Protein AF-A0A8T6XU55-F1 (afdb_monomer)

Radius of gyration: 49.48 Å; Cα contacts (8 Å, |Δi|>4): 792; chains: 1; bounding box: 113×77×163 Å

Sequence (527 aa):
MISNAPPFPTDDLPDPSIEEDTVDSNWLVLGSAFDDPDGDTLEWSVDPEPSFVKVSIDAETGRVTLMPIENWHGTETLTFHAYDGEFRVNQSVTVTVTPVNDIPVWVTVDGRPYDGGIVELVVDQDDTLVIEVVVFDVEDDDLFYRVSDTQVILDMGTGRMTFSPDNDDIGWLNFSLTVNDNVDRDTRIQADFAVRIDNVNDVMEEPRIISPSDFDAFKWNESVGLRAVCTDPDEQWGQELTFTWSSNRSGALGDGATINYRFTDPGLHQITLVVSDGEFEKTRLVNISVGNPPAPPPPPPPPEDEGIPLWMIILAVLVVVGAVVGILVFSRRKQPEPEPEPQLSAEEQKRKDLEDFRDAVAATAAAMEKERDEERAKAEEEEKAGIEVAGTGMVPSAQASHKMRLSEKASDETAKLWADMEKEKPAVDEAEKETLAKENRRRKIQSAIQALPYGIPAPALRHISAEQLATEMVEGATHELPDGTVLVAIRGKWYHGDPEDSSKFLMPYESKMEPAASPSGSEWEEE

pLDDT: mean 75.33, std 21.89, range [28.03, 98.25]

Structure (mmCIF, N/CA/C/O backbone):
data_AF-A0A8T6XU55-F1
#
_entry.id   AF-A0A8T6XU55-F1
#
loop_
_atom_site.group_PDB
_atom_site.id
_atom_site.type_symbol
_atom_site.label_atom_id
_atom_site.label_alt_id
_atom_site.label_comp_id
_atom_site.label_asym_id
_atom_site.label_entity_id
_atom_site.label_seq_id
_atom_site.pdbx_PDB_ins_code
_atom_site.Cartn_x
_atom_site.Cartn_y
_atom_site.Cartn_z
_atom_site.occupancy
_atom_site.B_iso_or_equiv
_atom_site.auth_seq_id
_atom_site.auth_comp_id
_atom_site.auth_asym_id
_atom_site.auth_atom_id
_atom_site.pdbx_PDB_model_num
ATOM 1 N N . MET A 1 1 ? -37.264 4.957 74.037 1.00 55.94 1 MET A N 1
ATOM 2 C CA . MET A 1 1 ? -36.601 5.287 72.767 1.00 55.94 1 MET A CA 1
ATOM 3 C C . MET A 1 1 ? -36.660 4.018 71.957 1.00 55.94 1 MET A C 1
ATOM 5 O O . MET A 1 1 ? -36.257 2.990 72.489 1.00 55.94 1 MET A O 1
ATOM 9 N N . ILE A 1 2 ? -37.312 4.059 70.801 1.00 70.44 2 ILE A N 1
ATOM 10 C CA . ILE A 1 2 ? -37.172 2.980 69.824 1.00 70.44 2 ILE A CA 1
ATOM 11 C C . ILE A 1 2 ? -35.749 3.168 69.287 1.00 70.44 2 ILE A C 1
ATOM 13 O O . ILE A 1 2 ? -35.360 4.303 69.019 1.00 70.44 2 ILE A O 1
ATOM 17 N N . SER A 1 3 ? -34.935 2.120 69.366 1.00 86.62 3 SER A N 1
ATOM 18 C CA . SER A 1 3 ? -33.592 2.134 68.785 1.00 86.62 3 SER A CA 1
ATOM 19 C C . SER A 1 3 ? -33.766 1.889 67.301 1.00 86.62 3 SER A C 1
ATOM 21 O O . SER A 1 3 ? -34.515 0.970 66.983 1.00 86.62 3 SER A O 1
ATOM 23 N N . ASN A 1 4 ? -33.083 2.659 66.461 1.00 91.12 4 ASN A N 1
ATOM 24 C CA . ASN A 1 4 ? -33.031 2.372 65.037 1.00 91.12 4 ASN A CA 1
ATOM 25 C C . ASN A 1 4 ? -32.397 0.987 64.816 1.00 91.12 4 ASN A C 1
ATOM 27 O O . ASN A 1 4 ? -31.406 0.650 65.486 1.00 91.12 4 ASN A O 1
ATOM 31 N N . ALA A 1 5 ? -33.008 0.165 63.974 1.00 94.06 5 ALA A N 1
ATOM 32 C CA . ALA A 1 5 ? -32.498 -1.125 63.545 1.00 94.06 5 ALA A CA 1
ATOM 33 C C . ALA A 1 5 ? -31.737 -0.956 62.223 1.00 94.06 5 ALA A C 1
ATOM 35 O O . ALA A 1 5 ? -32.143 -0.157 61.400 1.00 94.06 5 ALA A O 1
ATOM 36 N N . PRO A 1 6 ? -30.641 -1.700 61.994 1.00 95.19 6 PRO A N 1
ATOM 37 C CA . PRO A 1 6 ? -29.931 -1.610 60.729 1.00 95.19 6 PRO A CA 1
ATOM 38 C C . PRO A 1 6 ? -30.767 -2.193 59.575 1.00 95.19 6 PRO A C 1
ATOM 40 O O . PRO A 1 6 ? -31.467 -3.195 59.791 1.00 95.19 6 PRO A O 1
ATOM 43 N N . PRO A 1 7 ? -30.584 -1.687 58.341 1.00 96.56 7 PRO A N 1
ATOM 44 C CA . PRO A 1 7 ? -31.150 -2.304 57.152 1.00 96.56 7 PRO A CA 1
ATOM 45 C C . PRO A 1 7 ? -30.588 -3.711 56.959 1.00 96.56 7 PRO A C 1
ATOM 47 O O . PRO A 1 7 ? -29.511 -4.053 57.462 1.00 96.56 7 PRO A O 1
ATOM 50 N N . PHE A 1 8 ? -31.293 -4.549 56.204 1.00 95.38 8 PHE A N 1
ATOM 51 C CA . PHE A 1 8 ? -30.855 -5.912 55.917 1.00 95.38 8 PHE A CA 1
ATOM 52 C C . PHE A 1 8 ? -31.161 -6.323 54.469 1.00 95.38 8 PHE A C 1
ATOM 54 O O . PHE A 1 8 ? -32.129 -5.846 53.875 1.00 95.38 8 PHE A O 1
ATOM 61 N N . PRO A 1 9 ? -30.340 -7.208 53.876 1.00 94.69 9 PRO A N 1
ATOM 62 C CA . PRO A 1 9 ? -30.624 -7.771 52.563 1.00 94.69 9 PRO A CA 1
ATOM 63 C C . PRO A 1 9 ? -31.811 -8.741 52.636 1.00 94.69 9 PRO A C 1
ATOM 65 O O . PRO A 1 9 ? -31.853 -9.608 53.514 1.00 94.69 9 PRO A O 1
ATOM 68 N N . THR A 1 10 ? -32.772 -8.606 51.723 1.00 92.62 10 THR A N 1
ATOM 69 C CA . THR A 1 10 ? -33.927 -9.516 51.623 1.00 92.62 10 THR A CA 1
ATOM 70 C C . THR A 1 10 ? -33.608 -10.762 50.804 1.00 92.62 10 THR A C 1
ATOM 72 O O . THR A 1 10 ? -34.087 -11.836 51.158 1.00 92.62 10 THR A O 1
ATOM 75 N N . ASP A 1 11 ? -32.762 -10.623 49.781 1.00 88.69 11 ASP A N 1
ATOM 76 C CA . ASP A 1 11 ? -32.252 -11.690 48.917 1.00 88.69 11 ASP A CA 1
ATOM 77 C C . ASP A 1 11 ? -30.820 -11.361 48.449 1.00 88.69 11 ASP A C 1
ATOM 79 O O . ASP A 1 11 ? -30.402 -10.197 48.468 1.00 88.69 11 ASP A O 1
ATOM 83 N N . ASP A 1 12 ? -30.081 -12.386 48.010 1.00 92.88 12 ASP A N 1
ATOM 84 C CA . ASP A 1 12 ? -28.768 -12.214 47.381 1.00 92.88 12 ASP A CA 1
ATOM 85 C C . ASP A 1 12 ? -28.915 -11.542 46.002 1.00 92.88 12 ASP A C 1
ATOM 87 O O . ASP A 1 12 ? -29.792 -11.902 45.207 1.00 92.88 12 ASP A O 1
ATOM 91 N N . LEU A 1 13 ? -28.038 -10.584 45.691 1.00 94.88 13 LEU A N 1
ATOM 92 C CA . LEU A 1 13 ? -28.014 -9.946 44.374 1.00 94.88 13 LEU A CA 1
ATOM 93 C C . LEU A 1 13 ? -27.516 -10.922 43.285 1.00 94.88 13 LEU A C 1
ATOM 95 O O . LEU A 1 13 ? -26.495 -11.582 43.481 1.00 94.88 13 LEU A O 1
ATOM 99 N N . PRO A 1 14 ? -28.187 -11.013 42.120 1.00 94.56 14 PRO A N 1
ATOM 100 C CA . PRO A 1 14 ? -27.748 -11.882 41.031 1.00 94.56 14 PRO A CA 1
ATOM 101 C C . PRO A 1 14 ? -26.593 -11.259 40.237 1.00 94.56 14 PRO A C 1
ATOM 103 O O . PRO A 1 14 ? -26.659 -10.084 39.883 1.00 94.56 14 PRO A O 1
ATOM 106 N N . ASP A 1 15 ? -25.598 -12.062 39.864 1.00 96.25 15 ASP A N 1
ATOM 107 C CA . ASP A 1 15 ? -24.507 -11.639 38.976 1.00 96.25 15 ASP A CA 1
ATOM 108 C C . ASP A 1 15 ? -25.030 -11.325 37.555 1.00 96.25 15 ASP A C 1
ATOM 110 O O . ASP A 1 15 ? -25.648 -12.196 36.928 1.00 96.25 15 ASP A O 1
ATOM 114 N N . PRO A 1 16 ? -24.820 -10.105 37.019 1.00 96.19 16 PRO A N 1
ATOM 115 C CA . PRO A 1 16 ? -25.216 -9.765 35.657 1.00 96.19 16 PRO A CA 1
ATOM 116 C C . PRO A 1 16 ? -24.187 -10.243 34.625 1.00 96.19 16 PRO A C 1
ATOM 118 O O . PRO A 1 16 ? -22.976 -10.181 34.845 1.00 96.19 16 PRO A O 1
ATOM 121 N N . SER A 1 17 ? -24.692 -10.651 33.460 1.00 96.12 17 SER A N 1
ATOM 122 C CA . SER A 1 17 ? -23.908 -10.856 32.240 1.00 96.12 17 SER A CA 1
ATOM 123 C C . SER A 1 17 ? -24.438 -9.899 31.184 1.00 96.12 17 SER A C 1
ATOM 125 O O . SER A 1 17 ? -25.600 -10.021 30.793 1.00 96.12 17 SER A O 1
ATOM 127 N N . ILE A 1 18 ? -23.609 -8.953 30.757 1.00 95.94 18 ILE A N 1
ATOM 128 C CA . ILE A 1 18 ? -23.969 -7.905 29.794 1.00 95.94 18 ILE A CA 1
ATOM 129 C C . ILE A 1 18 ? -22.961 -7.891 28.649 1.00 95.94 18 ILE A C 1
ATOM 131 O O . ILE A 1 18 ? -21.817 -8.296 28.828 1.00 95.94 18 ILE A O 1
ATOM 135 N N . GLU A 1 19 ? -23.390 -7.449 27.478 1.00 95.44 19 GLU A N 1
ATOM 136 C CA . GLU A 1 19 ? -22.503 -7.231 26.335 1.00 95.44 19 GLU A CA 1
ATOM 137 C C . GLU A 1 19 ? -21.776 -5.891 26.507 1.00 95.44 19 GLU A C 1
ATOM 139 O O . GLU A 1 19 ? -22.359 -4.936 27.039 1.00 95.44 19 GLU A O 1
ATOM 144 N N . GLU A 1 20 ? -20.513 -5.808 26.086 1.00 90.56 20 GLU A N 1
ATOM 145 C CA . GLU A 1 20 ? -19.869 -4.501 25.929 1.00 90.56 20 GLU A CA 1
ATOM 146 C C . GLU A 1 20 ? -20.619 -3.642 24.901 1.00 90.56 20 GLU A C 1
ATOM 148 O O . GLU A 1 20 ? -21.520 -4.116 24.208 1.00 90.56 20 GLU A O 1
ATOM 153 N N . ASP A 1 21 ? -20.352 -2.339 24.906 1.00 85.44 21 ASP A N 1
ATOM 154 C CA . ASP A 1 21 ? -21.027 -1.343 24.056 1.00 85.44 21 ASP A CA 1
ATOM 155 C C . ASP A 1 21 ? -22.554 -1.275 24.194 1.00 85.44 21 ASP A C 1
ATOM 157 O O . ASP A 1 21 ? -23.262 -0.624 23.416 1.00 85.44 21 ASP A O 1
ATOM 161 N N . THR A 1 22 ? -23.086 -1.886 25.252 1.00 91.31 22 THR A N 1
ATOM 162 C CA . THR A 1 22 ? -24.497 -1.814 25.607 1.00 91.31 22 THR A CA 1
ATOM 163 C C . THR A 1 22 ? -24.715 -1.123 26.948 1.00 91.31 22 THR A C 1
ATOM 165 O O . THR A 1 22 ? -23.836 -1.012 27.803 1.00 91.31 22 THR A O 1
ATOM 168 N N . VAL A 1 23 ? -25.936 -0.624 27.139 1.00 94.38 23 VAL A N 1
ATOM 169 C CA . VAL A 1 23 ? -26.399 -0.092 28.422 1.00 94.38 23 VAL A CA 1
ATOM 170 C C . VAL A 1 23 ? -27.497 -1.007 28.941 1.00 94.38 23 VAL A C 1
ATOM 172 O O . VAL A 1 23 ? -28.564 -1.100 28.326 1.00 94.38 23 VAL A O 1
ATOM 175 N N . ASP A 1 24 ? -27.281 -1.626 30.101 1.00 94.06 24 ASP A N 1
ATOM 176 C CA . ASP A 1 24 ? -28.317 -2.402 30.782 1.00 94.06 24 ASP A CA 1
ATOM 177 C C . ASP A 1 24 ? -28.952 -1.577 31.903 1.00 94.06 24 ASP A C 1
ATOM 179 O O . ASP A 1 24 ? -28.334 -1.272 32.921 1.00 94.06 24 ASP A O 1
ATOM 183 N N . SER A 1 25 ? -30.222 -1.221 31.719 1.00 93.12 25 SER A N 1
ATOM 184 C CA . SER A 1 25 ? -31.030 -0.496 32.707 1.00 93.12 25 SER A CA 1
ATOM 185 C C . SER A 1 25 ? -32.102 -1.362 33.367 1.00 93.12 25 SER A C 1
ATOM 187 O O . SER A 1 25 ? -32.891 -0.845 34.159 1.00 93.12 25 SER A O 1
ATOM 189 N N . ASN A 1 26 ? -32.187 -2.654 33.028 1.00 89.56 26 ASN A N 1
ATOM 190 C CA . ASN A 1 26 ? -33.261 -3.563 33.440 1.00 89.56 26 ASN A CA 1
ATOM 191 C C . ASN A 1 26 ? -32.815 -4.676 34.392 1.00 89.56 26 ASN A C 1
ATOM 193 O O . ASN A 1 26 ? -33.672 -5.439 34.838 1.00 89.56 26 ASN A O 1
ATOM 197 N N . TRP A 1 27 ? -31.529 -4.751 34.726 1.00 91.50 27 TRP A N 1
ATOM 198 C CA . TRP A 1 27 ? -30.977 -5.791 35.589 1.00 91.50 27 TRP A CA 1
ATOM 199 C C . TRP A 1 27 ? -31.559 -5.806 37.013 1.00 91.50 27 TRP A C 1
ATOM 201 O O . TRP A 1 27 ? -32.125 -6.819 37.427 1.00 91.50 27 TRP A O 1
ATOM 211 N N . LEU A 1 28 ? -31.433 -4.707 37.770 1.00 92.31 28 LEU A N 1
ATOM 212 C CA . LEU A 1 28 ? -31.679 -4.715 39.217 1.00 92.31 28 LEU A CA 1
ATOM 213 C C . LEU A 1 28 ? -32.371 -3.445 39.730 1.00 92.31 28 LEU A C 1
ATOM 215 O O . LEU A 1 28 ? -32.146 -2.334 39.247 1.00 92.31 28 LEU A O 1
ATOM 219 N N . VAL A 1 29 ? -33.192 -3.619 40.770 1.00 93.75 29 VAL A N 1
ATOM 220 C CA . VAL A 1 29 ? -33.774 -2.537 41.575 1.00 93.75 29 VAL A CA 1
ATOM 221 C C . VAL A 1 29 ? -33.454 -2.792 43.051 1.00 93.75 29 VAL A C 1
ATOM 223 O O . VAL A 1 29 ? -34.033 -3.689 43.664 1.00 93.75 29 VAL A O 1
ATOM 226 N N . LEU A 1 30 ? -32.543 -2.004 43.631 1.00 92.25 30 LEU A N 1
ATOM 227 C CA . LEU A 1 30 ? -32.027 -2.194 44.996 1.00 92.25 30 LEU A CA 1
ATOM 228 C C . LEU A 1 30 ? -33.120 -2.100 46.066 1.00 92.25 30 LEU A C 1
ATOM 230 O O . LEU A 1 30 ? -33.085 -2.860 47.028 1.00 92.25 30 LEU A O 1
ATOM 234 N N . GLY A 1 31 ? -34.144 -1.268 45.851 1.00 88.62 31 GLY A N 1
ATOM 235 C CA . GLY A 1 31 ? -35.296 -1.157 46.755 1.00 88.62 31 GLY A CA 1
ATOM 236 C C . GLY A 1 31 ? -36.133 -2.436 46.897 1.00 88.62 31 GLY A C 1
ATOM 237 O O . GLY A 1 31 ? -37.021 -2.487 47.737 1.00 88.62 31 GLY A O 1
ATOM 238 N N . SER A 1 32 ? -35.879 -3.467 46.081 1.00 88.62 32 SER A N 1
ATOM 239 C CA . SER A 1 32 ? -36.476 -4.801 46.248 1.00 88.62 32 SER A CA 1
ATOM 240 C C . SER A 1 32 ? -35.567 -5.808 46.967 1.00 88.62 32 SER A C 1
ATOM 242 O O . SER A 1 32 ? -36.056 -6.837 47.427 1.00 88.62 32 SER A O 1
ATOM 244 N N . ALA A 1 33 ? -34.268 -5.506 47.074 1.00 90.69 33 ALA A N 1
ATOM 245 C CA . ALA A 1 33 ? -33.229 -6.396 47.600 1.00 90.69 33 ALA A CA 1
ATOM 246 C C . ALA A 1 33 ? -32.738 -6.016 49.009 1.00 90.69 33 ALA A C 1
ATOM 248 O O . ALA A 1 33 ? -32.000 -6.776 49.638 1.00 90.69 33 ALA A O 1
ATOM 249 N N . PHE A 1 34 ? -33.133 -4.846 49.506 1.00 93.50 34 PHE A N 1
ATOM 250 C CA . PHE A 1 34 ? -32.875 -4.385 50.865 1.00 93.50 34 PHE A CA 1
ATOM 251 C C . PHE A 1 34 ? -34.182 -3.913 51.492 1.00 93.50 34 PHE A C 1
ATOM 253 O O . PHE A 1 34 ? -35.027 -3.344 50.802 1.00 93.50 34 PHE A O 1
ATOM 260 N N . ASP A 1 35 ? -34.325 -4.138 52.793 1.00 93.62 35 ASP A N 1
ATOM 261 C CA . ASP A 1 35 ? -35.468 -3.682 53.580 1.00 93.62 35 ASP A CA 1
ATOM 262 C C . ASP A 1 35 ? -34.993 -3.166 54.941 1.00 93.62 35 ASP A C 1
ATOM 264 O O . ASP A 1 35 ? -33.892 -3.492 55.403 1.00 93.62 35 ASP A O 1
ATOM 268 N N . ASP A 1 36 ? -35.832 -2.352 55.570 1.00 95.44 36 ASP A N 1
ATOM 269 C CA . ASP A 1 36 ? -35.560 -1.734 56.859 1.00 95.44 36 ASP A CA 1
ATOM 270 C C . ASP A 1 36 ? -36.684 -2.052 57.864 1.00 95.44 36 ASP A C 1
ATOM 272 O O . ASP A 1 36 ? -37.858 -1.799 57.573 1.00 95.44 36 ASP A O 1
ATOM 276 N N . PRO A 1 37 ? -36.381 -2.612 59.053 1.00 95.19 37 PRO A N 1
ATOM 277 C CA . PRO A 1 37 ? -37.412 -2.996 60.019 1.00 95.19 37 PRO A CA 1
ATOM 278 C C . PRO A 1 37 ? -38.247 -1.830 60.566 1.00 95.19 37 PRO A C 1
ATOM 280 O O . PRO A 1 37 ? -39.386 -2.055 60.994 1.00 95.19 37 PRO A O 1
ATOM 283 N N . ASP A 1 38 ? -37.681 -0.623 60.600 1.00 94.81 38 ASP A N 1
ATOM 284 C CA . ASP A 1 38 ? -38.327 0.592 61.093 1.00 94.81 38 ASP A CA 1
ATOM 285 C C . ASP A 1 38 ? -39.043 1.362 59.963 1.00 94.81 38 ASP A C 1
ATOM 287 O O . ASP A 1 38 ? -39.926 2.186 60.232 1.00 94.81 38 ASP A O 1
ATOM 291 N N . GLY A 1 39 ? -38.771 0.997 58.705 1.00 91.75 39 GLY A N 1
ATOM 292 C CA . GLY A 1 39 ? -39.370 1.571 57.502 1.00 91.75 39 GLY A CA 1
ATOM 293 C C . GLY A 1 39 ? -38.704 2.875 57.069 1.00 91.75 39 GLY A C 1
ATOM 294 O O . GLY A 1 39 ? -39.355 3.697 56.413 1.00 91.75 39 GLY A O 1
ATOM 295 N N . ASP A 1 40 ? -37.447 3.076 57.468 1.00 93.75 40 ASP A N 1
ATOM 296 C CA . ASP A 1 40 ? -36.662 4.247 57.101 1.00 93.75 40 ASP A CA 1
ATOM 297 C C . ASP A 1 40 ? -36.293 4.238 55.607 1.00 93.75 40 ASP A C 1
ATOM 299 O O . ASP A 1 40 ? -36.181 3.198 54.952 1.00 93.75 40 ASP A O 1
ATOM 303 N N . THR A 1 41 ? -36.145 5.433 55.028 1.00 93.25 41 THR A N 1
ATOM 304 C CA . THR A 1 41 ? -35.747 5.579 53.622 1.00 93.25 41 THR A CA 1
ATOM 305 C C . THR A 1 41 ? -34.279 5.203 53.460 1.00 93.25 41 THR A C 1
ATOM 307 O O . THR A 1 41 ? -33.422 5.765 54.137 1.00 93.25 41 THR A O 1
ATOM 310 N N . LEU A 1 42 ? -33.986 4.324 52.502 1.00 94.75 42 LEU A N 1
ATOM 311 C CA . LEU A 1 42 ? -32.627 3.873 52.224 1.00 94.75 42 LEU A CA 1
ATOM 312 C C . LEU A 1 42 ? -31.942 4.726 51.152 1.00 94.75 42 LEU A C 1
ATOM 314 O O . LEU A 1 42 ? -32.482 4.952 50.069 1.00 94.75 42 LEU A O 1
ATOM 318 N N . GLU A 1 43 ? -30.721 5.159 51.452 1.00 96.00 43 GLU A N 1
ATOM 319 C CA . GLU A 1 43 ? -29.801 5.784 50.507 1.00 96.00 43 GLU A CA 1
ATOM 320 C C . GLU A 1 43 ? -28.901 4.724 49.860 1.00 96.00 43 GLU A C 1
ATOM 322 O O . GLU A 1 43 ? -28.273 3.903 50.539 1.00 96.00 43 GLU A O 1
ATOM 327 N N . TRP A 1 44 ? -28.821 4.760 48.530 1.00 95.94 44 TRP A N 1
ATOM 328 C CA . TRP A 1 44 ? -28.089 3.788 47.721 1.00 95.94 44 TRP A CA 1
ATOM 329 C C . TRP A 1 44 ? -26.736 4.339 47.284 1.00 95.94 44 TRP A C 1
ATOM 331 O O . TRP A 1 44 ? -26.630 5.481 46.841 1.00 95.94 44 TRP A O 1
ATOM 341 N N . SER A 1 45 ? -25.697 3.515 47.352 1.00 96.00 45 SER A N 1
ATOM 342 C CA . SER A 1 45 ? -24.368 3.871 46.841 1.00 96.00 45 SER A CA 1
ATOM 343 C C . SER A 1 45 ? -23.632 2.646 46.317 1.00 96.00 45 SER A C 1
ATOM 345 O O . SER A 1 45 ? -23.927 1.517 46.708 1.00 96.00 45 SER A O 1
ATOM 347 N N . VAL A 1 46 ? -22.663 2.874 45.436 1.00 97.19 46 VAL A N 1
ATOM 348 C CA . VAL A 1 46 ? -21.680 1.877 45.013 1.00 97.19 46 VAL A CA 1
ATOM 349 C C . VAL A 1 46 ? -20.308 2.413 45.393 1.00 97.19 46 VAL A C 1
ATOM 351 O O . VAL A 1 46 ? -19.960 3.526 45.015 1.00 97.19 46 VAL A O 1
ATOM 354 N N . ASP A 1 47 ? -19.566 1.660 46.201 1.00 95.19 47 ASP A N 1
ATOM 355 C CA . ASP A 1 47 ? -18.229 2.056 46.646 1.00 95.19 47 ASP A CA 1
ATOM 356 C C . ASP A 1 47 ? -17.332 0.823 46.805 1.00 95.19 47 ASP A C 1
ATOM 358 O O . ASP A 1 47 ? -17.772 -0.160 47.421 1.00 95.19 47 ASP A O 1
ATOM 362 N N . PRO A 1 48 ? -16.063 0.881 46.356 1.00 95.56 48 PRO A N 1
ATOM 363 C CA . PRO A 1 48 ? -15.415 2.026 45.694 1.00 95.56 48 PRO A CA 1
ATOM 364 C C . PRO A 1 48 ? -15.995 2.325 44.299 1.00 95.56 48 PRO A C 1
ATOM 366 O O . PRO A 1 48 ? -16.751 1.516 43.763 1.00 95.56 48 PRO A O 1
ATOM 369 N N . GLU A 1 49 ? -15.653 3.490 43.733 1.00 92.62 49 GLU A N 1
ATOM 370 C CA . GLU A 1 49 ? -16.062 3.851 42.370 1.00 92.62 49 GLU A CA 1
ATOM 371 C C . GLU A 1 49 ? -15.565 2.782 41.377 1.00 92.62 49 GLU A C 1
ATOM 373 O O . GLU A 1 49 ? -14.365 2.473 41.374 1.00 92.62 49 GLU A O 1
ATOM 378 N N . PRO A 1 50 ? -16.463 2.190 40.569 1.00 92.62 50 PRO A N 1
ATOM 379 C CA . PRO A 1 50 ? -16.085 1.181 39.588 1.00 92.62 50 PRO A CA 1
ATOM 380 C C . PRO A 1 50 ? -15.127 1.744 38.539 1.00 92.62 50 PRO A C 1
ATOM 382 O O . PRO A 1 50 ? -15.264 2.884 38.097 1.00 92.62 50 PRO A O 1
ATOM 385 N N . SER A 1 51 ? -14.163 0.930 38.122 1.00 92.62 51 SER A N 1
ATOM 386 C CA . SER A 1 51 ? -13.152 1.311 37.136 1.00 92.62 51 SER A CA 1
ATOM 387 C C . SER A 1 51 ? -13.597 1.050 35.701 1.00 92.62 51 SER A C 1
ATOM 389 O O . SER A 1 51 ? -13.179 1.797 34.820 1.00 92.62 51 SER A O 1
ATOM 391 N N . PHE A 1 52 ? -14.423 0.026 35.458 1.00 90.50 52 PHE A N 1
ATOM 392 C CA . PHE A 1 52 ? -14.720 -0.454 34.102 1.00 90.50 52 PHE A CA 1
ATOM 393 C C . PHE A 1 52 ? -16.208 -0.495 33.755 1.00 90.50 52 PHE A C 1
ATOM 395 O O . PHE A 1 52 ? -16.565 -0.366 32.591 1.00 90.50 52 PHE A O 1
ATOM 402 N N . VAL A 1 53 ? -17.091 -0.609 34.741 1.00 94.44 53 VAL A N 1
ATOM 403 C CA . VAL A 1 53 ? -18.543 -0.598 34.566 1.00 94.44 53 VAL A CA 1
ATOM 404 C C . VAL A 1 53 ? -19.102 0.617 35.282 1.00 94.44 53 VAL A C 1
ATOM 406 O O . VAL A 1 53 ? -19.251 0.628 36.500 1.00 94.44 53 VAL A O 1
ATOM 409 N N . LYS A 1 54 ? -19.451 1.662 34.531 1.00 94.81 54 LYS A N 1
ATOM 410 C CA . LYS A 1 54 ? -20.110 2.841 35.097 1.00 94.81 54 LYS A CA 1
ATOM 411 C C . LYS A 1 54 ? -21.480 2.444 35.628 1.00 94.81 54 LYS A C 1
ATOM 413 O O . LYS A 1 54 ? -22.286 1.830 34.930 1.00 94.81 54 LYS A O 1
ATOM 418 N N . VAL A 1 55 ? -21.744 2.846 36.864 1.00 96.88 55 VAL A N 1
ATOM 419 C CA . VAL A 1 55 ? -22.989 2.548 37.567 1.00 96.88 55 VAL A CA 1
ATOM 420 C C . VAL A 1 55 ? -23.747 3.844 37.807 1.00 96.88 55 VAL A C 1
ATOM 422 O O . VAL A 1 55 ? -23.206 4.805 38.351 1.00 96.88 55 VAL A O 1
ATOM 425 N N . SER A 1 56 ? -25.025 3.858 37.444 1.00 95.62 56 SER A N 1
ATOM 426 C CA . SER A 1 56 ? -25.969 4.896 37.855 1.00 95.62 56 SER A CA 1
ATOM 427 C C . SER A 1 56 ? -27.093 4.259 38.660 1.00 95.62 56 SER A C 1
ATOM 429 O O . SER A 1 56 ? -27.626 3.223 38.263 1.00 95.62 56 SER A O 1
ATOM 431 N N . ILE A 1 57 ? -27.439 4.861 39.796 1.00 96.19 57 ILE A N 1
ATOM 432 C CA . ILE A 1 57 ? -28.520 4.392 40.661 1.00 96.19 57 ILE A CA 1
ATOM 433 C C . ILE A 1 57 ? -29.562 5.502 40.752 1.00 96.19 57 ILE A C 1
ATOM 435 O O . ILE A 1 57 ? -29.254 6.623 41.157 1.00 96.19 57 ILE A O 1
ATOM 439 N N . ASP A 1 58 ? -30.800 5.191 40.382 1.00 94.00 58 ASP A N 1
ATOM 440 C CA . ASP A 1 58 ? -31.930 6.088 40.596 1.00 94.00 58 ASP A CA 1
ATOM 441 C C . ASP A 1 58 ? -32.218 6.197 42.102 1.00 94.00 58 ASP A C 1
ATOM 443 O O . ASP A 1 58 ? -32.508 5.200 42.760 1.00 94.00 58 ASP A O 1
ATOM 447 N N . ALA A 1 59 ? -32.113 7.403 42.662 1.00 89.88 59 ALA A N 1
ATOM 448 C CA . ALA A 1 59 ? -32.182 7.609 44.109 1.00 89.88 59 ALA A CA 1
ATOM 449 C C . ALA A 1 59 ? -33.568 7.315 44.716 1.00 89.88 59 ALA A C 1
ATOM 451 O O . ALA A 1 59 ? -33.654 7.010 45.901 1.00 89.88 59 ALA A O 1
ATOM 452 N N . GLU A 1 60 ? -34.646 7.408 43.930 1.00 85.81 60 GLU A N 1
ATOM 453 C CA . GLU A 1 60 ? -36.019 7.217 44.417 1.00 85.81 60 GLU A CA 1
ATOM 454 C C . GLU A 1 60 ? -36.446 5.746 44.347 1.00 85.81 60 GLU A C 1
ATOM 456 O O . GLU A 1 60 ? -37.089 5.230 45.258 1.00 85.81 60 GLU A O 1
ATOM 461 N N . THR A 1 61 ? -36.076 5.053 43.271 1.00 84.25 61 THR A N 1
ATOM 462 C CA . THR A 1 61 ? -36.484 3.666 43.011 1.00 84.25 61 THR A CA 1
ATOM 463 C C . THR A 1 61 ? -35.408 2.641 43.361 1.00 84.25 61 THR A C 1
ATOM 465 O O . THR A 1 61 ? -35.721 1.466 43.545 1.00 84.25 61 THR A O 1
ATOM 468 N N . GLY A 1 62 ? -34.139 3.049 43.426 1.00 91.38 62 GLY A N 1
ATOM 469 C CA . GLY A 1 62 ? -32.988 2.154 43.537 1.00 91.38 62 GLY A CA 1
ATOM 470 C C . GLY A 1 62 ? -32.677 1.392 42.243 1.00 91.38 62 GLY A C 1
ATOM 471 O O . GLY A 1 62 ? -31.955 0.396 42.290 1.00 91.38 62 GLY A O 1
ATOM 472 N N . ARG A 1 63 ? -33.241 1.786 41.090 1.00 95.19 63 ARG A N 1
ATOM 473 C CA . ARG A 1 63 ? -32.963 1.133 39.799 1.00 95.19 63 ARG A CA 1
ATOM 474 C C . ARG A 1 63 ? -31.509 1.355 39.390 1.00 95.19 63 ARG A C 1
ATOM 476 O O . ARG A 1 63 ? -31.058 2.495 39.315 1.00 95.19 63 ARG A O 1
ATOM 483 N N . VAL A 1 64 ? -30.813 0.262 39.088 1.00 96.94 64 VAL A N 1
ATOM 484 C CA . VAL A 1 64 ? -29.408 0.269 38.679 1.00 96.94 64 VAL A CA 1
ATOM 485 C C . VAL A 1 64 ? -29.307 0.242 37.159 1.00 96.94 64 VAL A C 1
ATOM 487 O O . VAL A 1 64 ? -29.973 -0.554 36.499 1.00 96.94 64 VAL A O 1
ATOM 490 N N . THR A 1 65 ? -28.459 1.110 36.614 1.00 96.62 65 THR A N 1
ATOM 491 C CA . THR A 1 65 ? -28.021 1.083 35.217 1.00 96.62 65 THR A CA 1
ATOM 492 C C . THR A 1 65 ? -26.530 0.781 35.173 1.00 96.62 65 THR A C 1
ATOM 494 O O . THR A 1 65 ? -25.754 1.464 35.846 1.00 96.62 65 THR A O 1
ATOM 497 N N . LEU A 1 66 ? -26.150 -0.229 34.394 1.00 97.19 66 LEU A N 1
ATOM 498 C CA . LEU A 1 66 ? -24.771 -0.621 34.126 1.00 97.19 66 LEU A CA 1
ATOM 499 C C . LEU A 1 66 ? -24.383 -0.193 32.711 1.00 97.19 66 LEU A C 1
ATOM 501 O O . LEU A 1 66 ? -25.136 -0.410 31.761 1.00 97.19 66 LEU A O 1
ATOM 505 N N . MET A 1 67 ? -23.207 0.408 32.584 1.00 95.25 67 MET A N 1
ATOM 506 C CA . MET A 1 67 ? -22.630 0.820 31.309 1.00 95.25 67 MET A CA 1
ATOM 507 C C . MET A 1 67 ? -21.128 0.525 31.335 1.00 95.25 67 MET A C 1
ATOM 509 O O . MET A 1 67 ? -20.378 1.305 31.934 1.00 95.25 67 MET A O 1
ATOM 513 N N . PRO A 1 68 ? -20.681 -0.598 30.747 1.00 93.06 68 PRO A N 1
ATOM 514 C CA . PRO A 1 68 ? -19.266 -0.856 30.518 1.00 93.06 68 PRO A CA 1
ATOM 515 C C . PRO A 1 68 ? -18.588 0.327 29.819 1.00 93.06 68 PRO A C 1
ATOM 517 O O . PRO A 1 68 ? -19.228 1.101 29.102 1.00 93.06 68 PRO A O 1
ATOM 520 N N . ILE A 1 69 ? -17.295 0.505 30.068 1.00 91.88 69 ILE A N 1
ATOM 521 C CA . ILE A 1 69 ? -16.451 1.332 29.211 1.00 91.88 69 ILE A CA 1
ATOM 522 C C . ILE A 1 69 ? -16.443 0.686 27.822 1.00 91.88 69 ILE A C 1
ATOM 524 O O . ILE A 1 69 ? -16.401 -0.535 27.719 1.00 91.88 69 ILE A O 1
ATOM 528 N N . GLU A 1 70 ? -16.525 1.527 26.792 1.00 84.38 70 GLU A N 1
ATOM 529 C CA . GLU A 1 70 ? -16.433 1.136 25.381 1.00 84.38 70 GLU A CA 1
ATOM 530 C C . GLU A 1 70 ? -15.238 0.196 25.176 1.00 84.38 70 GLU A C 1
ATOM 532 O O . GLU A 1 70 ? -14.148 0.481 25.692 1.00 84.38 70 GLU A O 1
ATOM 537 N N . ASN A 1 71 ? -15.474 -0.921 24.485 1.00 82.75 71 ASN A N 1
ATOM 538 C CA . ASN A 1 71 ? -14.468 -1.930 24.136 1.00 82.75 71 ASN A CA 1
ATOM 539 C C . ASN A 1 71 ? -13.814 -2.654 25.332 1.00 82.75 71 ASN A C 1
ATOM 541 O O . ASN A 1 71 ? -12.736 -3.250 25.217 1.00 82.75 71 ASN A O 1
ATOM 545 N N . TRP A 1 72 ? -14.382 -2.524 26.536 1.00 88.88 72 TRP A N 1
ATOM 546 C CA . TRP A 1 72 ? -13.911 -3.271 27.694 1.00 88.88 72 TRP A CA 1
ATOM 547 C C . TRP A 1 72 ? -14.769 -4.507 27.934 1.00 88.88 72 TRP A C 1
ATOM 549 O O . TRP A 1 72 ? -15.912 -4.416 28.384 1.00 88.88 72 TRP A O 1
ATOM 559 N N . HIS A 1 73 ? -14.136 -5.668 27.817 1.00 85.06 73 HIS A N 1
ATOM 560 C CA . HIS A 1 73 ? -14.691 -6.949 28.225 1.00 85.06 73 HIS A CA 1
ATOM 561 C C . HIS A 1 73 ? -13.949 -7.532 29.444 1.00 85.06 73 HIS A C 1
ATOM 563 O O . HIS A 1 73 ? -12.743 -7.338 29.642 1.00 85.06 73 HIS A O 1
ATOM 569 N N . GLY A 1 74 ? -14.636 -8.326 30.266 1.00 93.81 74 GLY A N 1
ATOM 570 C CA . GLY A 1 74 ? -14.027 -8.962 31.436 1.00 93.81 74 GLY A CA 1
ATOM 571 C C . GLY A 1 74 ? -14.964 -9.065 32.627 1.00 93.81 74 GLY A C 1
ATOM 572 O O . GLY A 1 74 ? -16.176 -9.175 32.483 1.00 93.81 74 GLY A O 1
ATOM 573 N N . THR A 1 75 ? -14.403 -9.071 33.835 1.00 95.56 75 THR A N 1
ATOM 574 C CA . THR A 1 75 ? -15.197 -9.162 35.067 1.00 95.56 75 THR A CA 1
ATOM 575 C C . THR A 1 75 ? -14.843 -8.057 36.044 1.00 95.56 75 THR A C 1
ATOM 577 O O . THR A 1 75 ? -13.663 -7.857 36.331 1.00 95.56 75 THR A O 1
ATOM 580 N N . GLU A 1 76 ? -15.851 -7.403 36.617 1.00 96.56 76 GLU A N 1
ATOM 581 C CA . GLU A 1 76 ? -15.679 -6.410 37.680 1.00 96.56 76 GLU A CA 1
ATOM 582 C C . GLU A 1 76 ? -16.586 -6.732 38.872 1.00 96.56 76 GLU A C 1
ATOM 584 O O . GLU A 1 76 ? -17.745 -7.111 38.717 1.00 96.56 76 GLU A O 1
ATOM 589 N N . THR A 1 77 ? -16.050 -6.596 40.088 1.00 97.31 77 THR A N 1
ATOM 590 C CA . THR A 1 77 ? -16.846 -6.758 41.310 1.00 97.31 77 THR A CA 1
ATOM 591 C C . THR A 1 77 ? -17.400 -5.409 41.746 1.00 97.31 77 THR A C 1
ATOM 593 O O . THR A 1 77 ? -16.631 -4.512 42.084 1.00 97.31 77 THR A O 1
ATOM 596 N N . LEU A 1 78 ? -18.723 -5.288 41.813 1.00 97.38 78 LEU A N 1
ATOM 597 C CA . LEU A 1 78 ? -19.406 -4.102 42.325 1.00 97.38 78 LEU A CA 1
ATOM 598 C C . LEU A 1 78 ? -19.898 -4.363 43.745 1.00 97.38 78 LEU A C 1
ATOM 600 O O . LEU A 1 78 ? -20.415 -5.441 44.024 1.00 97.38 78 LEU A O 1
ATOM 604 N N . THR A 1 79 ? -19.766 -3.382 44.640 1.00 97.12 79 THR A N 1
ATOM 605 C CA . THR A 1 79 ? -20.292 -3.474 46.012 1.00 97.12 79 THR A CA 1
ATOM 606 C C . THR A 1 79 ? -21.316 -2.375 46.250 1.00 97.12 79 THR A C 1
ATOM 608 O O . THR A 1 79 ? -20.966 -1.198 46.352 1.00 97.12 79 THR A O 1
ATOM 611 N N . PHE A 1 80 ? -22.582 -2.775 46.331 1.00 97.06 80 PHE A N 1
ATOM 612 C CA . PHE A 1 80 ? -23.717 -1.898 46.586 1.00 97.06 80 PHE A CA 1
ATOM 613 C C . PHE A 1 80 ? -23.964 -1.778 48.081 1.00 97.06 80 PHE A C 1
ATOM 615 O O . PHE A 1 80 ? -23.885 -2.766 48.810 1.00 97.06 80 PHE A O 1
ATOM 622 N N . HIS A 1 81 ? -24.304 -0.576 48.528 1.00 95.81 81 HIS A N 1
ATOM 623 C CA . HIS A 1 81 ? -24.587 -0.278 49.922 1.00 95.81 81 HIS A CA 1
ATOM 624 C C . HIS A 1 81 ? -25.973 0.341 50.077 1.00 95.81 81 HIS A C 1
ATOM 626 O O . HIS A 1 81 ? -26.380 1.169 49.260 1.00 95.81 81 HIS A O 1
ATOM 632 N N . ALA A 1 82 ? -26.640 -0.023 51.168 1.00 96.38 82 ALA A N 1
ATOM 633 C CA . ALA A 1 82 ? -27.871 0.591 51.651 1.00 96.38 82 ALA A CA 1
ATOM 634 C C . ALA A 1 82 ? -27.597 1.251 53.009 1.00 96.38 82 ALA A C 1
ATOM 636 O O . ALA A 1 82 ? -27.006 0.620 53.894 1.00 96.38 82 ALA A O 1
ATOM 637 N N . TYR A 1 83 ? -27.980 2.518 53.158 1.00 96.69 83 TYR A N 1
ATOM 638 C CA . TYR A 1 83 ? -27.772 3.324 54.363 1.00 96.69 83 TYR A CA 1
ATOM 639 C C . TYR A 1 83 ? -29.097 3.934 54.831 1.00 96.69 83 TYR A C 1
ATOM 641 O O . TYR A 1 83 ? -29.774 4.584 54.044 1.00 96.69 83 TYR A O 1
ATOM 649 N N . ASP A 1 84 ? -29.456 3.738 56.098 1.00 96.00 84 ASP A N 1
ATOM 650 C CA . ASP A 1 84 ? -30.702 4.236 56.718 1.00 96.00 84 ASP A CA 1
ATOM 651 C C . ASP A 1 84 ? -30.531 5.605 57.426 1.00 96.00 84 ASP A C 1
ATOM 653 O O . ASP A 1 84 ? -31.461 6.132 58.030 1.00 96.00 84 ASP A O 1
ATOM 657 N N . GLY A 1 85 ? -29.327 6.193 57.392 1.00 95.31 85 GLY A N 1
ATOM 658 C CA . GLY A 1 85 ? -28.979 7.398 58.159 1.00 95.31 85 GLY A CA 1
ATOM 659 C C . GLY A 1 85 ? -28.180 7.141 59.449 1.00 95.31 85 GLY A C 1
ATOM 660 O O . GLY A 1 85 ? -27.611 8.080 60.012 1.00 95.31 85 GLY A O 1
ATOM 661 N N . GLU A 1 86 ? -28.030 5.890 59.893 1.00 96.00 86 GLU A N 1
ATOM 662 C CA . GLU A 1 86 ? -27.225 5.493 61.061 1.00 96.00 86 GLU A CA 1
ATOM 663 C C . GLU A 1 86 ? -26.338 4.261 60.793 1.00 96.00 86 GLU A C 1
ATOM 665 O O . GLU A 1 86 ? -25.153 4.261 61.143 1.00 96.00 86 GLU A O 1
ATOM 670 N N . PHE A 1 87 ? -26.867 3.243 60.120 1.00 96.75 87 PHE A N 1
ATOM 671 C CA . PHE A 1 87 ? -26.233 1.973 59.797 1.00 96.75 87 PHE A CA 1
ATOM 672 C C . PHE A 1 87 ? -26.170 1.724 58.288 1.00 96.75 87 PHE A C 1
ATOM 674 O O . PHE A 1 87 ? -27.068 2.056 57.522 1.00 96.75 87 PHE A O 1
ATOM 681 N N . ARG A 1 88 ? -25.076 1.090 57.854 1.00 96.06 88 ARG A N 1
ATOM 682 C CA . ARG A 1 88 ? -24.816 0.754 56.450 1.00 96.06 88 ARG A CA 1
ATOM 683 C C . ARG A 1 88 ? -24.614 -0.749 56.304 1.00 96.06 88 ARG A C 1
ATOM 685 O O . ARG A 1 88 ? -23.812 -1.326 57.041 1.00 96.06 88 ARG A O 1
ATOM 692 N N . VAL A 1 89 ? -25.281 -1.357 55.328 1.00 97.25 89 VAL A N 1
ATOM 693 C CA . VAL A 1 89 ? -25.063 -2.753 54.908 1.00 97.25 89 VAL A CA 1
ATOM 694 C C . VAL A 1 89 ? -24.715 -2.816 53.430 1.00 97.25 89 VAL A C 1
ATOM 696 O O . VAL A 1 89 ? -24.971 -1.863 52.698 1.00 97.25 89 VAL A O 1
ATOM 699 N N . ASN A 1 90 ? -24.110 -3.919 52.991 1.00 96.69 90 ASN A N 1
ATOM 700 C CA . ASN A 1 90 ? -23.699 -4.085 51.604 1.00 96.69 90 ASN A CA 1
ATOM 701 C C . ASN A 1 90 ? -23.925 -5.494 51.064 1.00 96.69 90 ASN A C 1
ATOM 703 O O . ASN A 1 90 ? -24.066 -6.453 51.823 1.00 96.69 90 ASN A O 1
ATOM 707 N N . GLN A 1 91 ? -23.945 -5.575 49.737 1.00 97.38 91 GLN A N 1
ATOM 708 C CA . GLN A 1 91 ? -23.853 -6.801 48.958 1.00 97.38 91 GLN A CA 1
ATOM 709 C C . GLN A 1 91 ? -22.926 -6.569 47.766 1.00 97.38 91 GLN A C 1
ATOM 711 O O . GLN A 1 91 ? -22.869 -5.461 47.226 1.00 97.38 91 GLN A O 1
ATOM 716 N N . SER A 1 92 ? -22.223 -7.616 47.345 1.00 97.00 92 SER A N 1
ATOM 717 C CA . SER A 1 92 ? -21.346 -7.569 46.177 1.00 97.00 92 SER A CA 1
ATOM 718 C C . SER A 1 92 ? -21.871 -8.474 45.071 1.00 97.00 92 SER A C 1
ATOM 720 O O . SER A 1 92 ? -22.418 -9.534 45.358 1.00 97.00 92 SER A O 1
ATOM 722 N N . VAL A 1 93 ? -21.655 -8.065 43.825 1.00 97.56 93 VAL A N 1
ATOM 723 C CA . VAL A 1 93 ? -21.913 -8.867 42.621 1.00 97.56 93 VAL A CA 1
ATOM 724 C C . VAL A 1 93 ? -20.689 -8.871 41.726 1.00 97.56 93 VAL A C 1
ATOM 726 O O . VAL A 1 93 ? -19.908 -7.916 41.733 1.00 97.56 93 VAL A O 1
ATOM 729 N N . THR A 1 94 ? -20.542 -9.912 40.921 1.00 97.88 94 THR A N 1
ATOM 730 C CA . THR A 1 94 ? -19.558 -9.958 39.842 1.00 97.88 94 THR A CA 1
ATOM 731 C C . THR A 1 94 ? -20.261 -9.721 38.511 1.00 97.88 94 THR A C 1
ATOM 733 O O . THR A 1 94 ? -20.991 -10.575 38.018 1.00 97.88 94 THR A O 1
ATOM 736 N N . VAL A 1 95 ? -20.028 -8.553 37.912 1.00 97.50 95 VAL A N 1
ATOM 737 C CA . VAL A 1 95 ? -20.471 -8.246 36.550 1.00 97.50 95 VAL A CA 1
ATOM 738 C C . VAL A 1 95 ? -19.543 -8.953 35.578 1.00 97.50 95 VAL A C 1
ATOM 740 O O . VAL A 1 95 ? -18.329 -8.778 35.664 1.00 97.50 95 VAL A O 1
ATOM 743 N N . THR A 1 96 ? -20.104 -9.732 34.658 1.00 97.50 96 THR A N 1
ATOM 744 C CA . THR A 1 96 ? -19.376 -10.281 33.508 1.00 97.50 96 THR A CA 1
ATOM 745 C C . THR A 1 96 ? -19.762 -9.493 32.263 1.00 97.50 96 THR A C 1
ATOM 747 O O . THR A 1 96 ? -20.932 -9.475 31.887 1.00 97.50 96 THR A O 1
ATOM 750 N N . VAL A 1 97 ? -18.787 -8.842 31.637 1.00 95.00 97 VAL A N 1
ATOM 751 C CA . VAL A 1 97 ? -18.938 -8.154 30.357 1.00 95.00 97 VAL A CA 1
ATOM 752 C C . VAL A 1 97 ? -18.384 -9.052 29.258 1.00 95.00 97 VAL A C 1
ATOM 754 O O . VAL A 1 97 ? -17.217 -9.447 29.308 1.00 95.00 97 VAL A O 1
ATOM 757 N N . THR A 1 98 ? -19.238 -9.436 28.314 1.00 93.25 98 THR A N 1
ATOM 758 C CA . THR A 1 98 ? -18.874 -10.291 27.180 1.00 93.25 98 THR A CA 1
ATOM 759 C C . THR A 1 98 ? -18.495 -9.446 25.970 1.00 93.25 98 THR A C 1
ATOM 761 O O . THR A 1 98 ? -19.189 -8.456 25.727 1.00 93.25 98 THR A O 1
ATOM 764 N N . PRO A 1 99 ? -17.464 -9.851 25.205 1.00 89.38 99 PRO A N 1
ATOM 765 C CA . PRO A 1 99 ? -17.042 -9.105 24.033 1.00 89.38 99 PRO A CA 1
ATOM 766 C C . PRO A 1 99 ? -18.120 -9.079 22.949 1.00 89.38 99 PRO A C 1
ATOM 768 O O . PRO A 1 99 ? -18.869 -10.056 22.794 1.00 89.38 99 PRO A O 1
ATOM 771 N N . VAL A 1 100 ? -18.170 -7.989 22.194 1.00 89.81 100 VAL A N 1
ATOM 772 C CA . VAL A 1 100 ? -18.982 -7.804 20.992 1.00 89.81 100 VAL A CA 1
ATOM 773 C C . VAL A 1 100 ? -18.019 -7.521 19.852 1.00 89.81 100 VAL A C 1
ATOM 775 O O . VAL A 1 100 ? -17.185 -6.648 19.966 1.00 89.81 100 VAL A O 1
ATOM 778 N N . ASN A 1 101 ? -18.141 -8.264 18.753 1.00 88.69 101 ASN A N 1
ATOM 779 C CA . ASN A 1 101 ? -17.203 -8.131 17.643 1.00 88.69 101 ASN A CA 1
ATOM 780 C C . ASN A 1 101 ? -17.245 -6.732 17.021 1.00 88.69 101 ASN A C 1
ATOM 782 O O . ASN A 1 101 ? -18.250 -6.371 16.388 1.00 88.69 101 ASN A O 1
ATOM 786 N N . ASP A 1 102 ? -16.130 -6.024 17.105 1.00 86.94 102 ASP A N 1
ATOM 787 C CA . ASP A 1 102 ? -15.864 -4.808 16.366 1.00 86.94 102 ASP A CA 1
ATOM 788 C C . ASP A 1 102 ? -15.309 -5.114 14.977 1.00 86.94 102 ASP A C 1
ATOM 790 O O . ASP A 1 102 ? -14.782 -6.181 14.681 1.00 86.94 102 ASP A O 1
ATOM 794 N N . ILE A 1 103 ? -15.465 -4.157 14.065 1.00 86.44 103 ILE A N 1
ATOM 795 C CA . ILE A 1 103 ? -14.835 -4.266 12.751 1.00 86.44 103 ILE A CA 1
ATOM 796 C C . ILE A 1 103 ? -13.374 -3.812 12.838 1.00 86.44 103 ILE A C 1
ATOM 798 O O . ILE A 1 103 ? -13.089 -2.821 13.519 1.00 86.44 103 ILE A O 1
ATOM 802 N N . PRO A 1 104 ? -12.461 -4.407 12.050 1.00 88.50 104 PRO A N 1
ATOM 803 C CA . PRO A 1 104 ? -11.096 -3.915 11.970 1.00 88.50 104 PRO A CA 1
ATOM 804 C C . PRO A 1 104 ? -11.055 -2.441 11.554 1.00 88.50 104 PRO A C 1
ATOM 806 O O . PRO A 1 104 ? -11.850 -1.989 10.725 1.00 88.50 104 PRO A O 1
ATOM 809 N N . VAL A 1 105 ? -10.075 -1.693 12.055 1.00 87.50 105 VAL A N 1
ATOM 810 C CA . VAL A 1 105 ? -9.875 -0.274 11.740 1.00 87.50 105 VAL A CA 1
ATOM 811 C C . VAL A 1 105 ? -8.479 -0.001 11.194 1.00 87.50 105 VAL A C 1
ATOM 813 O O . VAL A 1 105 ? -7.471 -0.561 11.631 1.00 87.50 105 VAL A O 1
ATOM 816 N N . TRP A 1 106 ? -8.396 0.906 10.222 1.00 83.94 106 TRP A N 1
ATOM 817 C CA . TRP A 1 106 ? -7.113 1.360 9.701 1.00 83.94 106 TRP A CA 1
ATOM 818 C C . TRP A 1 106 ? -6.407 2.262 10.711 1.00 83.94 106 TRP A C 1
ATOM 820 O O . TRP A 1 106 ? -6.971 3.248 11.178 1.00 83.94 106 TRP A O 1
ATOM 830 N N . VAL A 1 107 ? -5.135 1.976 10.978 1.00 83.81 107 VAL A N 1
ATOM 831 C CA . VAL A 1 107 ? -4.272 2.848 11.781 1.00 83.81 107 VAL A CA 1
ATOM 832 C C . VAL A 1 107 ? -3.375 3.661 10.861 1.00 83.81 107 VAL A C 1
ATOM 834 O O . VAL A 1 107 ? -3.388 4.891 10.902 1.00 83.81 107 VAL A O 1
ATOM 837 N N . THR A 1 108 ? -2.608 2.988 9.997 1.00 79.12 108 THR A N 1
ATOM 838 C CA . THR A 1 108 ? -1.744 3.666 9.025 1.00 79.12 108 THR A CA 1
ATOM 839 C C . THR A 1 108 ? -1.619 2.924 7.707 1.00 79.12 108 THR A C 1
ATOM 841 O O . THR A 1 108 ? -1.620 1.696 7.683 1.00 79.12 108 THR A O 1
ATOM 844 N N . VAL A 1 109 ? -1.381 3.684 6.643 1.00 86.31 109 VAL A N 1
ATOM 845 C CA . VAL A 1 109 ? -0.861 3.203 5.363 1.00 86.31 109 VAL A CA 1
ATOM 846 C C . VAL A 1 109 ? 0.430 3.965 5.075 1.00 86.31 109 VAL A C 1
ATOM 848 O O . VAL A 1 109 ? 0.463 5.193 5.150 1.00 86.31 109 VAL A O 1
ATOM 851 N N . ASP A 1 110 ? 1.510 3.233 4.823 1.00 84.50 110 ASP A N 1
ATOM 852 C CA . ASP A 1 110 ? 2.866 3.755 4.618 1.00 84.50 110 ASP A CA 1
ATOM 853 C C . ASP A 1 110 ? 3.308 4.739 5.724 1.00 84.50 110 ASP A C 1
ATOM 855 O O . ASP A 1 110 ? 3.802 5.848 5.504 1.00 84.50 110 ASP A O 1
ATOM 859 N N . GLY A 1 111 ? 3.021 4.360 6.974 1.00 78.62 111 GLY A N 1
ATOM 860 C CA . GLY A 1 111 ? 3.350 5.143 8.167 1.00 78.62 111 GLY A CA 1
ATOM 861 C C . GLY A 1 111 ? 2.531 6.426 8.362 1.00 78.62 111 GLY A C 1
ATOM 862 O O . GLY A 1 111 ? 2.806 7.177 9.303 1.00 78.62 111 GLY A O 1
ATOM 863 N N . ARG A 1 112 ? 1.525 6.692 7.520 1.00 79.00 112 ARG A N 1
ATOM 864 C CA . ARG A 1 112 ? 0.618 7.842 7.643 1.00 79.00 112 ARG A CA 1
ATOM 865 C C . ARG A 1 112 ? -0.763 7.395 8.111 1.00 79.00 112 ARG A C 1
ATOM 867 O O . ARG A 1 112 ? -1.217 6.348 7.659 1.00 79.00 112 ARG A O 1
ATOM 874 N N . PRO A 1 113 ? -1.449 8.169 8.972 1.00 79.31 113 PRO A N 1
ATOM 875 C CA . PRO A 1 113 ? -2.842 7.899 9.310 1.00 79.31 113 PRO A CA 1
ATOM 876 C C . PRO A 1 113 ? -3.695 7.790 8.050 1.00 79.31 113 PRO A C 1
ATOM 878 O O . PRO A 1 113 ? -3.534 8.600 7.135 1.00 79.31 113 PRO A O 1
ATOM 881 N N . TYR A 1 114 ? -4.574 6.795 8.017 1.00 81.12 114 TYR A N 1
ATOM 882 C CA . TYR A 1 114 ? -5.472 6.566 6.895 1.00 81.12 114 TYR A CA 1
ATOM 883 C C . TYR A 1 114 ? -6.913 6.842 7.312 1.00 81.12 114 TYR A C 1
ATOM 885 O O . TYR A 1 114 ? -7.377 6.336 8.327 1.00 81.12 114 TYR A O 1
ATOM 893 N N . ASP A 1 115 ? -7.608 7.653 6.524 1.00 83.44 115 ASP A N 1
ATOM 894 C CA . ASP A 1 115 ? -8.946 8.169 6.817 1.00 83.44 115 ASP A CA 1
ATOM 895 C C . ASP A 1 115 ? -10.001 7.742 5.778 1.00 83.44 115 ASP A C 1
ATOM 897 O O . ASP A 1 115 ? -11.117 8.261 5.779 1.00 83.44 115 ASP A O 1
ATOM 901 N N . GLY A 1 116 ? -9.669 6.790 4.896 1.00 86.19 116 GLY A N 1
ATOM 902 C CA . GLY A 1 116 ? -10.585 6.273 3.871 1.00 86.19 116 GLY A CA 1
ATOM 903 C C . GLY A 1 116 ? -10.454 6.919 2.486 1.00 86.19 116 GLY A C 1
ATOM 904 O O . GLY A 1 116 ? -11.285 6.655 1.617 1.00 86.19 116 GLY A O 1
ATOM 905 N N . GLY A 1 117 ? -9.445 7.767 2.255 1.00 90.94 117 GLY A N 1
ATOM 906 C CA . GLY A 1 117 ? -9.142 8.327 0.931 1.00 90.94 117 GLY A CA 1
ATOM 907 C C . GLY A 1 117 ? -8.493 7.338 -0.052 1.00 90.94 117 GLY A C 1
ATOM 908 O O . GLY A 1 117 ? -8.176 6.201 0.292 1.00 90.94 117 GLY A O 1
ATOM 909 N N . ILE A 1 118 ? -8.251 7.785 -1.288 1.00 94.38 118 ILE A N 1
ATOM 910 C CA . ILE A 1 118 ? -7.393 7.049 -2.232 1.00 94.38 118 ILE A CA 1
ATOM 911 C C . ILE A 1 118 ? -5.934 7.319 -1.862 1.00 94.38 118 ILE A C 1
ATOM 913 O O . ILE A 1 118 ? -5.537 8.470 -1.672 1.00 94.38 118 ILE A O 1
ATOM 917 N N . VAL A 1 119 ? -5.134 6.261 -1.775 1.00 94.81 119 VAL A N 1
ATOM 918 C CA . VAL A 1 119 ? -3.695 6.344 -1.533 1.00 94.81 119 VAL A CA 1
ATOM 919 C C . VAL A 1 119 ? -2.984 6.504 -2.873 1.00 94.81 119 VAL A C 1
ATOM 921 O O . VAL A 1 119 ? -2.893 5.564 -3.660 1.00 94.81 119 VAL A O 1
ATOM 924 N N . GLU A 1 120 ? -2.492 7.711 -3.138 1.00 95.50 120 GLU A N 1
ATOM 925 C CA . GLU A 1 120 ? -1.723 8.021 -4.344 1.00 95.50 120 GLU A CA 1
ATOM 926 C C . GLU A 1 120 ? -0.226 7.819 -4.095 1.00 95.50 120 GLU A C 1
ATOM 928 O O . GLU A 1 120 ? 0.350 8.427 -3.188 1.00 95.50 120 GLU A O 1
ATOM 933 N N . LEU A 1 121 ? 0.407 6.979 -4.912 1.00 95.50 121 LEU A N 1
ATOM 934 C CA . LEU A 1 121 ? 1.832 6.662 -4.830 1.00 95.50 121 LEU A CA 1
ATOM 935 C C . LEU A 1 121 ? 2.495 6.839 -6.193 1.00 95.50 121 LEU A C 1
ATOM 937 O O . LEU A 1 121 ? 1.835 6.841 -7.232 1.00 95.50 121 LEU A O 1
ATOM 941 N N . VAL A 1 122 ? 3.813 6.990 -6.174 1.00 95.44 122 VAL A N 1
ATOM 942 C CA . VAL A 1 122 ? 4.645 7.064 -7.373 1.00 95.44 122 VAL A CA 1
ATOM 943 C C . VAL A 1 122 ? 5.807 6.109 -7.184 1.00 95.44 122 VAL A C 1
ATOM 945 O O . VAL A 1 122 ? 6.391 6.067 -6.099 1.00 95.44 122 VAL A O 1
ATOM 948 N N . VAL A 1 123 ? 6.115 5.351 -8.224 1.00 96.69 123 VAL A N 1
ATOM 949 C CA . VAL A 1 123 ? 7.297 4.501 -8.299 1.00 96.69 123 VAL A CA 1
ATOM 950 C C . VAL A 1 123 ? 7.874 4.625 -9.702 1.00 96.69 123 VAL A C 1
ATOM 952 O O . VAL A 1 123 ? 7.130 4.796 -10.667 1.00 96.69 123 VAL A O 1
ATOM 955 N N . ASP A 1 124 ? 9.188 4.570 -9.802 1.00 95.81 124 ASP A N 1
ATOM 956 C CA . ASP A 1 124 ? 9.872 4.508 -11.084 1.00 95.81 124 ASP A CA 1
ATOM 957 C C . ASP A 1 124 ? 9.800 3.067 -11.625 1.00 95.81 124 ASP A C 1
ATOM 959 O O . ASP A 1 124 ? 9.693 2.112 -10.849 1.00 95.81 124 ASP A O 1
ATOM 963 N N . GLN A 1 125 ? 9.818 2.879 -12.946 1.00 92.62 125 GLN A N 1
ATOM 964 C CA . GLN A 1 125 ? 9.960 1.530 -13.512 1.00 92.62 125 GLN A CA 1
ATOM 965 C C . GLN A 1 125 ? 11.234 0.856 -12.967 1.00 92.62 125 GLN A C 1
ATOM 967 O O . GLN A 1 125 ? 12.190 1.542 -12.607 1.00 92.62 125 GLN A O 1
ATOM 972 N N . ASP A 1 126 ? 11.237 -0.474 -12.866 1.00 91.50 126 ASP A N 1
ATOM 973 C CA . ASP A 1 126 ? 12.305 -1.303 -12.280 1.00 91.50 126 ASP A CA 1
ATOM 974 C C . ASP A 1 126 ? 12.577 -1.113 -10.774 1.00 91.50 126 ASP A C 1
ATOM 976 O O . ASP A 1 126 ? 13.236 -1.955 -10.146 1.00 91.50 126 ASP A O 1
ATOM 980 N N . ASP A 1 127 ? 12.020 -0.077 -10.145 1.00 95.38 127 ASP A N 1
ATOM 981 C CA . ASP A 1 127 ? 12.103 0.130 -8.705 1.00 95.38 127 ASP A CA 1
ATOM 982 C C . ASP A 1 127 ? 11.026 -0.658 -7.959 1.00 95.38 127 ASP A C 1
ATOM 984 O O . ASP A 1 127 ? 9.877 -0.784 -8.363 1.00 95.38 127 ASP A O 1
ATOM 988 N N . THR A 1 128 ? 11.378 -1.198 -6.794 1.00 95.56 128 THR A N 1
ATOM 989 C CA . THR A 1 128 ? 10.415 -1.952 -5.982 1.00 95.56 128 THR A CA 1
ATOM 990 C C . THR A 1 128 ? 9.688 -1.042 -5.002 1.00 95.56 128 THR A C 1
ATOM 992 O O . THR A 1 128 ? 10.284 -0.534 -4.050 1.00 95.56 128 THR A O 1
ATOM 995 N N . LEU A 1 129 ? 8.373 -0.921 -5.170 1.00 96.06 129 LEU A N 1
ATOM 996 C CA . LEU A 1 129 ? 7.480 -0.281 -4.215 1.00 96.06 129 LEU A CA 1
ATOM 997 C C . LEU A 1 129 ? 7.116 -1.256 -3.090 1.00 96.06 129 LEU A C 1
ATOM 999 O O . LEU A 1 129 ? 6.672 -2.382 -3.327 1.00 96.06 129 LEU A O 1
ATOM 1003 N N . VAL A 1 130 ? 7.259 -0.798 -1.849 1.00 96.56 130 VAL A N 1
ATOM 1004 C CA . VAL A 1 130 ? 6.827 -1.518 -0.647 1.00 96.56 130 VAL A CA 1
ATOM 1005 C C . VAL A 1 130 ? 5.801 -0.662 0.076 1.00 96.56 130 VAL A C 1
ATOM 1007 O O . VAL A 1 130 ? 6.077 0.490 0.388 1.00 96.56 130 VAL A O 1
ATOM 1010 N N . ILE A 1 131 ? 4.636 -1.237 0.366 1.00 95.25 131 ILE A N 1
ATOM 1011 C CA . ILE A 1 131 ? 3.563 -0.575 1.109 1.00 95.25 131 ILE A CA 1
ATOM 1012 C C . ILE A 1 131 ? 3.337 -1.358 2.395 1.00 95.25 131 ILE A C 1
ATOM 1014 O O . ILE A 1 131 ? 3.046 -2.556 2.370 1.00 95.25 131 ILE A O 1
ATOM 1018 N N . GLU A 1 132 ? 3.465 -0.673 3.523 1.00 90.88 132 GLU A N 1
ATOM 1019 C CA . GLU A 1 132 ? 3.180 -1.230 4.842 1.00 90.88 132 GLU A CA 1
ATOM 1020 C C . GLU A 1 132 ? 1.849 -0.689 5.354 1.00 90.88 132 GLU A C 1
ATOM 1022 O O . GLU A 1 132 ? 1.563 0.502 5.234 1.00 90.88 132 GLU A O 1
ATOM 1027 N N . VAL A 1 133 ? 1.033 -1.560 5.938 1.00 88.25 133 VAL A N 1
ATOM 1028 C CA . VAL A 1 133 ? -0.232 -1.175 6.561 1.00 88.25 133 VAL A CA 1
ATOM 1029 C C . VAL A 1 133 ? -0.232 -1.586 8.022 1.00 88.25 133 VAL A C 1
ATOM 1031 O O . VAL A 1 133 ? 0.406 -2.561 8.408 1.00 88.25 133 VAL A O 1
ATOM 1034 N N . VAL A 1 134 ? -0.961 -0.830 8.832 1.00 87.25 134 VAL A N 1
ATOM 1035 C CA . VAL A 1 134 ? -1.267 -1.193 10.213 1.00 87.25 134 VAL A CA 1
ATOM 1036 C C . VAL A 1 134 ? -2.776 -1.141 10.349 1.00 87.25 134 VAL A C 1
ATOM 1038 O O . VAL A 1 134 ? -3.388 -0.095 10.115 1.00 87.25 134 VAL A O 1
ATOM 1041 N N . VAL A 1 135 ? -3.348 -2.286 10.696 1.00 85.06 135 VAL A N 1
ATOM 1042 C CA . VAL A 1 135 ? -4.769 -2.478 10.976 1.00 85.06 135 VAL A CA 1
ATOM 1043 C C . VAL A 1 135 ? -4.864 -2.956 12.413 1.00 85.06 135 VAL A C 1
ATOM 1045 O O . VAL A 1 135 ? -4.017 -3.736 12.849 1.00 85.06 135 VAL A O 1
ATOM 1048 N N . PHE A 1 136 ? -5.838 -2.435 13.141 1.00 84.69 136 PHE A N 1
ATOM 1049 C CA . PHE A 1 136 ? -6.103 -2.798 14.521 1.00 84.69 136 PHE A CA 1
ATOM 1050 C C . PHE A 1 136 ? -7.496 -3.398 14.616 1.00 84.69 136 PHE A C 1
ATOM 1052 O O . PHE A 1 136 ? -8.408 -2.951 13.923 1.00 84.69 136 PHE A O 1
ATOM 1059 N N . ASP A 1 137 ? -7.621 -4.397 15.467 1.00 85.75 137 ASP A N 1
ATOM 1060 C CA . ASP A 1 137 ? -8.872 -5.030 15.834 1.00 85.75 137 ASP A CA 1
ATOM 1061 C C . ASP A 1 137 ? -8.968 -4.972 17.355 1.00 85.75 137 ASP A C 1
ATOM 1063 O O . ASP A 1 137 ? -7.959 -5.176 18.039 1.00 85.75 137 ASP A O 1
ATOM 1067 N N . VAL A 1 138 ? -10.129 -4.586 17.870 1.00 83.00 138 VAL A N 1
ATOM 1068 C CA . VAL A 1 138 ? -10.305 -4.279 19.291 1.00 83.00 138 VAL A CA 1
ATOM 1069 C C . VAL A 1 138 ? -10.175 -5.545 20.140 1.00 83.00 138 VAL A C 1
ATOM 1071 O O . VAL A 1 138 ? -9.535 -5.506 21.196 1.00 83.00 138 VAL A O 1
ATOM 1074 N N . GLU A 1 139 ? -10.662 -6.673 19.623 1.00 83.44 139 GLU A N 1
ATOM 1075 C CA . GLU A 1 139 ? -10.642 -7.978 20.283 1.00 83.44 139 GLU A CA 1
ATOM 1076 C C . GLU A 1 139 ? -9.340 -8.755 20.017 1.00 83.44 139 GLU A C 1
ATOM 1078 O O . GLU A 1 139 ? -9.160 -9.860 20.538 1.00 83.44 139 GLU A O 1
ATOM 1083 N N . ASP A 1 140 ? -8.408 -8.172 19.250 1.00 82.50 140 ASP A N 1
ATOM 1084 C CA . ASP A 1 140 ? -7.172 -8.812 18.773 1.00 82.50 140 ASP A CA 1
ATOM 1085 C C . ASP A 1 140 ? -7.462 -10.064 17.919 1.00 82.50 140 ASP A C 1
ATOM 1087 O O . ASP A 1 140 ? -6.743 -11.069 17.975 1.00 82.50 140 ASP A O 1
ATOM 1091 N N . ASP A 1 141 ? -8.540 -10.018 17.125 1.00 85.19 141 ASP A N 1
ATOM 1092 C CA . ASP A 1 141 ? -8.920 -11.118 16.248 1.00 85.19 141 ASP A CA 1
ATOM 1093 C C . ASP A 1 141 ? -7.996 -11.268 15.026 1.00 85.19 141 ASP A C 1
ATOM 1095 O O . ASP A 1 141 ? -7.484 -10.310 14.441 1.00 85.19 141 ASP A O 1
ATOM 1099 N N . ASP A 1 142 ? -7.805 -12.521 14.589 1.00 89.94 142 ASP A N 1
ATOM 1100 C CA . ASP A 1 142 ? -7.022 -12.833 13.387 1.00 89.94 142 ASP A CA 1
ATOM 1101 C C . ASP A 1 142 ? -7.566 -12.101 12.140 1.00 89.94 142 ASP A C 1
ATOM 1103 O O . ASP A 1 142 ? -8.690 -12.346 11.686 1.00 89.94 142 ASP A O 1
ATOM 1107 N N . LEU A 1 143 ? -6.713 -11.285 11.515 1.00 91.88 143 LEU A N 1
ATOM 1108 C CA . LEU A 1 143 ? -7.035 -10.516 10.313 1.00 91.88 143 LEU A CA 1
ATOM 1109 C C . LEU A 1 143 ? -6.730 -11.272 9.011 1.00 91.88 143 LEU A C 1
ATOM 1111 O O . LEU A 1 143 ? -5.709 -11.947 8.862 1.00 91.88 143 LEU A O 1
ATOM 1115 N N . PHE A 1 144 ? -7.589 -11.086 8.007 1.00 94.62 144 PHE A N 1
ATOM 1116 C CA . PHE A 1 144 ? -7.445 -11.657 6.669 1.00 94.62 144 PHE A CA 1
ATOM 1117 C C . PHE A 1 144 ? -7.321 -10.570 5.606 1.00 94.62 144 PHE A C 1
ATOM 1119 O O . PHE A 1 144 ? -8.268 -9.841 5.319 1.00 94.62 144 PHE A O 1
ATOM 1126 N N . TYR A 1 145 ? -6.165 -10.528 4.947 1.00 96.50 145 TYR A N 1
ATOM 1127 C CA . TYR A 1 145 ? -5.864 -9.562 3.894 1.00 96.50 145 TYR A CA 1
ATOM 1128 C C . TYR A 1 145 ? -6.119 -10.142 2.499 1.00 96.50 145 TYR A C 1
ATOM 1130 O O . TYR A 1 145 ? -5.782 -11.295 2.208 1.00 96.50 145 TYR A O 1
ATOM 1138 N N . ARG A 1 146 ? -6.668 -9.324 1.596 1.00 96.19 146 ARG A N 1
ATOM 1139 C CA . ARG A 1 146 ? -6.805 -9.645 0.167 1.00 96.19 146 ARG A CA 1
ATOM 1140 C C . ARG A 1 146 ? -6.523 -8.426 -0.691 1.00 96.19 146 ARG A C 1
ATOM 1142 O O . ARG A 1 146 ? -7.104 -7.372 -0.459 1.00 96.19 146 ARG A O 1
ATOM 1149 N N . VAL A 1 147 ? -5.707 -8.610 -1.721 1.00 98.00 147 VAL A N 1
ATOM 1150 C CA . VAL A 1 147 ? -5.446 -7.597 -2.745 1.00 98.00 147 VAL A CA 1
ATOM 1151 C C . VAL A 1 147 ? -6.231 -7.919 -4.017 1.00 98.00 147 VAL A C 1
ATOM 1153 O O . VAL A 1 147 ? -6.431 -9.091 -4.349 1.00 98.00 147 VAL A O 1
ATOM 1156 N N . SER A 1 148 ? -6.734 -6.891 -4.700 1.00 97.81 148 SER A N 1
ATOM 1157 C CA . SER A 1 148 ? -7.544 -7.058 -5.913 1.00 97.81 148 SER A CA 1
ATOM 1158 C C . SER A 1 148 ? -6.726 -7.372 -7.165 1.00 97.81 148 SER A C 1
ATOM 1160 O O . SER A 1 148 ? -7.280 -7.909 -8.124 1.00 97.81 148 SER A O 1
ATOM 1162 N N . ASP A 1 149 ? -5.445 -7.005 -7.171 1.00 97.00 149 ASP A N 1
ATOM 1163 C CA . ASP A 1 149 ? -4.560 -7.115 -8.327 1.00 97.00 149 ASP A CA 1
ATOM 1164 C C . ASP A 1 149 ? -3.507 -8.211 -8.133 1.00 97.00 149 ASP A C 1
ATOM 1166 O O . ASP A 1 149 ? -2.956 -8.382 -7.048 1.00 97.00 149 ASP A O 1
ATOM 1170 N N . THR A 1 150 ? -3.245 -8.977 -9.190 1.00 94.56 150 THR A N 1
ATOM 1171 C CA . THR A 1 150 ? -2.304 -10.103 -9.171 1.00 94.56 150 THR A CA 1
ATOM 1172 C C . THR A 1 150 ? -0.843 -9.697 -9.333 1.00 94.56 150 THR A C 1
ATOM 1174 O O . THR A 1 150 ? 0.027 -10.517 -9.048 1.00 94.56 150 THR A O 1
ATOM 1177 N N . GLN A 1 151 ? -0.564 -8.479 -9.805 1.00 94.88 151 GLN A N 1
ATOM 1178 C CA . GLN A 1 151 ? 0.797 -7.942 -9.900 1.00 94.88 151 GLN A CA 1
ATOM 1179 C C . GLN A 1 151 ? 1.347 -7.555 -8.520 1.00 94.88 151 GLN A C 1
ATOM 1181 O O . GLN A 1 151 ? 2.558 -7.547 -8.308 1.00 94.88 151 GLN A O 1
ATOM 1186 N N . VAL A 1 152 ? 0.460 -7.287 -7.557 1.00 97.69 152 VAL A N 1
ATOM 1187 C CA . VAL A 1 152 ? 0.829 -6.943 -6.184 1.00 97.69 152 VAL A CA 1
ATOM 1188 C C . VAL A 1 152 ? 1.008 -8.212 -5.353 1.00 97.69 152 VAL A C 1
ATOM 1190 O O . VAL A 1 152 ? 0.087 -9.008 -5.165 1.00 97.69 152 VAL A O 1
ATOM 1193 N N . ILE A 1 153 ? 2.205 -8.389 -4.802 1.00 97.56 153 ILE A N 1
ATOM 1194 C CA . ILE A 1 153 ? 2.523 -9.494 -3.902 1.00 97.56 153 ILE A CA 1
ATOM 1195 C C . ILE A 1 153 ? 2.135 -9.087 -2.481 1.00 97.56 153 ILE A C 1
ATOM 1197 O O . ILE A 1 153 ? 2.694 -8.142 -1.929 1.00 97.56 153 ILE A O 1
ATOM 1201 N N . LEU A 1 154 ? 1.200 -9.823 -1.883 1.00 98.12 154 LEU A N 1
ATOM 1202 C CA . LEU A 1 154 ? 0.696 -9.587 -0.531 1.00 98.12 154 LEU A CA 1
ATOM 1203 C C . LEU A 1 154 ? 1.268 -10.600 0.469 1.00 98.12 154 LEU A C 1
ATOM 1205 O O . LEU A 1 154 ? 1.114 -11.813 0.302 1.00 98.12 154 LEU A O 1
ATOM 1209 N N . ASP A 1 155 ? 1.850 -10.101 1.555 1.00 95.75 155 ASP A N 1
ATOM 1210 C CA . ASP A 1 155 ? 2.082 -10.872 2.772 1.00 95.75 155 ASP A CA 1
ATOM 1211 C C . ASP A 1 155 ? 0.782 -10.940 3.584 1.00 95.75 155 ASP A C 1
ATOM 1213 O O . ASP A 1 155 ? 0.349 -9.966 4.198 1.00 95.75 155 ASP A O 1
ATOM 1217 N N . MET A 1 156 ? 0.152 -12.114 3.589 1.00 91.44 156 MET A N 1
ATOM 1218 C CA . MET A 1 156 ? -1.132 -12.335 4.260 1.00 91.44 156 MET A CA 1
ATOM 1219 C C . MET A 1 156 ? -1.056 -12.268 5.792 1.00 91.44 156 MET A C 1
ATOM 1221 O O . MET A 1 156 ? -2.107 -12.223 6.416 1.00 91.44 156 MET A O 1
ATOM 1225 N N . GLY A 1 157 ? 0.137 -12.307 6.398 1.00 85.88 157 GLY A N 1
ATOM 1226 C CA . GLY A 1 157 ? 0.289 -12.205 7.853 1.00 85.88 157 GLY A CA 1
ATOM 1227 C C . GLY A 1 157 ? 0.468 -10.772 8.351 1.00 85.88 157 GLY A C 1
ATOM 1228 O O . GLY A 1 157 ? 0.164 -10.488 9.502 1.00 85.88 157 GLY A O 1
ATOM 1229 N N . THR A 1 158 ? 0.973 -9.875 7.502 1.00 86.94 158 THR A N 1
ATOM 1230 C CA . THR A 1 158 ? 1.294 -8.488 7.888 1.00 86.94 158 THR A CA 1
ATOM 1231 C C . THR A 1 158 ? 0.520 -7.439 7.094 1.00 86.94 158 THR A C 1
ATOM 1233 O O . THR A 1 158 ? 0.578 -6.258 7.418 1.00 86.94 158 THR A O 1
ATOM 1236 N N . GLY A 1 159 ? -0.155 -7.834 6.013 1.00 90.69 159 GLY A N 1
ATOM 1237 C CA . GLY A 1 159 ? -0.756 -6.903 5.062 1.00 90.69 159 GLY A CA 1
ATOM 1238 C C . GLY A 1 159 ? 0.268 -6.162 4.195 1.00 90.69 159 GLY A C 1
ATOM 1239 O O . GLY A 1 159 ? -0.118 -5.311 3.395 1.00 90.69 159 GLY A O 1
ATOM 1240 N N . ARG A 1 160 ? 1.569 -6.463 4.327 1.00 94.81 160 ARG A N 1
ATOM 1241 C CA . ARG A 1 160 ? 2.634 -5.815 3.557 1.00 94.81 160 ARG A CA 1
ATOM 1242 C C . ARG A 1 160 ? 2.509 -6.174 2.082 1.00 94.81 160 ARG A C 1
ATOM 1244 O O . ARG A 1 160 ? 2.462 -7.348 1.720 1.00 94.81 160 ARG A O 1
ATOM 1251 N N . MET A 1 161 ? 2.504 -5.158 1.230 1.00 98.12 161 MET A N 1
ATOM 1252 C CA . MET A 1 161 ? 2.393 -5.307 -0.217 1.00 98.12 161 MET A CA 1
ATOM 1253 C C . MET A 1 161 ? 3.703 -4.916 -0.889 1.00 98.12 161 MET A C 1
ATOM 1255 O O . MET A 1 161 ? 4.386 -3.989 -0.458 1.00 98.12 161 MET A O 1
ATOM 1259 N N . THR A 1 162 ? 4.074 -5.651 -1.931 1.00 97.19 162 THR A N 1
ATOM 1260 C CA . THR A 1 162 ? 5.269 -5.388 -2.739 1.00 97.19 162 THR A CA 1
ATOM 1261 C C . THR A 1 162 ? 4.907 -5.446 -4.215 1.00 97.19 162 THR A C 1
ATOM 1263 O O . THR A 1 162 ? 4.174 -6.340 -4.636 1.00 97.19 162 THR A O 1
ATOM 1266 N N . PHE A 1 163 ? 5.424 -4.499 -4.987 1.00 95.94 163 PHE A N 1
ATOM 1267 C CA . PHE A 1 163 ? 5.206 -4.383 -6.424 1.00 95.94 163 PHE A CA 1
ATOM 1268 C C . PHE A 1 163 ? 6.504 -3.909 -7.090 1.00 95.94 163 PHE A C 1
ATOM 1270 O O . PHE A 1 163 ? 7.146 -2.994 -6.580 1.00 95.94 163 PHE A O 1
ATOM 1277 N N . SER A 1 164 ? 6.896 -4.547 -8.191 1.00 96.19 164 SER A N 1
ATOM 1278 C CA . SER A 1 164 ? 8.104 -4.228 -8.965 1.00 96.19 164 SER A CA 1
ATOM 1279 C C . SER A 1 164 ? 7.692 -4.112 -10.441 1.00 96.19 164 SER A C 1
ATOM 1281 O O . SER A 1 164 ? 7.635 -5.151 -11.101 1.00 96.19 164 SER A O 1
ATOM 1283 N N . PRO A 1 165 ? 7.295 -2.914 -10.913 1.00 95.88 165 PRO A N 1
ATOM 1284 C CA . PRO A 1 165 ? 6.890 -2.680 -12.297 1.00 95.88 165 PRO A CA 1
ATOM 1285 C C . PRO A 1 165 ? 8.045 -2.846 -13.284 1.00 95.88 165 PRO A C 1
ATOM 1287 O O . PRO A 1 165 ? 9.196 -2.596 -12.931 1.00 95.88 165 PRO A O 1
ATOM 1290 N N . ASP A 1 166 ? 7.707 -3.177 -14.528 1.00 92.75 166 ASP A N 1
ATOM 1291 C CA . ASP A 1 166 ? 8.601 -3.123 -15.693 1.00 92.75 166 ASP A CA 1
ATOM 1292 C C . ASP A 1 166 ? 8.089 -2.118 -16.756 1.00 92.75 166 ASP A C 1
ATOM 1294 O O . ASP A 1 166 ? 7.113 -1.394 -16.527 1.00 92.75 166 ASP A O 1
ATOM 1298 N N . ASN A 1 167 ? 8.737 -2.039 -17.927 1.00 90.38 167 ASN A N 1
ATOM 1299 C CA . ASN A 1 167 ? 8.342 -1.101 -18.991 1.00 90.38 167 ASN A CA 1
ATOM 1300 C C . ASN A 1 167 ? 6.919 -1.321 -19.535 1.00 90.38 167 ASN A C 1
ATOM 1302 O O . ASN A 1 167 ? 6.356 -0.397 -20.132 1.00 90.38 167 ASN A O 1
ATOM 1306 N N . ASP A 1 168 ? 6.342 -2.519 -19.382 1.00 91.94 168 ASP A N 1
ATOM 1307 C CA . ASP A 1 168 ? 4.972 -2.802 -19.822 1.00 91.94 168 ASP A CA 1
ATOM 1308 C C . ASP A 1 168 ? 3.933 -2.249 -18.822 1.00 91.94 168 ASP A C 1
ATOM 1310 O O . ASP A 1 168 ? 2.766 -2.066 -19.186 1.00 91.94 168 ASP A O 1
ATOM 1314 N N . ASP A 1 169 ? 4.354 -1.922 -17.593 1.00 94.25 169 ASP A N 1
ATOM 1315 C CA . ASP A 1 169 ? 3.505 -1.438 -16.496 1.00 94.25 169 ASP A CA 1
ATOM 1316 C C . ASP A 1 169 ? 3.413 0.095 -16.392 1.00 94.25 169 ASP A C 1
ATOM 1318 O O . ASP A 1 169 ? 2.700 0.629 -15.534 1.00 94.25 169 ASP A O 1
ATOM 1322 N N . ILE A 1 170 ? 4.110 0.831 -17.259 1.00 94.56 170 ILE A N 1
ATOM 1323 C CA . ILE A 1 170 ? 4.163 2.296 -17.206 1.00 94.56 170 ILE A CA 1
ATOM 1324 C C . ILE A 1 170 ? 2.772 2.915 -17.368 1.00 94.56 170 ILE A C 1
ATOM 1326 O O . ILE A 1 170 ? 1.989 2.581 -18.263 1.00 94.56 170 ILE A O 1
ATOM 1330 N N . GLY A 1 171 ? 2.475 3.891 -16.508 1.00 95.00 171 GLY A N 1
ATOM 1331 C CA . GLY A 1 171 ? 1.170 4.532 -16.434 1.00 95.00 171 GLY A CA 1
ATOM 1332 C C . GLY A 1 171 ? 0.559 4.412 -15.046 1.00 95.00 171 GLY A C 1
ATOM 1333 O O . GLY A 1 171 ? 1.142 4.878 -14.073 1.00 95.00 171 GLY A O 1
ATOM 1334 N N . TRP A 1 172 ? -0.660 3.880 -14.959 1.00 96.62 172 TRP A N 1
ATOM 1335 C CA . TRP A 1 172 ? -1.413 3.816 -13.705 1.00 96.62 172 TRP A CA 1
ATOM 1336 C C . TRP A 1 172 ? -1.817 2.388 -13.366 1.00 96.62 172 TRP A C 1
ATOM 1338 O O . TRP A 1 172 ? -2.563 1.763 -14.123 1.00 96.62 172 TRP A O 1
ATOM 1348 N N . LEU A 1 173 ? -1.423 1.940 -12.176 1.00 97.69 173 LEU A N 1
ATOM 1349 C CA . LEU A 1 173 ? -1.917 0.725 -11.543 1.00 97.69 173 LEU A CA 1
ATOM 1350 C C . LEU A 1 173 ? -2.896 1.099 -10.425 1.00 97.69 173 LEU A C 1
ATOM 1352 O O . LEU A 1 173 ? -2.528 1.763 -9.456 1.00 97.69 173 LEU A O 1
ATOM 1356 N N . ASN A 1 174 ? -4.145 0.650 -10.551 1.00 97.69 174 ASN A N 1
ATOM 1357 C CA . ASN A 1 174 ? -5.185 0.873 -9.549 1.00 97.69 174 ASN A CA 1
ATOM 1358 C C . ASN A 1 174 ? -5.604 -0.459 -8.933 1.00 97.69 174 ASN A C 1
ATOM 1360 O O . ASN A 1 174 ? -6.040 -1.359 -9.651 1.00 97.69 174 ASN A O 1
ATOM 1364 N N . PHE A 1 175 ? -5.538 -0.564 -7.611 1.00 98.06 175 PHE A N 1
ATOM 1365 C CA . PHE A 1 175 ? -5.927 -1.772 -6.888 1.00 98.06 175 PHE A CA 1
ATOM 1366 C C . PHE A 1 175 ? -6.500 -1.430 -5.515 1.00 98.06 175 PHE A C 1
ATOM 1368 O O . PHE A 1 175 ? -6.412 -0.294 -5.057 1.00 98.06 175 PHE A O 1
ATOM 1375 N N . SER A 1 176 ? -7.089 -2.416 -4.845 1.00 97.62 176 SER A N 1
ATOM 1376 C CA . SER A 1 176 ? -7.573 -2.269 -3.479 1.00 97.62 176 SER A CA 1
ATOM 1377 C C . SER A 1 176 ? -7.076 -3.383 -2.567 1.00 97.62 176 SER A C 1
ATOM 1379 O O . SER A 1 176 ? -6.846 -4.518 -2.997 1.00 97.62 176 SER A O 1
ATOM 1381 N N . LEU A 1 177 ? -6.909 -3.037 -1.292 1.00 97.88 177 LEU A N 1
ATOM 1382 C CA . LEU A 1 177 ? -6.658 -3.959 -0.192 1.00 97.88 177 LEU A CA 1
ATOM 1383 C C . LEU A 1 177 ? -7.925 -4.036 0.656 1.00 97.88 177 LEU A C 1
ATOM 1385 O O . LEU A 1 177 ? -8.400 -3.017 1.155 1.00 97.88 177 LEU A O 1
ATOM 1389 N N . THR A 1 178 ? -8.466 -5.236 0.835 1.00 96.69 178 THR A N 1
ATOM 1390 C CA . THR A 1 178 ? -9.588 -5.488 1.746 1.00 96.69 178 THR A CA 1
ATOM 1391 C C . THR A 1 178 ? -9.134 -6.313 2.936 1.00 96.69 178 THR A C 1
ATOM 1393 O O . THR A 1 178 ? -8.382 -7.275 2.747 1.00 96.69 178 THR A O 1
ATOM 1396 N N . VAL A 1 179 ? -9.630 -5.962 4.122 1.00 96.25 179 VAL A N 1
ATOM 1397 C CA . VAL A 1 179 ? -9.316 -6.637 5.387 1.00 96.25 179 VAL A CA 1
ATOM 1398 C C . VAL A 1 179 ? -10.608 -6.960 6.126 1.00 96.25 179 VAL A C 1
ATOM 1400 O O . VAL A 1 179 ? -11.502 -6.117 6.200 1.00 96.25 179 VAL A O 1
ATOM 1403 N N . ASN A 1 180 ? -10.712 -8.184 6.628 1.00 94.44 180 ASN A N 1
ATOM 1404 C CA . ASN A 1 180 ? -11.807 -8.667 7.466 1.00 94.44 180 ASN A CA 1
ATOM 1405 C C . ASN A 1 180 ? -11.233 -9.482 8.630 1.00 94.44 180 ASN A C 1
ATOM 1407 O O . ASN A 1 180 ? -10.132 -10.021 8.498 1.00 94.44 180 ASN A O 1
ATOM 1411 N N . ASP A 1 181 ? -11.979 -9.611 9.719 1.00 92.75 181 ASP A N 1
ATOM 1412 C CA . ASP A 1 181 ? -11.611 -10.453 10.858 1.00 92.75 181 ASP A CA 1
ATOM 1413 C C . ASP A 1 181 ? -12.021 -11.930 10.634 1.00 92.75 181 ASP A C 1
ATOM 1415 O O . ASP A 1 181 ? -12.470 -12.346 9.546 1.00 92.75 181 ASP A O 1
ATOM 1419 N N . ASN A 1 182 ? -11.811 -12.760 11.657 1.00 90.75 182 ASN A N 1
ATOM 1420 C CA . ASN A 1 182 ? -12.137 -14.183 11.631 1.00 90.75 182 ASN A CA 1
ATOM 1421 C C . ASN A 1 182 ? -13.592 -14.510 12.020 1.00 90.75 182 ASN A C 1
ATOM 1423 O O . ASN A 1 182 ? -14.053 -15.615 11.691 1.00 90.75 182 ASN A O 1
ATOM 1427 N N . VAL A 1 183 ? -14.284 -13.568 12.659 1.00 90.88 183 VAL A N 1
ATOM 1428 C CA . VAL A 1 183 ? -15.581 -13.713 13.323 1.00 90.88 183 VAL A CA 1
ATOM 1429 C C . VAL A 1 183 ? -16.721 -13.359 12.368 1.00 90.88 183 VAL A C 1
ATOM 1431 O O . VAL A 1 183 ? -17.613 -14.187 12.153 1.00 90.88 183 VAL A O 1
ATOM 1434 N N . ASP A 1 184 ? -16.657 -12.193 11.721 1.00 88.69 184 ASP A N 1
ATOM 1435 C CA . ASP A 1 184 ? -17.535 -11.746 10.644 1.00 88.69 184 ASP A CA 1
ATOM 1436 C C . ASP A 1 184 ? -16.757 -11.523 9.338 1.00 88.69 184 ASP A C 1
ATOM 1438 O O . ASP A 1 184 ? -16.195 -10.473 9.031 1.00 88.69 184 ASP A O 1
ATOM 1442 N N . ARG A 1 185 ? -16.815 -12.538 8.474 1.00 83.94 185 ARG A N 1
ATOM 1443 C CA . ARG A 1 185 ? -16.153 -12.506 7.163 1.00 83.94 185 ARG A CA 1
ATOM 1444 C C . ARG A 1 185 ? -16.914 -11.731 6.092 1.00 83.94 185 ARG A C 1
ATOM 1446 O O . ARG A 1 185 ? -16.373 -11.554 4.997 1.00 83.94 185 ARG A O 1
ATOM 1453 N N . ASP A 1 186 ? -18.163 -11.352 6.350 1.00 87.56 186 ASP A N 1
ATOM 1454 C CA . ASP A 1 186 ? -18.971 -10.594 5.394 1.00 87.56 186 ASP A CA 1
ATOM 1455 C C . ASP A 1 186 ? -18.700 -9.085 5.518 1.00 87.56 186 ASP A C 1
ATOM 1457 O O . ASP A 1 186 ? -18.819 -8.352 4.524 1.00 87.56 186 ASP A O 1
ATOM 1461 N N . THR A 1 187 ? -18.264 -8.636 6.696 1.00 89.94 187 THR A N 1
ATOM 1462 C CA . THR A 1 187 ? -17.869 -7.252 6.954 1.00 89.94 187 THR A CA 1
ATOM 1463 C C . THR A 1 187 ? -16.375 -7.048 6.702 1.00 89.94 187 THR A C 1
ATOM 1465 O O . THR A 1 187 ? -15.538 -7.889 7.008 1.00 89.94 187 THR A O 1
ATOM 1468 N N . ARG A 1 188 ? -16.025 -5.940 6.040 1.00 92.19 188 ARG A N 1
ATOM 1469 C CA . ARG A 1 188 ? -14.642 -5.643 5.652 1.00 92.19 188 ARG A CA 1
ATOM 1470 C C . ARG A 1 188 ? -14.396 -4.155 5.529 1.00 92.19 188 ARG A C 1
ATOM 1472 O O . ARG A 1 188 ? -15.253 -3.417 5.039 1.00 92.19 188 ARG A O 1
ATOM 1479 N N . ILE A 1 189 ? -13.177 -3.760 5.857 1.00 94.31 189 ILE A N 1
ATOM 1480 C CA . ILE A 1 189 ? -12.625 -2.463 5.484 1.00 94.31 189 ILE A CA 1
ATOM 1481 C C . ILE A 1 189 ? -11.883 -2.573 4.155 1.00 94.31 189 ILE A C 1
ATOM 1483 O O . ILE A 1 189 ? -11.401 -3.641 3.769 1.00 94.31 189 ILE A O 1
ATOM 1487 N N . GLN A 1 190 ? -11.806 -1.459 3.434 1.00 96.25 190 GLN A N 1
ATOM 1488 C CA . GLN A 1 190 ? -11.123 -1.368 2.149 1.00 96.25 190 GLN A CA 1
ATOM 1489 C C . GLN A 1 190 ? -10.252 -0.113 2.112 1.00 96.25 190 GLN A C 1
ATOM 1491 O O . GLN A 1 190 ? -10.647 0.923 2.644 1.00 96.25 190 GLN A O 1
ATOM 1496 N N . ALA A 1 191 ? -9.086 -0.231 1.482 1.00 96.62 191 ALA A N 1
ATOM 1497 C CA . ALA A 1 191 ? -8.245 0.884 1.077 1.00 96.62 191 ALA A CA 1
ATOM 1498 C C . ALA A 1 191 ? -7.978 0.796 -0.428 1.00 96.62 191 ALA A C 1
ATOM 1500 O O . ALA A 1 191 ? -7.626 -0.272 -0.935 1.00 96.62 191 ALA A O 1
ATOM 1501 N N . ASP A 1 192 ? -8.156 1.914 -1.127 1.00 97.56 192 ASP A N 1
ATOM 1502 C CA . ASP A 1 192 ? -7.944 2.024 -2.570 1.00 97.56 192 ASP A CA 1
ATOM 1503 C C . ASP A 1 192 ? -6.607 2.710 -2.863 1.00 97.56 192 ASP A C 1
ATOM 1505 O O . ASP A 1 192 ? -6.266 3.719 -2.244 1.00 97.56 192 ASP A O 1
ATOM 1509 N N . PHE A 1 193 ? -5.870 2.176 -3.833 1.00 98.06 193 PHE A N 1
ATOM 1510 C CA . PHE A 1 193 ? -4.542 2.629 -4.228 1.00 98.06 193 PHE A CA 1
ATOM 1511 C C . PHE A 1 193 ? -4.536 3.034 -5.698 1.00 98.06 193 PHE A C 1
ATOM 1513 O O . PHE A 1 193 ? -5.089 2.333 -6.549 1.00 98.06 193 PHE A O 1
ATOM 1520 N N . ALA A 1 194 ? -3.867 4.147 -5.983 1.00 97.75 194 ALA A N 1
ATOM 1521 C CA . ALA A 1 194 ? -3.554 4.610 -7.326 1.00 97.75 194 ALA A CA 1
ATOM 1522 C C . ALA A 1 194 ? -2.044 4.852 -7.412 1.00 97.75 194 ALA A C 1
ATOM 1524 O O . ALA A 1 194 ? -1.522 5.828 -6.871 1.00 97.75 194 ALA A O 1
ATOM 1525 N N . VAL A 1 195 ? -1.333 3.941 -8.067 1.00 98.00 195 VAL A N 1
ATOM 1526 C CA . VAL A 1 195 ? 0.119 4.009 -8.237 1.00 98.00 195 VAL A CA 1
ATOM 1527 C C . VAL A 1 195 ? 0.417 4.525 -9.636 1.00 98.00 195 VAL A C 1
ATOM 1529 O O . VAL A 1 195 ? -0.027 3.931 -10.618 1.00 98.00 195 VAL A O 1
ATOM 1532 N N . ARG A 1 196 ? 1.164 5.625 -9.730 1.00 97.81 196 ARG A N 1
ATOM 1533 C CA . ARG A 1 196 ? 1.739 6.093 -10.991 1.00 97.81 196 ARG A CA 1
ATOM 1534 C C . ARG A 1 196 ? 3.122 5.475 -11.171 1.00 97.81 196 ARG A C 1
ATOM 1536 O O . ARG A 1 196 ? 3.973 5.656 -10.304 1.00 97.81 196 ARG A O 1
ATOM 1543 N N . ILE A 1 197 ? 3.318 4.776 -12.279 1.00 97.62 197 ILE A N 1
ATOM 1544 C CA . ILE A 1 197 ? 4.606 4.233 -12.695 1.00 97.62 197 ILE A CA 1
ATOM 1545 C C . ILE A 1 197 ? 5.223 5.232 -13.674 1.00 97.62 197 ILE A C 1
ATOM 1547 O O . ILE A 1 197 ? 4.654 5.469 -14.746 1.00 97.62 197 ILE A O 1
ATOM 1551 N N . ASP A 1 198 ? 6.338 5.844 -13.280 1.00 95.12 198 ASP A N 1
ATOM 1552 C CA . ASP A 1 198 ? 7.067 6.817 -14.093 1.00 95.12 198 ASP A CA 1
ATOM 1553 C C . ASP A 1 198 ? 8.153 6.107 -14.924 1.00 95.12 198 ASP A C 1
ATOM 1555 O O . ASP A 1 198 ? 8.858 5.224 -14.435 1.00 95.12 198 ASP A O 1
ATOM 1559 N N . ASN A 1 199 ? 8.272 6.492 -16.201 1.00 93.81 199 ASN A N 1
ATOM 1560 C CA . ASN A 1 199 ? 9.294 5.947 -17.093 1.00 93.81 199 ASN A CA 1
ATOM 1561 C C . ASN A 1 199 ? 10.680 6.445 -16.685 1.00 93.81 199 ASN A C 1
ATOM 1563 O O . ASN A 1 199 ? 10.889 7.660 -16.588 1.00 93.81 199 ASN A O 1
ATOM 1567 N N . VAL A 1 200 ? 11.637 5.533 -16.559 1.00 92.50 200 VAL A N 1
ATOM 1568 C CA . VAL A 1 200 ? 13.062 5.847 -16.389 1.00 92.50 200 VAL A CA 1
ATOM 1569 C C . VAL A 1 200 ? 13.810 5.374 -17.620 1.00 92.50 200 VAL A C 1
ATOM 1571 O O . VAL A 1 200 ? 13.386 4.436 -18.268 1.00 92.50 200 VAL A O 1
ATOM 1574 N N . ASN A 1 201 ? 14.867 6.092 -17.985 1.00 90.69 201 ASN A N 1
ATOM 1575 C CA . ASN A 1 201 ? 15.653 5.730 -19.146 1.00 90.69 201 ASN A CA 1
ATOM 1576 C C . ASN A 1 201 ? 16.449 4.432 -18.916 1.00 90.69 201 ASN A C 1
ATOM 1578 O O . ASN A 1 201 ? 17.300 4.377 -18.022 1.00 90.69 201 ASN A O 1
ATOM 1582 N N . ASP A 1 202 ? 16.222 3.450 -19.773 1.00 90.12 202 ASP A N 1
ATOM 1583 C CA . ASP A 1 202 ? 16.892 2.170 -19.818 1.00 90.12 202 ASP A CA 1
ATOM 1584 C C . ASP A 1 202 ? 18.091 2.170 -20.762 1.00 90.12 202 ASP A C 1
ATOM 1586 O O . ASP A 1 202 ? 18.391 3.093 -21.514 1.00 90.12 202 ASP A O 1
ATOM 1590 N N . VAL A 1 203 ? 18.843 1.075 -20.702 1.00 90.19 203 VAL A N 1
ATOM 1591 C CA . VAL A 1 203 ? 19.957 0.859 -21.616 1.00 90.19 203 VAL A CA 1
ATOM 1592 C C . VAL A 1 203 ? 19.445 0.205 -22.897 1.00 90.19 203 VAL A C 1
ATOM 1594 O O . VAL A 1 203 ? 19.046 -0.963 -22.875 1.00 90.19 203 VAL A O 1
ATOM 1597 N N . MET A 1 204 ? 19.626 0.880 -24.034 1.00 94.06 204 MET A N 1
ATOM 1598 C CA . MET A 1 204 ? 19.360 0.317 -25.364 1.00 94.06 204 MET A CA 1
ATOM 1599 C C . MET A 1 204 ? 19.977 -1.067 -25.607 1.00 94.06 204 MET A C 1
ATOM 1601 O O . MET A 1 204 ? 21.053 -1.431 -25.104 1.00 94.06 204 MET A O 1
ATOM 1605 N N . GLU A 1 205 ? 19.349 -1.845 -26.488 1.00 93.50 205 GLU A N 1
ATOM 1606 C CA . GLU A 1 205 ? 19.875 -3.132 -26.931 1.00 93.50 205 GLU A CA 1
ATOM 1607 C C . GLU A 1 205 ? 21.240 -3.012 -27.637 1.00 93.50 205 GLU A C 1
ATOM 1609 O O . GLU A 1 205 ? 21.728 -1.950 -28.015 1.00 93.50 205 GLU A O 1
ATOM 1614 N N . GLU A 1 206 ? 21.918 -4.146 -27.822 1.00 95.12 206 GLU A N 1
ATOM 1615 C CA . GLU A 1 206 ? 23.185 -4.185 -28.554 1.00 95.12 206 GLU A CA 1
ATOM 1616 C C . GLU A 1 206 ? 23.008 -3.824 -30.044 1.00 95.12 206 GLU A C 1
ATOM 1618 O O . GLU A 1 206 ? 22.380 -4.599 -30.781 1.00 95.12 206 GLU A O 1
ATOM 1623 N N . PRO A 1 207 ? 23.633 -2.735 -30.548 1.00 96.25 207 PRO A N 1
ATOM 1624 C CA . PRO A 1 207 ? 23.446 -2.306 -31.927 1.00 96.25 207 PRO A CA 1
ATOM 1625 C C . PRO A 1 207 ? 24.048 -3.312 -32.909 1.00 96.25 207 PRO A C 1
ATOM 1627 O O . PRO A 1 207 ? 25.144 -3.852 -32.717 1.00 96.25 207 PRO A O 1
ATOM 1630 N N . ARG A 1 208 ? 23.345 -3.543 -34.020 1.00 95.75 208 ARG A N 1
ATOM 1631 C CA . ARG A 1 208 ? 23.753 -4.480 -35.073 1.00 95.75 208 ARG A CA 1
ATOM 1632 C C . ARG A 1 208 ? 23.937 -3.765 -36.400 1.00 95.75 208 ARG A C 1
ATOM 1634 O O . ARG A 1 208 ? 23.009 -3.160 -36.929 1.00 95.75 208 ARG A O 1
ATOM 1641 N N . ILE A 1 209 ? 25.122 -3.915 -36.984 1.00 96.81 209 ILE A N 1
ATOM 1642 C CA . ILE A 1 209 ? 25.397 -3.490 -38.358 1.00 96.81 209 ILE A CA 1
ATOM 1643 C C . ILE A 1 209 ? 24.839 -4.561 -39.306 1.00 96.81 209 ILE A C 1
ATOM 1645 O O . ILE A 1 209 ? 25.236 -5.722 -39.251 1.00 96.81 209 ILE A O 1
ATOM 1649 N N . ILE A 1 210 ? 23.894 -4.167 -40.159 1.00 97.06 210 ILE A N 1
ATOM 1650 C CA . ILE A 1 210 ? 23.263 -5.016 -41.181 1.00 97.06 210 ILE A CA 1
ATOM 1651 C C . ILE A 1 210 ? 24.079 -5.003 -42.478 1.00 97.06 210 ILE A C 1
ATOM 1653 O O . ILE A 1 210 ? 24.140 -6.000 -43.193 1.00 97.06 210 ILE A O 1
ATOM 1657 N N . SER A 1 211 ? 24.671 -3.855 -42.803 1.00 95.75 211 SER A N 1
ATOM 1658 C CA . SER A 1 211 ? 25.560 -3.665 -43.947 1.00 95.75 211 SER A CA 1
ATOM 1659 C C . SER A 1 211 ? 26.503 -2.502 -43.643 1.00 95.75 211 SER A C 1
ATOM 1661 O O . SER A 1 211 ? 26.034 -1.488 -43.120 1.00 95.75 211 SER A O 1
ATOM 1663 N N . PRO A 1 212 ? 27.795 -2.595 -43.980 1.00 94.69 212 PRO A N 1
ATOM 1664 C CA . PRO A 1 212 ? 28.472 -3.720 -44.629 1.00 94.69 212 PRO A CA 1
ATOM 1665 C C . PRO A 1 212 ? 28.735 -4.881 -43.656 1.00 94.69 212 PRO A C 1
ATOM 1667 O O . PRO A 1 212 ? 28.640 -4.711 -42.442 1.00 94.69 212 PRO A O 1
ATOM 1670 N N . SER A 1 213 ? 29.053 -6.060 -44.187 1.00 95.06 213 SER A N 1
ATOM 1671 C CA . SER A 1 213 ? 29.578 -7.180 -43.398 1.00 95.06 213 SER A CA 1
ATOM 1672 C C . SER A 1 213 ? 31.084 -7.031 -43.178 1.00 95.06 213 SER A C 1
ATOM 1674 O O . SER A 1 213 ? 31.773 -6.322 -43.915 1.00 95.06 213 SER A O 1
ATOM 1676 N N . ASP A 1 214 ? 31.604 -7.714 -42.157 1.00 94.62 214 ASP A N 1
ATOM 1677 C CA . ASP A 1 214 ? 33.032 -7.680 -41.850 1.00 94.62 214 ASP A CA 1
ATOM 1678 C C . ASP A 1 214 ? 33.852 -8.266 -43.007 1.00 94.62 214 ASP A C 1
ATOM 1680 O O . ASP A 1 214 ? 33.570 -9.348 -43.522 1.00 94.62 214 ASP A O 1
ATOM 1684 N N . PHE A 1 215 ? 34.871 -7.512 -43.402 1.00 93.75 215 PHE A N 1
ATOM 1685 C CA . PHE A 1 215 ? 35.756 -7.711 -44.546 1.00 93.75 215 PHE A CA 1
ATOM 1686 C C . PHE A 1 215 ? 35.121 -7.601 -45.941 1.00 93.75 215 PHE A C 1
ATOM 1688 O O . PHE A 1 215 ? 35.740 -8.037 -46.918 1.00 93.75 215 PHE A O 1
ATOM 1695 N N . ASP A 1 216 ? 33.956 -6.962 -46.084 1.00 96.19 216 ASP A N 1
ATOM 1696 C CA . ASP A 1 216 ? 33.403 -6.658 -47.409 1.00 96.19 216 ASP A CA 1
ATOM 1697 C C . ASP A 1 216 ? 34.363 -5.795 -48.251 1.00 96.19 216 ASP A C 1
ATOM 1699 O O . ASP A 1 216 ? 35.112 -4.954 -47.742 1.00 96.19 216 ASP A O 1
ATOM 1703 N N . ALA A 1 217 ? 34.348 -6.007 -49.570 1.00 95.38 217 ALA A N 1
ATOM 1704 C CA . ALA A 1 217 ? 35.222 -5.321 -50.518 1.00 95.38 217 ALA A CA 1
ATOM 1705 C C . ALA A 1 217 ? 34.423 -4.470 -51.511 1.00 95.38 217 ALA A C 1
ATOM 1707 O O . ALA A 1 217 ? 33.604 -4.990 -52.270 1.00 95.38 217 ALA A O 1
ATOM 1708 N N . PHE A 1 218 ? 34.729 -3.175 -51.556 1.00 95.50 218 PHE A N 1
ATOM 1709 C CA . PHE A 1 218 ? 34.080 -2.185 -52.415 1.00 95.50 218 PHE A CA 1
ATOM 1710 C C . PHE A 1 218 ? 35.086 -1.539 -53.369 1.00 95.50 218 PHE A C 1
ATOM 1712 O O . PHE A 1 218 ? 36.286 -1.453 -53.098 1.00 95.50 218 PHE A O 1
ATOM 1719 N N . LYS A 1 219 ? 34.617 -1.069 -54.522 1.00 94.56 219 LYS A N 1
ATOM 1720 C CA . LYS A 1 219 ? 35.435 -0.321 -55.481 1.00 94.56 219 LYS A CA 1
ATOM 1721 C C . LYS A 1 219 ? 35.596 1.129 -55.031 1.00 94.56 219 LYS A C 1
ATOM 1723 O O . LYS A 1 219 ? 34.762 1.685 -54.322 1.00 94.56 219 LYS A O 1
ATOM 1728 N N . TRP A 1 220 ? 36.655 1.771 -55.517 1.00 94.31 220 TRP A N 1
ATOM 1729 C CA . TRP A 1 220 ? 36.844 3.206 -55.337 1.00 94.31 220 TRP A CA 1
ATOM 1730 C C . TRP A 1 220 ? 35.621 4.000 -55.823 1.00 94.31 220 TRP A C 1
ATOM 1732 O O . TRP A 1 220 ? 35.139 3.773 -56.937 1.00 94.31 220 TRP A O 1
ATOM 1742 N N . ASN A 1 221 ? 35.152 4.945 -55.001 1.00 92.94 221 ASN A N 1
ATOM 1743 C CA . ASN A 1 221 ? 33.993 5.807 -55.258 1.00 92.94 221 ASN A CA 1
ATOM 1744 C C . ASN A 1 221 ? 32.659 5.048 -55.473 1.00 92.94 221 ASN A C 1
ATOM 1746 O O . ASN A 1 221 ? 31.681 5.597 -56.001 1.00 92.94 221 ASN A O 1
ATOM 1750 N N . GLU A 1 222 ? 32.597 3.779 -55.064 1.00 93.31 222 GLU A N 1
ATOM 1751 C CA . GLU A 1 222 ? 31.355 3.011 -55.001 1.00 93.31 222 GLU A CA 1
ATOM 1752 C C . GLU A 1 222 ? 30.463 3.533 -53.869 1.00 93.31 222 GLU A C 1
ATOM 1754 O O . GLU A 1 222 ? 30.949 3.942 -52.818 1.00 93.31 222 GLU A O 1
ATOM 1759 N N . SER A 1 223 ? 29.150 3.562 -54.107 1.00 94.38 223 SER A N 1
ATOM 1760 C CA . SER A 1 223 ? 28.180 3.936 -53.075 1.00 94.38 223 SER A CA 1
ATOM 1761 C C . SER A 1 223 ? 27.931 2.731 -52.185 1.00 94.38 223 SER A C 1
ATOM 1763 O O . SER A 1 223 ? 27.380 1.739 -52.656 1.00 94.38 223 SER A O 1
ATOM 1765 N N . VAL A 1 224 ? 28.301 2.835 -50.916 1.00 95.75 224 VAL A N 1
ATOM 1766 C CA . VAL A 1 224 ? 28.101 1.796 -49.907 1.00 95.75 224 VAL A CA 1
ATOM 1767 C C . VAL A 1 224 ? 26.941 2.203 -49.008 1.00 95.75 224 VAL A C 1
ATOM 1769 O O . VAL A 1 224 ? 26.941 3.306 -48.463 1.00 95.75 224 VAL A O 1
ATOM 1772 N N . GLY A 1 225 ? 25.954 1.318 -48.868 1.00 96.19 225 GLY A N 1
ATOM 1773 C CA . GLY A 1 225 ? 24.858 1.488 -47.916 1.00 96.19 225 GLY A CA 1
ATOM 1774 C C . GLY A 1 225 ? 25.287 1.022 -46.530 1.00 96.19 225 GLY A C 1
ATOM 1775 O O . GLY A 1 225 ? 25.469 -0.180 -46.315 1.00 96.19 225 GLY A O 1
ATOM 1776 N N . LEU A 1 226 ? 25.442 1.967 -45.608 1.00 97.44 226 LEU A N 1
ATOM 1777 C CA . LEU A 1 226 ? 25.667 1.711 -44.191 1.00 97.44 226 LEU A CA 1
ATOM 1778 C C . LEU A 1 226 ? 24.299 1.621 -43.525 1.00 97.44 226 LEU A C 1
ATOM 1780 O O . LEU A 1 226 ? 23.520 2.571 -43.578 1.00 97.44 226 LEU A O 1
ATOM 1784 N N . ARG A 1 227 ? 23.975 0.464 -42.956 1.00 97.88 227 ARG A N 1
ATOM 1785 C CA . ARG A 1 227 ? 22.685 0.208 -42.321 1.00 97.88 227 ARG A CA 1
ATOM 1786 C C . ARG A 1 227 ? 22.896 -0.498 -40.999 1.00 97.88 227 ARG A C 1
ATOM 1788 O O . ARG A 1 227 ? 23.557 -1.534 -40.958 1.00 97.88 227 ARG A O 1
ATOM 1795 N N . ALA A 1 228 ? 22.272 0.022 -39.956 1.00 97.25 228 ALA A N 1
ATOM 1796 C CA . ALA A 1 228 ? 22.241 -0.571 -38.634 1.00 97.25 228 ALA A CA 1
ATOM 1797 C C . ALA A 1 228 ? 20.808 -0.684 -38.113 1.00 97.25 228 ALA A C 1
ATOM 1799 O O . ALA A 1 228 ? 19.877 -0.094 -38.662 1.00 97.25 228 ALA A O 1
ATOM 1800 N N . VAL A 1 229 ? 20.655 -1.486 -37.068 1.00 96.19 229 VAL A N 1
ATOM 1801 C CA . VAL A 1 229 ? 19.453 -1.567 -36.245 1.00 96.19 229 VAL A CA 1
ATOM 1802 C C . VAL A 1 229 ? 19.880 -1.569 -34.782 1.00 96.19 229 VAL A C 1
ATOM 1804 O O . VAL A 1 229 ? 20.872 -2.206 -34.421 1.00 96.19 229 VAL A O 1
ATOM 1807 N N . CYS A 1 230 ? 19.145 -0.828 -33.975 1.00 95.56 230 CYS A N 1
ATOM 1808 C CA . CYS A 1 230 ? 19.203 -0.792 -32.523 1.00 95.56 230 CYS A CA 1
ATOM 1809 C C . CYS A 1 230 ? 17.770 -0.521 -32.065 1.00 95.56 230 CYS A C 1
ATOM 1811 O O . CYS A 1 230 ? 17.021 0.094 -32.828 1.00 95.56 230 CYS A O 1
ATOM 1813 N N . THR A 1 231 ? 17.403 -1.031 -30.902 1.00 94.00 231 THR A N 1
ATOM 1814 C CA . THR A 1 231 ? 16.099 -0.801 -30.283 1.00 94.00 231 THR A CA 1
ATOM 1815 C C . THR A 1 231 ? 16.323 -0.427 -28.834 1.00 94.00 231 THR A C 1
ATOM 1817 O O 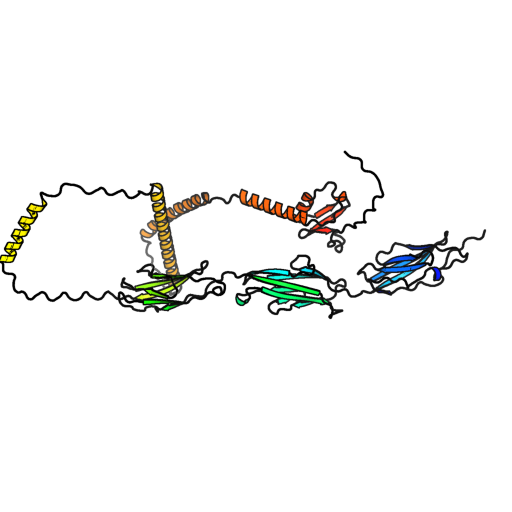. THR A 1 231 ? 17.249 -0.954 -28.210 1.00 94.00 231 THR A O 1
ATOM 1820 N N . ASP A 1 232 ? 15.478 0.450 -28.321 1.00 94.19 232 ASP A N 1
ATOM 1821 C CA . ASP A 1 232 ? 15.418 0.792 -26.905 1.00 94.19 232 ASP A CA 1
ATOM 1822 C C . ASP A 1 232 ? 14.030 0.451 -26.329 1.00 94.19 232 ASP A C 1
ATOM 1824 O O . ASP A 1 232 ? 13.032 0.701 -27.021 1.00 94.19 232 ASP A O 1
ATOM 1828 N N . PRO A 1 233 ? 13.939 -0.142 -25.121 1.00 91.25 233 PRO A N 1
ATOM 1829 C CA . PRO A 1 233 ? 12.672 -0.295 -24.399 1.00 91.25 233 PRO A CA 1
ATOM 1830 C C . PRO A 1 233 ? 11.830 0.993 -24.297 1.00 91.25 233 PRO A C 1
ATOM 1832 O O . PRO A 1 233 ? 10.598 0.921 -24.364 1.00 91.25 233 PRO A O 1
ATOM 1835 N N . ASP A 1 234 ? 12.464 2.166 -24.244 1.00 92.06 234 ASP A N 1
ATOM 1836 C CA . ASP A 1 234 ? 11.811 3.461 -24.033 1.00 92.06 234 ASP A CA 1
ATOM 1837 C C . ASP A 1 234 ? 11.480 4.227 -25.319 1.00 92.06 234 ASP A C 1
ATOM 1839 O O . ASP A 1 234 ? 10.875 5.306 -25.278 1.00 92.06 234 ASP A O 1
ATOM 1843 N N . GLU A 1 235 ? 11.782 3.669 -26.498 1.00 88.94 235 GLU A N 1
ATOM 1844 C CA . GLU A 1 235 ? 11.391 4.273 -27.783 1.00 88.94 235 GLU A CA 1
ATOM 1845 C C . GLU A 1 235 ? 9.874 4.535 -27.845 1.00 88.94 235 GLU A C 1
ATOM 1847 O O . GLU A 1 235 ? 9.416 5.540 -28.399 1.00 88.94 235 GLU A O 1
ATOM 1852 N N . GLN A 1 236 ? 9.069 3.652 -27.244 1.00 88.00 236 GLN A N 1
ATOM 1853 C CA . GLN A 1 236 ? 7.611 3.801 -27.196 1.00 88.00 236 GLN A CA 1
ATOM 1854 C C . GLN A 1 236 ? 7.144 4.962 -26.300 1.00 88.00 236 GLN A C 1
ATOM 1856 O O . GLN A 1 236 ? 6.033 5.469 -26.483 1.00 88.00 236 GLN A O 1
ATOM 1861 N N . TRP A 1 237 ? 8.007 5.423 -25.394 1.00 86.38 237 TRP A N 1
ATOM 1862 C CA . TRP A 1 237 ? 7.771 6.524 -24.460 1.00 86.38 237 TRP A CA 1
ATOM 1863 C C . TRP A 1 237 ? 8.406 7.842 -24.922 1.00 86.38 237 TRP A C 1
ATOM 1865 O O . TRP A 1 237 ? 8.368 8.849 -24.213 1.00 86.38 237 TRP A O 1
ATOM 1875 N N . GLY A 1 238 ? 8.882 7.880 -26.172 1.00 84.00 238 GLY A N 1
ATOM 1876 C CA . GLY A 1 238 ? 9.334 9.094 -26.847 1.00 84.00 238 GLY A CA 1
ATOM 1877 C C . GLY A 1 238 ? 10.840 9.318 -26.802 1.00 84.00 238 GLY A C 1
ATOM 1878 O O . GLY A 1 238 ? 11.289 10.405 -27.170 1.00 84.00 238 GLY A O 1
ATOM 1879 N N . GLN A 1 239 ? 11.613 8.319 -26.381 1.00 90.06 239 GLN A N 1
ATOM 1880 C CA . GLN A 1 239 ? 13.056 8.359 -26.528 1.00 90.06 239 GLN A CA 1
ATOM 1881 C C . GLN A 1 239 ? 13.470 8.210 -28.001 1.00 90.06 239 GLN A C 1
ATOM 1883 O O . GLN A 1 239 ? 12.861 7.463 -28.767 1.00 90.06 239 GLN A O 1
ATOM 1888 N N . GLU A 1 240 ? 14.518 8.929 -28.412 1.00 92.06 240 GLU A N 1
ATOM 1889 C CA . GLU A 1 240 ? 15.054 8.876 -29.772 1.00 92.06 240 GLU A CA 1
ATOM 1890 C C . GLU A 1 240 ? 16.515 8.411 -29.784 1.00 92.06 240 GLU A C 1
ATOM 1892 O O . GLU A 1 240 ? 17.379 9.002 -29.137 1.00 92.06 240 GLU A O 1
ATOM 1897 N N . LEU A 1 241 ? 16.812 7.401 -30.607 1.00 95.44 241 LEU A N 1
ATOM 1898 C CA . LEU A 1 241 ? 18.174 6.918 -30.828 1.00 95.44 241 LEU A CA 1
ATOM 1899 C C . LEU A 1 241 ? 18.893 7.701 -31.935 1.00 95.44 241 LEU A C 1
ATOM 1901 O O . LEU A 1 241 ? 18.427 7.817 -33.074 1.00 95.44 241 LEU A O 1
ATOM 1905 N N . THR A 1 242 ? 20.105 8.153 -31.631 1.00 96.19 242 THR A N 1
ATOM 1906 C CA . THR A 1 242 ? 21.033 8.794 -32.565 1.00 96.19 242 THR A CA 1
ATOM 1907 C C . THR A 1 242 ? 22.084 7.796 -33.038 1.00 96.19 242 THR A C 1
ATOM 1909 O O . THR A 1 242 ? 22.712 7.117 -32.236 1.00 96.19 242 THR A O 1
ATOM 1912 N N . PHE A 1 243 ? 22.316 7.724 -34.351 1.00 97.75 243 PHE A N 1
ATOM 1913 C CA . PHE A 1 243 ? 23.298 6.827 -34.968 1.00 97.75 243 PHE A CA 1
ATOM 1914 C C . PHE A 1 243 ? 24.375 7.654 -35.664 1.00 97.75 243 PHE A C 1
ATOM 1916 O O . PHE A 1 243 ? 24.048 8.387 -36.594 1.00 97.75 243 PHE A O 1
ATOM 1923 N N . THR A 1 244 ? 25.639 7.470 -35.299 1.00 97.88 244 THR A N 1
ATOM 1924 C CA . THR A 1 244 ? 26.778 8.213 -35.853 1.00 97.88 244 THR A CA 1
ATOM 1925 C C . THR A 1 244 ? 27.786 7.248 -36.460 1.00 97.88 244 THR A C 1
ATOM 1927 O O . THR A 1 244 ? 28.279 6.335 -35.794 1.00 97.88 244 THR A O 1
ATOM 1930 N N . TRP A 1 245 ? 28.130 7.454 -37.730 1.00 98.25 245 TRP A N 1
ATOM 1931 C CA . TRP A 1 245 ? 29.090 6.620 -38.449 1.00 98.25 245 TRP A CA 1
ATOM 1932 C C . TRP A 1 245 ? 30.414 7.348 -38.662 1.00 98.25 245 TRP A C 1
ATOM 1934 O O . TRP A 1 245 ? 30.454 8.486 -39.135 1.00 98.25 245 TRP A O 1
ATOM 1944 N N . SER A 1 246 ? 31.524 6.660 -38.408 1.00 97.75 246 SER A N 1
ATOM 1945 C CA . SER A 1 246 ? 32.869 7.159 -38.695 1.00 97.75 246 SER A CA 1
ATOM 1946 C C . SER A 1 246 ? 33.782 6.076 -39.273 1.00 97.75 246 SER A C 1
ATOM 1948 O O . SER A 1 246 ? 33.497 4.883 -39.209 1.00 97.75 246 SER A O 1
ATOM 1950 N N . SER A 1 247 ? 34.885 6.494 -39.888 1.00 97.31 247 SER A N 1
ATOM 1951 C CA . SER A 1 247 ? 35.952 5.633 -40.379 1.00 97.31 247 SER A CA 1
ATOM 1952 C C . SER A 1 247 ? 37.296 6.134 -39.876 1.00 97.31 247 SER A C 1
ATOM 1954 O O . SER A 1 247 ? 37.596 7.323 -39.962 1.00 97.31 247 SER A O 1
ATOM 1956 N N . ASN A 1 248 ? 38.165 5.206 -39.480 1.00 97.00 248 ASN A N 1
ATOM 1957 C CA . ASN A 1 248 ? 39.560 5.504 -39.141 1.00 97.00 248 ASN A CA 1
ATOM 1958 C C . ASN A 1 248 ? 40.362 6.194 -40.268 1.00 97.00 248 ASN A C 1
ATOM 1960 O O . ASN A 1 248 ? 41.430 6.740 -40.003 1.00 97.00 248 ASN A O 1
ATOM 1964 N N . ARG A 1 249 ? 39.892 6.137 -41.523 1.00 95.12 249 ARG A N 1
ATOM 1965 C CA . ARG A 1 249 ? 40.552 6.762 -42.683 1.00 95.12 249 ARG A CA 1
ATOM 1966 C C . ARG A 1 249 ? 39.786 7.957 -43.234 1.00 95.12 249 ARG A C 1
ATOM 1968 O O . ARG A 1 249 ? 40.403 8.978 -43.505 1.00 95.12 249 ARG A O 1
ATOM 1975 N N . SER A 1 250 ? 38.470 7.825 -43.397 1.00 93.44 250 SER A N 1
ATOM 1976 C CA . SER A 1 250 ? 37.638 8.862 -44.028 1.00 93.44 250 SER A CA 1
ATOM 1977 C C . SER A 1 250 ? 36.982 9.826 -43.032 1.00 93.44 250 SER A C 1
ATOM 1979 O O . SER A 1 250 ? 36.317 10.766 -43.453 1.00 93.44 250 SER A O 1
ATOM 1981 N N . GLY A 1 251 ? 37.178 9.633 -41.722 1.00 94.19 251 GLY A N 1
ATOM 1982 C CA . GLY A 1 251 ? 36.595 10.491 -40.689 1.00 94.19 251 GLY A CA 1
ATOM 1983 C C . GLY A 1 251 ? 35.089 10.273 -40.539 1.00 94.19 251 GLY A C 1
ATOM 1984 O O . GLY A 1 251 ? 34.619 9.140 -40.625 1.00 94.19 251 GLY A O 1
ATOM 1985 N N . ALA A 1 252 ? 34.329 11.340 -40.294 1.00 96.06 252 ALA A N 1
ATOM 1986 C CA . ALA A 1 252 ? 32.874 11.270 -40.167 1.00 96.06 252 ALA A CA 1
ATOM 1987 C C . ALA A 1 252 ? 32.213 10.859 -41.497 1.00 96.06 252 ALA A C 1
ATOM 1989 O O . ALA A 1 252 ? 32.498 11.433 -42.551 1.00 96.06 252 ALA A O 1
ATOM 1990 N N . LEU A 1 253 ? 31.325 9.866 -41.441 1.00 96.75 253 LEU A N 1
ATOM 1991 C CA . LEU A 1 253 ? 30.604 9.339 -42.604 1.00 96.75 253 LEU A CA 1
ATOM 1992 C C . LEU A 1 253 ? 29.166 9.870 -42.671 1.00 96.75 253 LEU A C 1
ATOM 1994 O O . LEU A 1 253 ? 28.627 10.014 -43.768 1.00 96.75 253 LEU A O 1
ATOM 1998 N N . GLY A 1 254 ? 28.573 10.189 -41.519 1.00 95.62 254 GLY A N 1
ATOM 1999 C CA . GLY A 1 254 ? 27.253 10.807 -41.395 1.00 95.62 254 GLY A CA 1
ATOM 2000 C C . GLY A 1 254 ? 26.398 10.175 -40.301 1.00 95.62 254 GLY A C 1
ATOM 2001 O O . GLY A 1 254 ? 26.813 9.204 -39.663 1.00 95.62 254 GLY A O 1
ATOM 2002 N N . ASP A 1 255 ? 25.190 10.713 -40.147 1.00 96.50 255 ASP A N 1
ATOM 2003 C CA . ASP A 1 255 ? 24.257 10.343 -39.085 1.00 96.50 255 ASP A CA 1
ATOM 2004 C C . ASP A 1 255 ? 22.997 9.668 -39.642 1.00 96.50 255 ASP A C 1
ATOM 2006 O O . ASP A 1 255 ? 22.527 9.981 -40.741 1.00 96.50 255 ASP A O 1
ATOM 2010 N N . GLY A 1 256 ? 22.441 8.743 -38.867 1.00 96.06 256 GLY A N 1
ATOM 2011 C CA . GLY A 1 256 ? 21.218 8.008 -39.166 1.00 96.06 256 GLY A CA 1
ATOM 2012 C C . GLY A 1 256 ? 21.418 6.495 -39.246 1.00 96.06 256 GLY A C 1
ATOM 2013 O O . GLY A 1 256 ? 22.481 5.980 -39.601 1.00 96.06 256 GLY A O 1
ATOM 2014 N N . ALA A 1 257 ? 20.350 5.752 -38.944 1.00 95.50 257 ALA A N 1
ATOM 2015 C CA . ALA A 1 257 ? 20.364 4.288 -38.966 1.00 95.50 257 ALA A CA 1
ATOM 2016 C C . ALA A 1 257 ? 20.645 3.711 -40.366 1.00 95.50 257 ALA A C 1
ATOM 2018 O O . ALA A 1 257 ? 21.078 2.567 -40.503 1.00 95.50 257 ALA A O 1
ATOM 2019 N N . THR A 1 258 ? 20.384 4.477 -41.431 1.00 97.06 258 THR A N 1
ATOM 2020 C CA . THR A 1 258 ? 20.738 4.117 -42.808 1.00 97.06 258 THR A CA 1
ATOM 2021 C C . THR A 1 258 ? 21.287 5.324 -43.556 1.00 97.06 258 THR A C 1
ATOM 2023 O O . THR A 1 258 ? 20.559 6.285 -43.794 1.00 97.06 258 THR A O 1
ATOM 2026 N N . ILE A 1 259 ? 22.539 5.235 -44.004 1.00 97.50 259 ILE A N 1
ATOM 2027 C CA . ILE A 1 259 ? 23.188 6.251 -44.838 1.00 97.50 259 ILE A CA 1
ATOM 2028 C C . ILE A 1 259 ? 23.865 5.611 -46.050 1.00 97.50 259 ILE A C 1
ATOM 2030 O O . ILE A 1 259 ? 24.176 4.423 -46.064 1.00 97.50 259 ILE A O 1
ATOM 2034 N N . ASN A 1 260 ? 24.102 6.402 -47.094 1.00 97.06 260 ASN A N 1
ATOM 2035 C CA . ASN A 1 260 ? 24.930 5.989 -48.224 1.00 97.06 260 ASN A CA 1
ATOM 2036 C C . ASN A 1 260 ? 26.197 6.837 -48.243 1.00 97.06 260 ASN A C 1
ATOM 2038 O O . ASN A 1 260 ? 26.108 8.063 -48.258 1.00 97.06 260 ASN A O 1
ATOM 2042 N N . TYR A 1 261 ? 27.359 6.193 -48.307 1.00 96.75 261 TYR A N 1
ATOM 2043 C CA . TYR A 1 261 ? 28.650 6.874 -48.347 1.00 96.75 261 TYR A CA 1
ATOM 2044 C C . TYR A 1 261 ? 29.489 6.405 -49.537 1.00 96.75 261 TYR A C 1
ATOM 2046 O O . TYR A 1 261 ? 29.387 5.256 -49.968 1.00 96.75 261 TYR A O 1
ATOM 2054 N N . ARG A 1 262 ? 30.321 7.293 -50.092 1.00 96.19 262 ARG A N 1
ATOM 2055 C CA . ARG A 1 262 ? 31.259 6.964 -51.175 1.00 96.19 262 ARG A CA 1
ATOM 2056 C C . ARG A 1 262 ? 32.687 7.094 -50.682 1.00 96.19 262 ARG A C 1
ATOM 2058 O O . ARG A 1 262 ? 33.169 8.201 -50.474 1.00 96.19 262 ARG A O 1
ATOM 2065 N N . PHE A 1 263 ? 33.371 5.965 -50.548 1.00 94.38 263 PHE A N 1
ATOM 2066 C CA . PHE A 1 263 ? 34.758 5.949 -50.096 1.00 94.38 263 PHE A CA 1
ATOM 2067 C C . PHE A 1 263 ? 35.712 6.340 -51.229 1.00 94.38 263 PHE A C 1
ATOM 2069 O O . PHE A 1 263 ? 35.755 5.695 -52.282 1.00 94.38 263 PHE A O 1
ATOM 2076 N N . THR A 1 264 ? 36.486 7.403 -51.012 1.00 92.62 264 THR A N 1
ATOM 2077 C CA . THR A 1 264 ? 37.509 7.887 -51.955 1.00 92.62 264 THR A CA 1
ATOM 2078 C C . THR A 1 264 ? 38.933 7.558 -51.526 1.00 92.62 264 THR A C 1
ATOM 2080 O O . THR A 1 264 ? 39.839 7.622 -52.360 1.00 92.62 264 THR A O 1
ATOM 2083 N N . ASP A 1 265 ? 39.124 7.174 -50.265 1.00 93.56 265 ASP A N 1
ATOM 2084 C CA . ASP A 1 265 ? 40.404 6.724 -49.730 1.00 93.56 265 ASP A CA 1
ATOM 2085 C C . ASP A 1 265 ? 40.513 5.206 -49.924 1.00 93.56 265 ASP A C 1
ATOM 2087 O O . ASP A 1 265 ? 39.649 4.477 -49.454 1.00 93.56 265 ASP A O 1
ATOM 2091 N N . PRO A 1 266 ? 41.524 4.684 -50.635 1.00 93.56 266 PRO A N 1
ATOM 2092 C CA . PRO A 1 266 ? 41.705 3.242 -50.767 1.00 93.56 266 PRO A CA 1
ATOM 2093 C C . PRO A 1 266 ? 42.357 2.643 -49.513 1.00 93.56 266 PRO A C 1
ATOM 2095 O O . PRO A 1 266 ? 43.134 3.310 -48.820 1.00 93.56 266 PRO A O 1
ATOM 2098 N N . GLY A 1 267 ? 42.113 1.354 -49.263 1.00 93.50 267 GLY A N 1
ATOM 2099 C CA . GLY A 1 267 ? 42.723 0.587 -48.172 1.00 93.50 267 GLY A CA 1
ATOM 2100 C C . GLY A 1 267 ? 41.712 -0.099 -47.253 1.00 93.50 267 GLY A C 1
ATOM 2101 O O . GLY A 1 267 ? 40.540 -0.234 -47.591 1.00 93.50 267 GLY A O 1
ATOM 2102 N N . LEU A 1 268 ? 42.186 -0.576 -46.099 1.00 95.75 268 LEU A N 1
ATOM 2103 C CA . LEU A 1 268 ? 41.344 -1.172 -45.058 1.00 95.75 268 LEU A CA 1
ATOM 2104 C C . LEU A 1 268 ? 40.748 -0.062 -44.182 1.00 95.75 268 LEU A C 1
ATOM 2106 O O . LEU A 1 268 ? 41.496 0.658 -43.519 1.00 95.75 268 LEU A O 1
ATOM 2110 N N . HIS A 1 269 ? 39.426 0.061 -44.177 1.00 96.62 269 HIS A N 1
ATOM 2111 C CA . HIS A 1 269 ? 38.680 0.945 -43.289 1.00 96.62 269 HIS A CA 1
ATOM 2112 C C . HIS A 1 269 ? 38.140 0.137 -42.116 1.00 96.62 269 HIS A C 1
ATOM 2114 O O . HIS A 1 269 ? 37.543 -0.915 -42.318 1.00 96.62 269 HIS A O 1
ATOM 2120 N N . GLN A 1 270 ? 38.301 0.658 -40.907 1.00 97.19 270 GLN A N 1
ATOM 2121 C CA . GLN A 1 270 ? 37.508 0.262 -39.752 1.00 97.19 270 GLN A CA 1
ATOM 2122 C C . GLN A 1 270 ? 36.383 1.284 -39.625 1.00 97.19 270 GLN A C 1
ATOM 2124 O O . GLN A 1 270 ? 36.644 2.476 -39.448 1.00 97.19 270 GLN A O 1
ATOM 2129 N N . ILE A 1 271 ? 35.157 0.816 -39.816 1.00 97.62 271 ILE A N 1
ATOM 2130 C CA . ILE A 1 271 ? 33.937 1.597 -39.692 1.00 97.62 271 ILE A CA 1
ATOM 2131 C C . ILE A 1 271 ? 33.440 1.449 -38.260 1.00 97.62 271 ILE A C 1
ATOM 2133 O O . ILE A 1 271 ? 33.252 0.331 -37.779 1.00 97.62 271 ILE A O 1
ATOM 2137 N N . THR A 1 272 ? 33.224 2.582 -37.608 1.00 97.69 272 THR A N 1
ATOM 2138 C CA . THR A 1 272 ? 32.722 2.682 -36.244 1.00 97.69 272 THR A CA 1
ATOM 2139 C C . THR A 1 272 ? 31.312 3.246 -36.287 1.00 97.69 272 THR A C 1
ATOM 2141 O O . THR A 1 272 ? 31.101 4.351 -36.785 1.00 97.69 272 THR A O 1
ATOM 2144 N N . LEU A 1 273 ? 30.361 2.477 -35.770 1.00 98.00 273 LEU A N 1
ATOM 2145 C CA . LEU A 1 273 ? 29.014 2.921 -35.450 1.00 98.00 273 LEU A CA 1
ATOM 2146 C C . LEU A 1 273 ? 28.964 3.250 -33.959 1.00 98.00 273 LEU A C 1
ATOM 2148 O O . LEU A 1 273 ? 29.290 2.387 -33.146 1.00 98.00 273 LEU A O 1
ATOM 2152 N N . VAL A 1 274 ? 28.511 4.449 -33.619 1.00 97.69 274 VAL A N 1
ATOM 2153 C CA . VAL A 1 274 ? 28.117 4.822 -32.258 1.00 97.69 274 VAL A CA 1
ATOM 2154 C C . VAL A 1 274 ? 26.611 5.043 -32.266 1.00 97.69 274 VAL A C 1
ATOM 2156 O O . VAL A 1 274 ? 26.110 5.770 -33.122 1.00 97.69 274 VAL A O 1
ATOM 2159 N N . VAL A 1 275 ? 25.895 4.379 -31.365 1.00 97.56 275 VAL A N 1
ATOM 2160 C CA . VAL A 1 275 ? 24.479 4.647 -31.096 1.00 97.56 275 VAL A CA 1
ATOM 2161 C C . VAL A 1 275 ? 24.388 5.295 -29.722 1.00 97.56 275 VAL A C 1
ATOM 2163 O O . VAL A 1 275 ? 25.106 4.866 -28.819 1.00 97.56 275 VAL A O 1
ATOM 2166 N N . SER A 1 276 ? 23.570 6.336 -29.589 1.00 95.62 276 SER A N 1
ATOM 2167 C CA . SER A 1 276 ? 23.329 7.053 -28.336 1.00 95.62 276 SER A CA 1
ATOM 2168 C C . SER A 1 276 ? 21.850 7.353 -28.169 1.00 95.62 276 SER A C 1
ATOM 2170 O O . SER A 1 276 ? 21.191 7.715 -29.141 1.00 95.62 276 SER A O 1
ATOM 2172 N N . ASP A 1 277 ? 21.366 7.259 -26.942 1.00 94.38 277 ASP A N 1
ATOM 2173 C CA . ASP A 1 277 ? 20.012 7.638 -26.544 1.00 94.38 277 ASP A CA 1
ATOM 2174 C C . ASP A 1 277 ? 19.965 8.980 -25.770 1.00 94.38 277 ASP A C 1
ATOM 2176 O O . ASP A 1 277 ? 18.911 9.444 -25.339 1.00 94.38 277 ASP A O 1
ATOM 2180 N N . GLY A 1 278 ? 21.126 9.639 -25.641 1.00 91.00 278 GLY A N 1
ATOM 2181 C CA . GLY A 1 278 ? 21.330 10.879 -24.888 1.00 91.00 278 GLY A CA 1
ATOM 2182 C C . GLY A 1 278 ? 21.982 10.690 -23.515 1.00 91.00 278 GLY A C 1
ATOM 2183 O O . GLY A 1 278 ? 22.630 11.622 -23.033 1.00 91.00 278 GLY A O 1
ATOM 2184 N N . GLU A 1 279 ? 21.881 9.502 -22.922 1.00 91.75 279 GLU A N 1
ATOM 2185 C CA . GLU A 1 279 ? 22.478 9.151 -21.627 1.00 91.75 279 GLU A CA 1
ATOM 2186 C C . GLU A 1 279 ? 23.491 8.010 -21.751 1.00 91.75 279 GLU A C 1
ATOM 2188 O O . GLU A 1 279 ? 24.602 8.101 -21.218 1.00 91.75 279 GLU A O 1
ATOM 2193 N N . PHE A 1 280 ? 23.149 6.971 -22.509 1.00 90.88 280 PHE A N 1
ATOM 2194 C CA . PHE A 1 280 ? 24.007 5.833 -22.787 1.00 90.88 280 PHE A CA 1
ATOM 2195 C C . PHE A 1 280 ? 24.526 5.863 -24.227 1.00 90.88 280 PHE A C 1
ATOM 2197 O O . PHE A 1 280 ? 23.920 6.404 -25.157 1.00 90.88 280 PHE A O 1
ATOM 2204 N N . GLU A 1 281 ? 25.701 5.262 -24.421 1.00 95.69 281 GLU A N 1
ATOM 2205 C CA . GLU A 1 281 ? 26.320 5.094 -25.733 1.00 95.69 281 GLU A CA 1
ATOM 2206 C C . GLU A 1 281 ? 26.842 3.666 -25.910 1.00 95.69 281 GLU A C 1
ATOM 2208 O O . GLU A 1 281 ? 27.482 3.093 -25.024 1.00 95.69 281 GLU A O 1
ATOM 2213 N N . LYS A 1 282 ? 26.627 3.097 -27.099 1.00 97.00 282 LYS A N 1
ATOM 2214 C CA . LYS A 1 282 ? 27.143 1.783 -27.496 1.00 97.00 282 LYS A CA 1
ATOM 2215 C C . LYS A 1 282 ? 27.852 1.875 -28.832 1.00 97.00 282 LYS A C 1
ATOM 2217 O O . LYS A 1 282 ? 27.397 2.529 -29.766 1.00 97.00 282 LYS A O 1
ATOM 2222 N N . THR A 1 283 ? 28.976 1.172 -28.934 1.00 97.06 283 THR A N 1
ATOM 2223 C CA . THR A 1 283 ? 29.830 1.190 -30.125 1.00 97.06 283 THR A CA 1
ATOM 2224 C C . THR A 1 283 ? 29.881 -0.177 -30.799 1.00 97.06 283 THR A C 1
ATOM 2226 O O . THR A 1 283 ? 30.055 -1.207 -30.147 1.00 97.06 283 THR A O 1
ATOM 2229 N N . ARG A 1 284 ? 29.804 -0.191 -32.133 1.00 97.50 284 ARG A N 1
ATOM 2230 C CA . ARG A 1 284 ? 29.994 -1.379 -32.972 1.00 97.50 284 ARG A CA 1
ATOM 2231 C C . ARG A 1 284 ? 30.998 -1.104 -34.082 1.00 97.50 284 ARG A C 1
ATOM 2233 O O . ARG A 1 284 ? 31.032 -0.015 -34.643 1.00 97.50 284 ARG A O 1
ATOM 2240 N N . LEU A 1 285 ? 31.801 -2.109 -34.419 1.00 96.88 285 LEU A N 1
ATOM 2241 C CA . LEU A 1 285 ? 32.853 -2.000 -35.429 1.00 96.88 285 LEU A CA 1
ATOM 2242 C C . LEU A 1 285 ? 32.627 -2.996 -36.565 1.00 96.88 285 LEU A C 1
ATOM 2244 O O . LEU A 1 285 ? 32.169 -4.115 -36.332 1.00 96.88 285 LEU A O 1
ATOM 2248 N N . VAL A 1 286 ? 33.013 -2.606 -37.777 1.00 97.19 286 VAL A N 1
ATOM 2249 C CA . VAL A 1 286 ? 33.128 -3.502 -38.933 1.00 97.19 286 VAL A CA 1
ATOM 2250 C C . VAL A 1 286 ? 34.299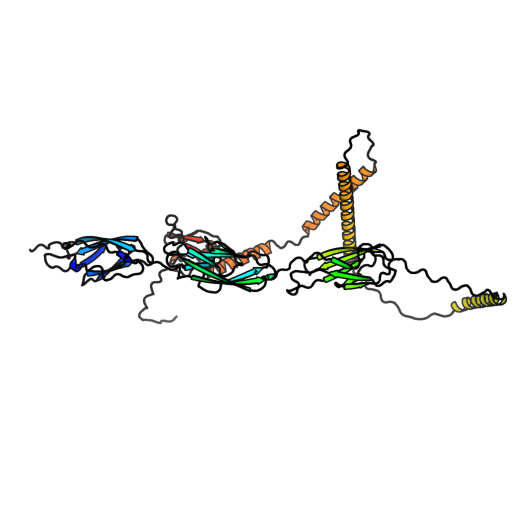 -3.073 -39.812 1.00 97.19 286 VAL A C 1
ATOM 2252 O O . VAL A 1 286 ? 34.537 -1.880 -39.995 1.00 97.19 286 VAL A O 1
ATOM 2255 N N . ASN A 1 287 ? 35.059 -4.018 -40.358 1.00 97.19 287 ASN A N 1
ATOM 2256 C CA . ASN A 1 287 ? 36.161 -3.720 -41.268 1.00 97.19 287 ASN A CA 1
ATOM 2257 C C . ASN A 1 287 ? 35.704 -3.884 -42.717 1.00 97.19 287 ASN A C 1
ATOM 2259 O O . ASN A 1 287 ? 35.024 -4.846 -43.043 1.00 97.19 287 ASN A O 1
ATOM 2263 N N . ILE A 1 288 ? 36.113 -2.990 -43.612 1.00 96.81 288 ILE A N 1
ATOM 2264 C CA . ILE A 1 288 ? 35.872 -3.112 -45.057 1.00 96.81 288 ILE A CA 1
ATOM 2265 C C . ILE A 1 288 ? 37.138 -2.772 -45.836 1.00 96.81 288 ILE A C 1
ATOM 2267 O O . ILE A 1 288 ? 38.007 -2.047 -45.353 1.00 96.81 288 ILE A O 1
ATOM 2271 N N . SER A 1 289 ? 37.245 -3.256 -47.068 1.00 96.38 289 SER A N 1
ATOM 2272 C CA . SER A 1 289 ? 38.337 -2.908 -47.976 1.00 96.38 289 SER A CA 1
ATOM 2273 C C . SER A 1 289 ? 37.833 -2.092 -49.163 1.00 96.38 289 SER A C 1
ATOM 2275 O O . SER A 1 289 ? 36.853 -2.449 -49.812 1.00 96.38 289 SER A O 1
ATOM 2277 N N . VAL A 1 290 ? 38.514 -0.986 -49.460 1.00 95.94 290 VAL A N 1
ATOM 2278 C CA . VAL A 1 290 ? 38.205 -0.111 -50.595 1.00 95.94 290 VAL A CA 1
ATOM 2279 C C . VAL A 1 290 ? 39.328 -0.219 -51.617 1.00 95.94 290 VAL A C 1
ATOM 2281 O O . VAL A 1 290 ? 40.502 0.015 -51.313 1.00 95.94 290 VAL A O 1
ATOM 2284 N N . GLY A 1 291 ? 38.968 -0.612 -52.837 1.00 91.56 291 GLY A N 1
ATOM 2285 C CA . GLY A 1 291 ? 39.897 -0.776 -53.948 1.00 91.56 291 GLY A CA 1
ATOM 2286 C C . GLY A 1 291 ? 40.527 0.541 -54.403 1.00 91.56 291 GLY A C 1
ATOM 2287 O O . GLY A 1 291 ? 40.037 1.629 -54.115 1.00 91.56 291 GLY A O 1
ATOM 2288 N N . ASN A 1 292 ? 41.616 0.439 -55.164 1.00 91.25 292 ASN A N 1
ATOM 2289 C CA . ASN A 1 292 ? 42.287 1.604 -55.738 1.00 91.25 292 ASN A CA 1
ATOM 2290 C C . ASN A 1 292 ? 41.429 2.298 -56.811 1.00 91.25 292 ASN A C 1
ATOM 2292 O O . ASN A 1 292 ? 40.625 1.631 -57.477 1.00 91.25 292 ASN A O 1
ATOM 2296 N N . PRO A 1 293 ? 41.627 3.614 -57.030 1.00 89.00 293 PRO A N 1
ATOM 2297 C CA . PRO A 1 293 ? 41.026 4.304 -58.162 1.00 89.00 293 PRO A CA 1
ATOM 2298 C C . PRO A 1 293 ? 41.391 3.598 -59.474 1.00 89.00 293 PRO A C 1
ATOM 2300 O O . PRO A 1 293 ? 42.492 3.042 -59.591 1.00 89.00 293 PRO A O 1
ATOM 2303 N N . PRO A 1 294 ? 40.488 3.602 -60.471 1.00 84.31 294 PRO A N 1
ATOM 2304 C CA . PRO A 1 294 ? 40.796 3.040 -61.775 1.00 84.31 294 PRO A CA 1
ATOM 2305 C C . PRO A 1 294 ? 42.053 3.713 -62.329 1.00 84.31 294 PRO A C 1
ATOM 2307 O O . PRO A 1 294 ? 42.222 4.928 -62.206 1.00 84.31 294 PRO A O 1
ATOM 2310 N N . ALA A 1 295 ? 42.941 2.915 -62.928 1.00 81.38 295 ALA A N 1
ATOM 2311 C CA . ALA A 1 295 ? 44.130 3.453 -63.574 1.00 81.38 295 ALA A CA 1
ATOM 2312 C C . ALA A 1 295 ? 43.710 4.540 -64.581 1.00 81.38 295 ALA A C 1
ATOM 2314 O O . ALA A 1 295 ? 42.703 4.351 -65.278 1.00 81.38 295 ALA A O 1
ATOM 2315 N N . PRO A 1 296 ? 44.442 5.670 -64.664 1.00 81.00 296 PRO A N 1
ATOM 2316 C CA . PRO A 1 296 ? 44.144 6.683 -65.662 1.00 81.00 296 PRO A CA 1
ATOM 2317 C C . PRO A 1 296 ? 44.120 6.019 -67.044 1.00 81.00 296 PRO A C 1
ATOM 2319 O O . PRO A 1 296 ? 44.924 5.108 -67.287 1.00 81.00 296 PRO A O 1
ATOM 2322 N N . PRO A 1 297 ? 43.202 6.426 -67.942 1.00 80.06 297 PRO A N 1
ATOM 2323 C CA . PRO A 1 297 ? 43.197 5.893 -69.293 1.00 80.06 297 PRO A CA 1
ATOM 2324 C C . PRO A 1 297 ? 44.605 6.051 -69.879 1.00 80.06 297 PRO A C 1
ATOM 2326 O O . PRO A 1 297 ? 45.253 7.073 -69.618 1.00 80.06 297 PRO A O 1
ATOM 2329 N N . PRO A 1 298 ? 45.105 5.050 -70.629 1.00 79.00 298 PRO A N 1
ATOM 2330 C CA . PRO A 1 298 ? 46.400 5.180 -71.274 1.00 79.00 298 PRO A CA 1
ATOM 2331 C C . PRO A 1 298 ? 46.406 6.491 -72.070 1.00 79.00 298 PRO A C 1
ATOM 2333 O O . PRO A 1 298 ? 45.378 6.828 -72.673 1.00 79.00 298 PRO A O 1
ATOM 2336 N N . PRO A 1 299 ? 47.513 7.258 -72.044 1.00 80.12 299 PRO A N 1
ATOM 2337 C CA . PRO A 1 299 ? 47.593 8.484 -72.819 1.00 80.12 299 PRO A CA 1
ATOM 2338 C C . PRO A 1 299 ? 47.201 8.170 -74.269 1.00 80.12 299 PRO A C 1
ATOM 2340 O O . PRO A 1 299 ? 47.556 7.089 -74.760 1.00 80.12 299 PRO A O 1
ATOM 2343 N N . PRO A 1 300 ? 46.450 9.058 -74.951 1.00 76.69 300 PRO A N 1
ATOM 2344 C CA . PRO A 1 300 ? 46.166 8.863 -76.364 1.00 76.69 300 PRO A CA 1
ATOM 2345 C C . PRO A 1 300 ? 47.492 8.590 -77.085 1.00 76.69 300 PRO A C 1
ATOM 2347 O O . PRO A 1 300 ? 48.506 9.198 -76.714 1.00 76.69 300 PRO A O 1
ATOM 2350 N N . PRO A 1 301 ? 47.522 7.662 -78.062 1.00 73.69 301 PRO A N 1
ATOM 2351 C CA . PRO A 1 301 ? 48.735 7.431 -78.828 1.00 73.69 301 PRO A CA 1
ATOM 2352 C C . PRO A 1 301 ? 49.237 8.789 -79.339 1.00 73.69 301 PRO A C 1
ATOM 2354 O O . PRO A 1 301 ? 48.411 9.605 -79.768 1.00 73.69 301 PRO A O 1
ATOM 2357 N N . PRO A 1 302 ? 50.548 9.076 -79.231 1.00 72.31 302 PRO A N 1
ATOM 2358 C CA . PRO A 1 302 ? 51.091 10.320 -79.754 1.00 72.31 302 PRO A CA 1
ATOM 2359 C C . PRO A 1 302 ? 50.642 10.462 -81.216 1.00 72.31 302 PRO A C 1
ATOM 2361 O O . PRO A 1 302 ? 50.608 9.445 -81.918 1.00 72.31 302 PRO A O 1
ATOM 2364 N N . PRO A 1 303 ? 50.247 11.668 -81.673 1.00 66.25 303 PRO A N 1
ATOM 2365 C CA . PRO A 1 303 ? 49.946 11.869 -83.083 1.00 66.25 303 PRO A CA 1
ATOM 2366 C C . PRO A 1 303 ? 51.125 11.338 -83.899 1.00 66.25 303 PRO A C 1
ATOM 2368 O O . PRO A 1 303 ? 52.277 11.566 -83.519 1.00 66.25 303 PRO A O 1
ATOM 2371 N N . GLU A 1 304 ? 50.830 10.577 -84.957 1.00 62.09 304 GLU A N 1
ATOM 2372 C CA . GLU A 1 304 ? 51.854 10.095 -85.879 1.00 62.09 304 GLU A CA 1
ATOM 2373 C C . GLU A 1 304 ? 52.754 11.272 -86.261 1.00 62.09 304 GLU A C 1
ATOM 2375 O O . GLU A 1 304 ? 52.275 12.350 -86.618 1.00 62.09 304 GLU A O 1
ATOM 2380 N N . ASP A 1 305 ? 54.054 11.061 -86.076 1.00 53.03 305 ASP A N 1
ATOM 2381 C CA . ASP A 1 305 ? 55.126 12.027 -86.269 1.00 53.03 305 ASP A CA 1
ATOM 2382 C C . ASP A 1 305 ? 55.215 12.419 -87.752 1.00 53.03 305 ASP A C 1
ATOM 2384 O O . ASP A 1 305 ? 56.069 11.949 -88.504 1.00 53.03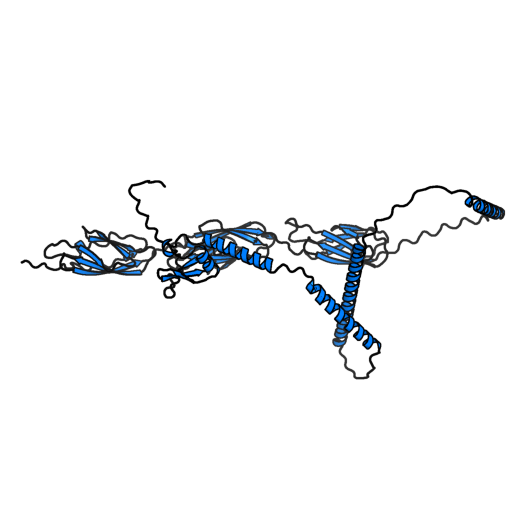 305 ASP A O 1
ATOM 2388 N N . GLU A 1 306 ? 54.312 13.289 -88.203 1.00 59.09 306 GLU A N 1
ATOM 2389 C CA . GLU A 1 306 ? 54.597 14.164 -89.330 1.00 59.09 306 GLU A CA 1
ATOM 2390 C C . GLU A 1 306 ? 55.552 15.240 -88.816 1.00 59.09 306 GLU A C 1
ATOM 2392 O O . GLU A 1 306 ? 55.149 16.286 -88.302 1.00 59.09 306 GLU A O 1
ATOM 2397 N N . GLY A 1 307 ? 56.843 14.905 -88.893 1.00 53.94 307 GLY A N 1
ATOM 2398 C CA . GLY A 1 307 ? 57.949 15.675 -88.347 1.00 53.94 307 GLY A CA 1
ATOM 2399 C C . GLY A 1 307 ? 57.775 17.182 -88.502 1.00 53.94 307 GLY A C 1
ATOM 2400 O O . GLY A 1 307 ? 57.634 17.713 -89.606 1.00 53.94 307 GLY A O 1
ATOM 2401 N N . ILE A 1 308 ? 57.836 17.882 -87.369 1.00 56.38 308 ILE A N 1
ATOM 2402 C CA . ILE A 1 308 ? 57.815 19.341 -87.321 1.00 56.38 308 ILE A CA 1
ATOM 2403 C C . ILE A 1 308 ? 59.024 19.848 -88.122 1.00 56.38 308 ILE A C 1
ATOM 2405 O O . ILE A 1 308 ? 60.171 19.605 -87.731 1.00 56.38 308 ILE A O 1
ATOM 2409 N N . PRO A 1 309 ? 58.823 20.558 -89.243 1.00 59.78 309 PRO A N 1
ATOM 2410 C CA . PRO A 1 309 ? 59.935 21.023 -90.050 1.00 59.78 309 PRO A CA 1
ATOM 2411 C C . PRO A 1 309 ? 60.743 22.064 -89.262 1.00 59.78 309 PRO A C 1
ATOM 2413 O O . PRO A 1 309 ? 60.188 22.962 -88.625 1.00 59.78 309 PRO A O 1
ATOM 2416 N N . LEU A 1 310 ? 62.074 21.946 -89.329 1.00 53.97 310 LEU A N 1
ATOM 2417 C CA . LEU A 1 310 ? 63.078 22.665 -88.525 1.00 53.97 310 LEU A CA 1
ATOM 2418 C C . LEU A 1 310 ? 62.886 24.201 -88.433 1.00 53.97 310 LEU A C 1
ATOM 2420 O O . LEU A 1 310 ? 63.409 24.838 -87.521 1.00 53.97 310 LEU A O 1
ATOM 2424 N N . TRP A 1 311 ? 62.125 24.813 -89.348 1.00 57.78 311 TRP A N 1
ATOM 2425 C CA . TRP A 1 311 ? 61.818 26.248 -89.352 1.00 57.78 311 TRP A CA 1
ATOM 2426 C C . TRP A 1 311 ? 60.818 26.682 -88.263 1.00 57.78 311 TRP A C 1
ATOM 2428 O O . TRP A 1 311 ? 60.878 27.829 -87.823 1.00 57.78 311 TRP A O 1
ATOM 2438 N N . MET A 1 312 ? 59.958 25.786 -87.762 1.00 54.09 312 MET A N 1
ATOM 2439 C CA . MET A 1 312 ? 59.031 26.088 -86.655 1.00 54.09 312 MET A CA 1
ATOM 2440 C C . MET A 1 312 ? 59.755 26.199 -85.301 1.00 54.09 312 MET A C 1
ATOM 2442 O O . MET A 1 312 ? 59.378 27.014 -84.460 1.00 54.09 312 MET A O 1
ATOM 2446 N N . ILE A 1 313 ? 60.856 25.460 -85.117 1.00 55.81 313 ILE A N 1
ATOM 2447 C CA . ILE A 1 313 ? 61.702 25.527 -83.911 1.00 55.81 313 ILE A CA 1
ATOM 2448 C C . ILE A 1 313 ? 62.468 26.863 -83.862 1.00 55.81 313 ILE A C 1
ATOM 2450 O O . ILE A 1 313 ? 62.611 27.464 -82.799 1.00 55.81 313 ILE A O 1
ATOM 2454 N N . ILE A 1 314 ? 62.883 27.390 -85.020 1.00 54.09 314 ILE A N 1
ATOM 2455 C CA . ILE A 1 314 ? 63.556 28.697 -85.129 1.00 54.09 314 ILE A CA 1
ATOM 2456 C C . ILE A 1 314 ? 62.585 29.854 -84.816 1.00 54.09 314 ILE A C 1
ATOM 2458 O O . ILE A 1 314 ? 62.984 30.851 -84.213 1.00 54.09 314 ILE A O 1
ATOM 2462 N N . LEU A 1 315 ? 61.299 29.713 -85.155 1.00 53.25 315 LEU A N 1
ATOM 2463 C CA . LEU A 1 315 ? 60.280 30.736 -84.895 1.00 53.25 315 LEU A CA 1
ATOM 2464 C C . LEU A 1 315 ? 59.863 30.783 -83.411 1.00 53.25 315 LEU A C 1
ATOM 2466 O O . LEU A 1 315 ? 59.663 31.866 -82.864 1.00 53.25 315 LEU A O 1
ATOM 2470 N N . ALA A 1 316 ? 59.832 29.634 -82.727 1.00 54.22 316 ALA A N 1
ATOM 2471 C CA . ALA A 1 316 ? 59.545 29.551 -81.292 1.00 54.22 316 ALA A CA 1
ATOM 2472 C C . ALA A 1 316 ? 60.651 30.182 -80.420 1.00 54.22 316 ALA A C 1
ATOM 2474 O O . ALA A 1 316 ? 60.352 30.866 -79.440 1.00 54.22 316 ALA A O 1
ATOM 2475 N N . VAL A 1 317 ? 61.925 30.041 -80.808 1.00 54.72 317 VAL A N 1
ATOM 2476 C CA . VAL A 1 317 ? 63.055 30.669 -80.093 1.00 54.72 317 VAL A CA 1
ATOM 2477 C C . VAL A 1 317 ? 63.041 32.200 -80.240 1.00 54.72 317 VAL A C 1
ATOM 2479 O O . VAL A 1 317 ? 63.395 32.909 -79.300 1.00 54.72 317 VAL A O 1
ATOM 2482 N N . LEU A 1 318 ? 62.552 32.740 -81.363 1.00 53.09 318 LEU A N 1
ATOM 2483 C CA . LEU A 1 318 ? 62.442 34.192 -81.572 1.00 53.09 318 LEU A CA 1
ATOM 2484 C C . LEU A 1 318 ? 61.274 34.840 -80.802 1.00 53.09 318 LEU A C 1
ATOM 2486 O O . LEU A 1 318 ? 61.397 35.986 -80.368 1.00 53.09 318 LEU A O 1
ATOM 2490 N N . VAL A 1 319 ? 60.174 34.116 -80.559 1.00 55.31 319 VAL A N 1
ATOM 2491 C CA . VAL A 1 319 ? 59.032 34.619 -79.766 1.00 55.31 319 VAL A CA 1
ATOM 2492 C C . VAL A 1 319 ? 59.352 34.648 -78.265 1.00 55.31 319 VAL A C 1
ATOM 2494 O O . VAL A 1 319 ? 58.975 35.594 -77.571 1.00 55.31 319 VAL A O 1
ATOM 2497 N N . VAL A 1 320 ? 60.128 33.681 -77.765 1.00 53.59 320 VAL A N 1
ATOM 2498 C CA . VAL A 1 320 ? 60.549 33.635 -76.352 1.00 53.59 320 VAL A CA 1
ATOM 2499 C C . VAL A 1 320 ? 61.565 34.740 -76.025 1.00 53.59 320 VAL A C 1
ATOM 2501 O O . VAL A 1 320 ? 61.491 35.339 -74.954 1.00 53.59 320 VAL A O 1
ATOM 2504 N N . VAL A 1 321 ? 62.444 35.110 -76.964 1.00 50.06 321 VAL A N 1
ATOM 2505 C CA . VAL A 1 321 ? 63.381 36.238 -76.779 1.00 50.06 321 VAL A CA 1
ATOM 2506 C C . VAL A 1 321 ? 62.666 37.602 -76.846 1.00 50.06 321 VAL A C 1
ATOM 2508 O O . VAL A 1 321 ? 63.076 38.540 -76.165 1.00 50.06 321 VAL A O 1
ATOM 2511 N N . GLY A 1 322 ? 61.549 37.713 -77.577 1.00 50.38 322 GLY A N 1
ATOM 2512 C CA . GLY A 1 322 ? 60.707 38.918 -77.597 1.00 50.38 322 GLY A CA 1
ATOM 2513 C C . GLY A 1 322 ? 59.846 39.110 -76.339 1.00 50.38 322 GLY A C 1
ATOM 2514 O O . GLY A 1 322 ? 59.658 40.240 -75.885 1.00 50.38 322 GLY A O 1
ATOM 2515 N N . ALA A 1 323 ? 59.368 38.021 -75.728 1.00 50.19 323 ALA A N 1
ATOM 2516 C CA . ALA A 1 323 ? 58.524 38.069 -74.529 1.00 50.19 323 ALA A CA 1
ATOM 2517 C C . ALA A 1 323 ? 59.298 38.441 -73.246 1.00 50.19 323 ALA A C 1
ATOM 2519 O O . ALA A 1 323 ? 58.741 39.070 -72.347 1.00 50.19 323 ALA A O 1
ATOM 2520 N N . VAL A 1 324 ? 60.601 38.138 -73.181 1.00 47.56 324 VAL A N 1
ATOM 2521 C CA . VAL A 1 324 ? 61.465 38.457 -72.024 1.00 47.56 324 VAL A CA 1
ATOM 2522 C C . VAL A 1 324 ? 61.816 39.955 -71.941 1.00 47.56 324 VAL A C 1
ATOM 2524 O O . VAL A 1 324 ? 62.115 40.459 -70.861 1.00 47.56 324 VAL A O 1
ATOM 2527 N N . VAL A 1 325 ? 61.689 40.713 -73.038 1.00 47.56 325 VAL A N 1
ATOM 2528 C CA . VAL A 1 325 ? 61.928 42.174 -73.053 1.00 47.56 325 VAL A CA 1
ATOM 2529 C C . VAL A 1 325 ? 60.652 42.980 -72.744 1.00 47.56 325 VAL A C 1
ATOM 2531 O O . VAL A 1 325 ? 60.738 44.101 -72.246 1.00 47.56 325 VAL A O 1
ATOM 2534 N N . GLY A 1 326 ? 59.459 42.406 -72.946 1.00 47.38 326 GLY A N 1
ATOM 2535 C CA . GLY A 1 326 ? 58.173 43.067 -72.667 1.00 47.38 326 GLY A CA 1
ATOM 2536 C C . GLY A 1 326 ? 57.755 43.081 -71.190 1.00 47.38 326 GLY A C 1
ATOM 2537 O O . GLY A 1 326 ? 57.034 43.982 -70.764 1.00 47.38 326 GLY A O 1
ATOM 2538 N N . ILE A 1 327 ? 58.240 42.129 -70.387 1.00 49.16 327 ILE A N 1
ATOM 2539 C CA . ILE A 1 327 ? 57.862 41.979 -68.967 1.00 49.16 327 ILE A CA 1
ATOM 2540 C C . ILE A 1 327 ? 58.663 42.922 -68.039 1.00 49.16 327 ILE A C 1
ATOM 2542 O O . ILE A 1 327 ? 58.289 43.131 -66.888 1.00 49.16 327 ILE A O 1
ATOM 2546 N N . LEU A 1 328 ? 59.709 43.596 -68.537 1.00 40.69 328 LEU A N 1
ATOM 2547 C CA . LEU A 1 328 ? 60.564 44.478 -67.726 1.00 40.69 328 LEU A CA 1
ATOM 2548 C C . LEU A 1 328 ? 60.126 45.957 -67.643 1.00 40.69 328 LEU A C 1
ATOM 2550 O O . LEU A 1 328 ? 60.803 46.730 -66.968 1.00 40.69 328 LEU A O 1
ATOM 2554 N N . VAL A 1 329 ? 59.021 46.388 -68.278 1.00 49.97 329 VAL A N 1
ATOM 2555 C CA . VAL A 1 329 ? 58.666 47.832 -68.331 1.00 49.97 329 VAL A CA 1
ATOM 2556 C C . VAL A 1 329 ? 57.234 48.201 -67.907 1.00 49.97 329 VAL A C 1
ATOM 2558 O O . VAL A 1 329 ? 56.971 49.386 -67.715 1.00 49.97 329 VAL A O 1
ATOM 2561 N N . PHE A 1 330 ? 56.299 47.278 -67.650 1.00 43.84 330 PHE A N 1
ATOM 2562 C CA . PHE A 1 330 ? 54.908 47.711 -67.419 1.00 43.84 330 PHE A CA 1
ATOM 2563 C C . PHE A 1 330 ? 54.137 46.948 -66.336 1.00 43.84 330 PHE A C 1
ATOM 2565 O O . PHE A 1 330 ? 53.288 46.128 -66.647 1.00 43.84 330 PHE A O 1
ATOM 2572 N N . SER A 1 331 ? 54.363 47.305 -65.064 1.00 38.97 331 SER A N 1
ATOM 2573 C CA . SER A 1 331 ? 53.289 47.377 -64.050 1.00 38.97 331 SER A CA 1
ATOM 2574 C C . SER A 1 331 ? 53.787 47.956 -62.715 1.00 38.97 331 SER A C 1
ATOM 2576 O O . SER A 1 331 ? 53.984 47.251 -61.728 1.00 38.97 331 SER A O 1
ATOM 2578 N N . ARG A 1 332 ? 53.944 49.284 -62.651 1.00 42.34 332 ARG A N 1
ATOM 2579 C CA . ARG A 1 332 ? 53.801 50.039 -61.395 1.00 42.34 332 ARG A CA 1
ATOM 2580 C C . ARG A 1 332 ? 52.450 50.753 -61.429 1.00 42.34 332 ARG A C 1
ATOM 2582 O O . ARG A 1 332 ? 52.365 51.808 -62.048 1.00 42.34 332 ARG A O 1
ATOM 2589 N N . ARG A 1 333 ? 51.442 50.212 -60.728 1.00 39.41 333 ARG A N 1
ATOM 2590 C CA . ARG A 1 333 ? 50.620 50.905 -59.703 1.00 39.41 333 ARG A CA 1
ATOM 2591 C C . ARG A 1 333 ? 49.268 50.215 -59.433 1.00 39.41 333 ARG A C 1
ATOM 2593 O O . ARG A 1 333 ? 48.416 50.172 -60.308 1.00 39.41 333 ARG A O 1
ATOM 2600 N N . LYS A 1 334 ? 49.097 49.909 -58.137 1.00 42.94 334 LYS A N 1
ATOM 2601 C CA . LYS A 1 334 ? 47.881 49.872 -57.296 1.00 42.94 334 LYS A CA 1
ATOM 2602 C C . LYS A 1 334 ? 46.910 48.690 -57.432 1.00 42.94 334 LYS A C 1
ATOM 2604 O O . LYS A 1 334 ? 46.042 48.708 -58.292 1.00 42.94 334 LYS A O 1
ATOM 2609 N N . GLN A 1 335 ? 46.958 47.806 -56.431 1.00 33.00 335 GLN A N 1
ATOM 2610 C CA . GLN A 1 335 ? 45.793 47.176 -55.791 1.00 33.00 335 GLN A CA 1
ATOM 2611 C C . GLN A 1 335 ? 46.065 46.988 -54.276 1.00 33.00 335 GLN A C 1
ATOM 2613 O O . GLN A 1 335 ? 47.227 47.109 -53.880 1.00 33.00 335 GLN A O 1
ATOM 2618 N N . PRO A 1 336 ? 45.011 46.861 -53.444 1.00 38.62 336 PRO A N 1
ATOM 2619 C CA . PRO A 1 336 ? 45.009 47.247 -52.034 1.00 38.62 336 PRO A CA 1
ATOM 2620 C C . PRO A 1 336 ? 45.536 46.167 -51.078 1.00 38.62 336 PRO A C 1
ATOM 2622 O O . PRO A 1 336 ? 45.710 45.008 -51.436 1.00 38.62 336 PRO A O 1
ATOM 2625 N N . GLU A 1 337 ? 45.820 46.638 -49.871 1.00 43.28 337 GLU A N 1
ATOM 2626 C CA . GLU A 1 337 ? 46.382 45.976 -48.691 1.00 43.28 337 GLU A CA 1
ATOM 2627 C C . GLU A 1 337 ? 45.458 44.869 -48.132 1.00 43.28 337 GLU A C 1
ATOM 2629 O O . GLU A 1 337 ? 44.244 45.081 -48.104 1.00 43.28 337 GLU A O 1
ATOM 2634 N N . PRO A 1 338 ? 45.982 43.705 -47.696 1.00 43.72 338 PRO A N 1
ATOM 2635 C CA . PRO A 1 338 ? 45.204 42.728 -46.939 1.00 43.72 338 PRO A CA 1
ATOM 2636 C C . PRO A 1 338 ? 45.070 43.164 -45.471 1.00 43.72 338 PRO A C 1
ATOM 2638 O O . PRO A 1 338 ? 46.056 43.535 -44.833 1.00 43.72 338 PRO A O 1
ATOM 2641 N N . GLU A 1 339 ? 43.846 43.114 -44.943 1.00 47.38 339 GLU A N 1
ATOM 2642 C CA . GLU A 1 339 ? 43.558 43.260 -43.511 1.00 47.38 339 GLU A CA 1
ATOM 2643 C C . GLU A 1 339 ? 44.288 42.183 -42.684 1.00 47.38 339 GLU A C 1
ATOM 2645 O O . GLU A 1 339 ? 44.443 41.054 -43.159 1.00 47.38 339 GLU A O 1
ATOM 2650 N N . PRO A 1 340 ? 44.735 42.487 -41.451 1.00 48.81 340 PRO A N 1
ATOM 2651 C CA . PRO A 1 340 ? 45.330 41.487 -40.578 1.00 48.81 340 PRO A CA 1
ATOM 2652 C C . PRO A 1 340 ? 44.243 40.608 -39.944 1.00 48.81 340 PRO A C 1
ATOM 2654 O O . PRO A 1 340 ? 43.273 41.114 -39.380 1.00 48.81 340 PRO A O 1
ATOM 2657 N N . GLU A 1 341 ? 44.435 39.290 -39.997 1.00 57.19 341 GLU A N 1
ATOM 2658 C CA . GLU A 1 341 ? 43.673 38.331 -39.192 1.00 57.19 341 GLU A CA 1
ATOM 2659 C C . GLU A 1 341 ? 43.817 38.651 -37.689 1.00 57.19 341 GLU A C 1
ATOM 2661 O O . GLU A 1 341 ? 44.884 39.110 -37.254 1.00 57.19 341 GLU A O 1
ATOM 2666 N N . PRO A 1 342 ? 42.773 38.427 -36.869 1.00 46.41 342 PRO A N 1
ATOM 2667 C CA . PRO A 1 342 ? 42.833 38.713 -35.444 1.00 46.41 342 PRO A CA 1
ATOM 2668 C C . PRO A 1 342 ? 43.824 37.758 -34.771 1.00 46.41 342 PRO A C 1
ATOM 2670 O O . PRO A 1 342 ? 43.618 36.547 -34.729 1.00 46.41 342 PRO A O 1
ATOM 2673 N N . GLN A 1 343 ? 44.913 38.306 -34.233 1.00 48.62 343 GLN A N 1
ATOM 2674 C CA . GLN A 1 343 ? 45.807 37.559 -33.355 1.00 48.62 343 GLN A CA 1
ATOM 2675 C C . GLN A 1 343 ? 45.043 37.258 -32.062 1.00 48.62 343 GLN A C 1
ATOM 2677 O O . GLN A 1 343 ? 44.670 38.192 -31.347 1.00 48.62 343 GLN A O 1
ATOM 2682 N N . LEU A 1 344 ? 44.800 35.971 -31.778 1.00 56.47 344 LEU A N 1
ATOM 2683 C CA . LEU A 1 344 ? 44.347 35.534 -30.457 1.00 56.47 344 LEU A CA 1
ATOM 2684 C C . LEU A 1 344 ? 45.304 36.090 -29.403 1.00 56.47 344 LEU A C 1
ATOM 2686 O O . LEU A 1 344 ? 46.519 36.173 -29.616 1.00 56.47 344 LEU A O 1
ATOM 2690 N N . SER A 1 345 ? 44.740 36.513 -28.278 1.00 61.47 345 SER A N 1
ATOM 2691 C CA . SER A 1 345 ? 45.522 37.112 -27.206 1.00 61.47 345 SER A CA 1
ATOM 2692 C C . SER A 1 345 ? 46.599 36.134 -26.722 1.00 61.47 345 SER A C 1
ATOM 2694 O O . SER A 1 345 ? 46.437 34.913 -26.771 1.00 61.47 345 SER A O 1
ATOM 2696 N N . ALA A 1 346 ? 47.716 36.664 -26.216 1.00 55.59 346 ALA A N 1
ATOM 2697 C CA . ALA A 1 346 ? 48.818 35.846 -25.709 1.00 55.59 346 ALA A CA 1
ATOM 2698 C C . ALA A 1 346 ? 48.402 34.886 -24.573 1.00 55.59 346 ALA A C 1
ATOM 2700 O O . ALA A 1 346 ? 49.164 33.982 -24.255 1.00 55.59 346 ALA A O 1
ATOM 2701 N N . GLU A 1 347 ? 47.221 35.066 -23.969 1.00 54.34 347 GLU A N 1
ATOM 2702 C CA . GLU A 1 347 ? 46.636 34.173 -22.963 1.00 54.34 347 GLU A CA 1
ATOM 2703 C C . GLU A 1 347 ? 45.809 33.033 -23.581 1.00 54.34 347 GLU A C 1
ATOM 2705 O O . GLU A 1 347 ? 45.866 31.909 -23.087 1.00 54.34 347 GLU A O 1
ATOM 2710 N N . GLU A 1 348 ? 45.109 33.271 -24.693 1.00 59.38 348 GLU A N 1
ATOM 2711 C CA . GLU A 1 348 ? 44.358 32.234 -25.418 1.00 59.38 348 GLU A CA 1
ATOM 2712 C C . GLU A 1 348 ? 45.288 31.284 -26.174 1.00 59.38 348 GLU A C 1
ATOM 2714 O O . GLU A 1 348 ? 45.077 30.072 -26.149 1.00 59.38 348 GLU A O 1
ATOM 2719 N N . GLN A 1 349 ? 46.370 31.805 -26.761 1.00 61.38 349 GLN A N 1
ATOM 2720 C CA . GLN A 1 349 ? 47.407 30.958 -27.355 1.00 61.38 349 GLN A CA 1
ATOM 2721 C C . GLN A 1 349 ? 48.068 30.077 -26.287 1.00 61.38 349 GLN A C 1
ATOM 2723 O O . GLN A 1 349 ? 48.268 28.888 -26.496 1.00 61.38 349 GLN A O 1
ATOM 2728 N N . LYS A 1 350 ? 48.317 30.635 -25.097 1.00 59.91 350 LYS A N 1
ATOM 2729 C CA . LYS A 1 350 ? 48.894 29.895 -23.968 1.00 59.91 350 LYS A CA 1
ATOM 2730 C C . LYS A 1 350 ? 47.953 28.825 -23.421 1.00 59.91 350 LYS A C 1
ATOM 2732 O O . LYS A 1 350 ? 48.430 27.795 -22.961 1.00 59.91 350 LYS A O 1
ATOM 2737 N N . ARG A 1 351 ? 46.636 29.065 -23.454 1.00 66.81 351 ARG A N 1
ATOM 2738 C CA . ARG A 1 351 ? 45.614 28.070 -23.096 1.00 66.81 351 ARG A CA 1
ATOM 2739 C C . ARG A 1 351 ? 45.572 26.926 -24.098 1.00 66.81 351 ARG A C 1
ATOM 2741 O O . ARG A 1 351 ? 45.597 25.780 -23.673 1.00 66.81 351 ARG A O 1
ATOM 2748 N N . LYS A 1 352 ? 45.590 27.238 -25.394 1.00 63.22 352 LYS A N 1
ATOM 2749 C CA . LYS A 1 352 ? 45.620 26.229 -26.454 1.00 63.22 352 LYS A CA 1
ATOM 2750 C C . LYS A 1 352 ? 46.895 25.384 -26.403 1.00 63.22 352 LYS A C 1
ATOM 2752 O O . LYS A 1 352 ? 46.820 24.165 -26.431 1.00 63.22 352 LYS A O 1
ATOM 2757 N N . ASP A 1 353 ? 48.047 26.024 -26.205 1.00 63.59 353 ASP A N 1
ATOM 2758 C CA . ASP A 1 353 ? 49.327 25.324 -26.062 1.00 63.59 353 ASP A CA 1
ATOM 2759 C C . ASP A 1 353 ? 49.360 24.430 -24.796 1.00 63.59 353 ASP A C 1
ATOM 2761 O O . ASP A 1 353 ? 50.037 23.403 -24.778 1.00 63.59 353 ASP A O 1
ATOM 2765 N N . LEU A 1 354 ? 48.629 24.796 -23.731 1.00 56.84 354 LEU A N 1
ATOM 2766 C CA . LEU A 1 354 ? 48.508 23.999 -22.501 1.00 56.84 354 LEU A CA 1
ATOM 2767 C C . LEU A 1 354 ? 47.551 22.808 -22.668 1.00 56.84 354 LEU A C 1
ATOM 2769 O O . LEU A 1 354 ? 47.781 21.751 -22.082 1.00 56.84 354 LEU A O 1
ATOM 2773 N N . GLU A 1 355 ? 46.500 22.974 -23.468 1.00 68.19 355 GLU A N 1
ATOM 2774 C CA . GLU A 1 355 ? 45.531 21.930 -23.810 1.00 68.19 355 GLU A CA 1
ATOM 2775 C C . GLU A 1 355 ? 46.174 20.879 -24.728 1.00 68.19 355 GLU A C 1
ATOM 2777 O O . GLU A 1 355 ? 46.171 19.693 -24.401 1.00 68.19 355 GLU A O 1
ATOM 2782 N N . ASP A 1 356 ? 46.899 21.328 -25.757 1.00 62.22 356 ASP A N 1
ATOM 2783 C CA . ASP A 1 356 ? 47.700 20.463 -26.632 1.00 62.22 356 ASP A CA 1
ATOM 2784 C C . ASP A 1 356 ? 48.796 19.713 -25.842 1.00 62.22 356 ASP A C 1
ATOM 2786 O O . ASP A 1 356 ? 49.084 18.541 -26.102 1.00 62.22 356 ASP A O 1
ATOM 2790 N N . PHE A 1 357 ? 49.401 20.356 -24.833 1.00 55.88 357 PHE A N 1
ATOM 2791 C CA . PHE A 1 357 ? 50.370 19.706 -23.945 1.00 55.88 357 PHE A CA 1
ATOM 2792 C C . PHE A 1 357 ? 49.716 18.657 -23.033 1.00 55.88 357 PHE A C 1
ATOM 2794 O O . PHE A 1 357 ? 50.286 17.582 -22.834 1.00 55.88 357 PHE A O 1
ATOM 2801 N N . ARG A 1 358 ? 48.515 18.926 -22.503 1.00 60.38 358 ARG A N 1
ATOM 2802 C CA . ARG A 1 358 ? 47.752 17.977 -21.675 1.00 60.38 358 ARG A CA 1
ATOM 2803 C C . ARG A 1 358 ? 47.385 16.725 -22.467 1.00 60.38 358 ARG A C 1
ATOM 2805 O O . ARG A 1 358 ? 47.582 15.616 -21.968 1.00 60.38 358 ARG A O 1
ATOM 2812 N N . ASP A 1 359 ? 46.920 16.897 -23.697 1.00 61.41 359 ASP A N 1
ATOM 2813 C CA . ASP A 1 359 ? 46.526 15.786 -24.560 1.00 61.41 359 ASP A CA 1
ATOM 2814 C C . ASP A 1 359 ? 47.741 14.963 -25.007 1.00 61.41 359 ASP A C 1
ATOM 2816 O O . ASP A 1 359 ? 47.692 13.731 -25.019 1.00 61.41 359 ASP A O 1
ATOM 2820 N N . ALA A 1 360 ? 48.883 15.613 -25.253 1.00 52.72 360 ALA A N 1
ATOM 2821 C CA . ALA A 1 360 ? 50.142 14.919 -25.516 1.00 52.72 360 ALA A CA 1
ATOM 2822 C C . ALA A 1 360 ? 50.625 14.094 -24.306 1.00 52.72 360 ALA A C 1
ATOM 2824 O O . ALA A 1 360 ? 51.110 12.968 -24.470 1.00 52.72 360 ALA A O 1
ATOM 2825 N N . VAL A 1 361 ? 50.475 14.611 -23.081 1.00 54.81 361 VAL A N 1
ATOM 2826 C CA . VAL A 1 361 ? 50.830 13.888 -21.846 1.00 54.81 361 VAL A CA 1
ATOM 2827 C C . VAL A 1 361 ? 49.877 12.713 -21.599 1.00 54.81 361 VAL A C 1
ATOM 2829 O O . VAL A 1 361 ? 50.347 11.618 -21.284 1.00 54.81 361 VAL A O 1
ATOM 2832 N N . ALA A 1 362 ? 48.571 12.889 -21.816 1.00 55.22 362 ALA A N 1
ATOM 2833 C CA . ALA A 1 362 ? 47.575 11.822 -21.692 1.00 55.22 362 ALA A CA 1
ATOM 2834 C C . ALA A 1 362 ? 47.803 10.698 -22.718 1.00 55.22 362 ALA A C 1
ATOM 2836 O O . ALA A 1 362 ? 47.792 9.519 -22.361 1.00 55.22 362 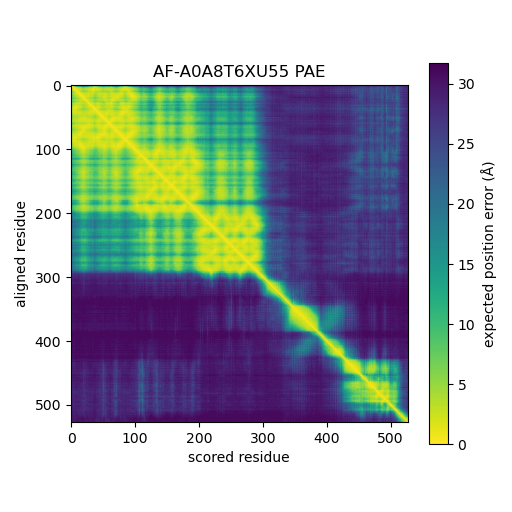ALA A O 1
ATOM 2837 N N . ALA A 1 363 ? 48.115 11.051 -23.969 1.00 51.91 363 ALA A N 1
ATOM 2838 C CA . ALA A 1 363 ? 48.456 10.082 -25.009 1.00 51.91 363 ALA A CA 1
ATOM 2839 C C . ALA A 1 363 ? 49.732 9.291 -24.671 1.00 51.91 363 ALA A C 1
ATOM 2841 O O . ALA A 1 363 ? 49.815 8.089 -24.925 1.00 51.91 363 ALA A O 1
ATOM 2842 N N . THR A 1 364 ? 50.719 9.945 -24.052 1.00 50.19 364 THR A N 1
ATOM 2843 C CA . THR A 1 364 ? 51.967 9.291 -23.631 1.00 50.19 364 THR A CA 1
ATOM 2844 C C . THR A 1 364 ? 51.746 8.370 -22.422 1.00 50.19 364 THR A C 1
ATOM 2846 O O . THR A 1 364 ? 52.334 7.290 -22.362 1.00 50.19 364 THR A O 1
ATOM 2849 N N . ALA A 1 365 ? 50.869 8.745 -21.484 1.00 51.28 365 ALA A N 1
ATOM 2850 C CA . ALA A 1 365 ? 50.482 7.899 -20.352 1.00 51.28 365 ALA A CA 1
ATOM 2851 C C . ALA A 1 365 ? 49.715 6.646 -20.809 1.00 51.28 365 ALA A C 1
ATOM 2853 O O . ALA A 1 365 ? 50.061 5.538 -20.399 1.00 51.28 365 ALA A O 1
ATOM 2854 N N . ALA A 1 366 ? 48.763 6.805 -21.734 1.00 54.72 366 ALA A N 1
ATOM 2855 C CA . ALA A 1 366 ? 48.026 5.691 -22.328 1.00 54.72 366 ALA A CA 1
ATOM 2856 C C . ALA A 1 366 ? 48.944 4.740 -23.121 1.00 54.72 366 ALA A C 1
ATOM 2858 O O . ALA A 1 366 ? 48.771 3.522 -23.081 1.00 54.72 366 ALA A O 1
ATOM 2859 N N . ALA A 1 367 ? 49.964 5.273 -23.804 1.00 53.09 367 ALA A N 1
ATOM 2860 C CA . ALA A 1 367 ? 50.954 4.455 -24.502 1.00 53.09 367 ALA A CA 1
ATOM 2861 C C . ALA A 1 367 ? 51.823 3.627 -23.536 1.00 53.09 367 ALA A C 1
ATOM 2863 O O . ALA A 1 367 ? 52.086 2.459 -23.813 1.00 53.09 367 ALA A O 1
ATOM 2864 N N . MET A 1 368 ? 52.226 4.195 -22.392 1.00 51.34 368 MET A N 1
ATOM 2865 C CA . MET A 1 368 ? 52.983 3.465 -21.363 1.00 51.34 368 MET A CA 1
ATOM 2866 C C . MET A 1 368 ? 52.136 2.411 -20.638 1.00 51.34 368 MET A C 1
ATOM 2868 O O . MET A 1 368 ? 52.647 1.350 -20.288 1.00 51.34 368 MET A O 1
ATOM 2872 N N . GLU A 1 369 ? 50.848 2.680 -20.423 1.00 60.19 369 GLU A N 1
ATOM 2873 C CA . GLU A 1 369 ? 49.903 1.717 -19.849 1.00 60.19 369 GLU A CA 1
ATOM 2874 C C . GLU A 1 369 ? 49.690 0.523 -20.783 1.00 60.19 369 GLU A C 1
ATOM 2876 O O . GLU A 1 369 ? 49.797 -0.622 -20.349 1.00 60.19 369 GLU A O 1
ATOM 2881 N N . LYS A 1 370 ? 49.549 0.787 -22.085 1.00 56.69 370 LYS A N 1
ATOM 2882 C CA . LYS A 1 370 ? 49.459 -0.254 -23.110 1.00 56.69 370 LYS A CA 1
ATOM 2883 C C . LYS A 1 370 ? 50.734 -1.099 -23.217 1.00 56.69 370 LYS A C 1
ATOM 2885 O O . LYS A 1 370 ? 50.644 -2.316 -23.328 1.00 56.69 370 LYS A O 1
ATOM 2890 N N . GLU A 1 371 ? 51.916 -0.483 -23.144 1.00 57.19 371 GLU A N 1
ATOM 2891 C CA . GLU A 1 371 ? 53.197 -1.211 -23.178 1.00 57.19 371 GLU A CA 1
ATOM 2892 C C . GLU A 1 371 ? 53.369 -2.105 -21.930 1.00 57.19 371 GLU A C 1
ATOM 2894 O O . GLU A 1 371 ? 53.836 -3.240 -22.031 1.00 57.19 371 GLU A O 1
ATOM 2899 N N . ARG A 1 372 ? 52.906 -1.643 -20.759 1.00 55.47 372 ARG A N 1
ATOM 2900 C CA . ARG A 1 372 ? 52.895 -2.413 -19.504 1.00 55.47 372 ARG A CA 1
ATOM 2901 C C . ARG A 1 372 ? 51.916 -3.589 -19.543 1.00 55.47 372 ARG A C 1
ATOM 2903 O O . ARG A 1 372 ? 52.248 -4.664 -19.043 1.00 55.47 372 ARG A O 1
ATOM 2910 N N . ASP A 1 373 ? 50.739 -3.407 -20.131 1.00 62.53 373 ASP A N 1
ATOM 2911 C CA . ASP A 1 373 ? 49.745 -4.476 -20.262 1.00 62.53 373 ASP A CA 1
ATOM 2912 C C . ASP A 1 373 ? 50.173 -5.522 -21.304 1.00 62.53 373 ASP A C 1
ATOM 2914 O O . ASP A 1 373 ? 49.965 -6.718 -21.098 1.00 62.53 373 ASP A O 1
ATOM 2918 N N . GLU A 1 374 ? 50.873 -5.108 -22.367 1.00 64.19 374 GLU A N 1
ATOM 2919 C CA . GLU A 1 374 ? 51.496 -6.017 -23.338 1.00 64.19 374 GLU A CA 1
ATOM 2920 C C . GLU A 1 374 ? 52.660 -6.826 -22.728 1.00 64.19 374 GLU A C 1
ATOM 2922 O O . GLU A 1 374 ? 52.794 -8.020 -23.013 1.00 64.19 374 GLU A O 1
ATOM 2927 N N . GLU A 1 375 ? 53.480 -6.230 -21.852 1.00 57.44 375 GLU A N 1
ATOM 2928 C CA . GLU A 1 375 ? 54.510 -6.965 -21.097 1.00 57.44 375 GLU A CA 1
ATOM 2929 C C . GLU A 1 375 ? 53.897 -7.939 -20.076 1.00 57.44 375 GLU A C 1
ATOM 2931 O O . GLU A 1 375 ? 54.399 -9.054 -19.911 1.00 57.44 375 GLU A O 1
ATOM 2936 N N . ARG A 1 376 ? 52.783 -7.565 -19.432 1.00 58.81 376 ARG A N 1
ATOM 2937 C CA . ARG A 1 376 ? 52.066 -8.421 -18.473 1.00 58.81 376 ARG A CA 1
ATOM 2938 C C . ARG A 1 376 ? 51.388 -9.609 -19.157 1.00 58.81 376 ARG A C 1
ATOM 2940 O O . ARG A 1 376 ? 51.483 -10.727 -18.660 1.00 58.81 376 ARG A O 1
ATOM 2947 N N . ALA A 1 377 ? 50.798 -9.384 -20.330 1.00 62.91 377 ALA A N 1
ATOM 2948 C CA . ALA A 1 377 ? 50.214 -10.437 -21.155 1.00 62.91 377 ALA A CA 1
ATOM 2949 C C . ALA A 1 377 ? 51.275 -11.425 -21.670 1.00 62.91 377 ALA A C 1
ATOM 2951 O O . ALA A 1 377 ? 51.043 -12.632 -21.660 1.00 62.91 377 ALA A O 1
ATOM 2952 N N . LYS A 1 378 ? 52.470 -10.943 -22.048 1.00 57.94 378 LYS A N 1
ATOM 2953 C CA . LYS A 1 378 ? 53.599 -11.818 -22.414 1.00 57.94 378 LYS A CA 1
ATOM 2954 C C . LYS A 1 378 ? 54.119 -12.645 -21.241 1.00 57.94 378 LYS A C 1
ATOM 2956 O O . LYS A 1 378 ? 54.433 -13.816 -21.433 1.00 57.94 378 LYS A O 1
ATOM 2961 N N . ALA A 1 379 ? 54.188 -12.067 -20.042 1.00 54.03 379 ALA A N 1
ATOM 2962 C CA . ALA A 1 379 ? 54.591 -12.796 -18.841 1.00 54.03 379 ALA A CA 1
ATOM 2963 C C . ALA A 1 379 ? 53.581 -13.902 -18.472 1.00 54.03 379 ALA A C 1
ATOM 2965 O O . ALA A 1 379 ? 53.988 -15.007 -18.121 1.00 54.03 379 ALA A O 1
ATOM 2966 N N . GLU A 1 380 ? 52.277 -13.645 -18.625 1.00 57.53 380 GLU A N 1
ATOM 2967 C CA . GLU A 1 380 ? 51.219 -14.646 -18.404 1.00 57.53 380 GLU A CA 1
ATOM 2968 C C . GLU A 1 380 ? 51.190 -15.743 -19.486 1.00 57.53 380 GLU A C 1
ATOM 2970 O O . GLU A 1 380 ? 50.843 -16.894 -19.201 1.00 57.53 380 GLU A O 1
ATOM 2975 N N . GLU A 1 381 ? 51.576 -15.422 -20.725 1.00 54.84 381 GLU A N 1
ATOM 2976 C CA . GLU A 1 381 ? 51.700 -16.394 -21.819 1.00 54.84 381 GLU A CA 1
ATOM 2977 C C . GLU A 1 381 ? 52.945 -17.291 -21.653 1.00 54.84 381 GLU A C 1
ATOM 2979 O O . GLU A 1 381 ? 52.863 -18.503 -21.874 1.00 54.84 381 GLU A O 1
ATOM 2984 N N . GLU A 1 382 ? 54.066 -16.740 -21.170 1.00 54.50 382 GLU A N 1
ATOM 2985 C CA . GLU A 1 382 ? 55.266 -17.510 -20.802 1.00 54.50 382 GLU A CA 1
ATOM 2986 C C . GLU A 1 382 ? 55.046 -18.388 -19.552 1.00 54.50 382 GLU A C 1
ATOM 2988 O O . GLU A 1 382 ? 55.570 -19.503 -19.489 1.00 54.50 382 GLU A O 1
ATOM 2993 N N . GLU A 1 383 ? 54.213 -17.958 -18.594 1.00 51.34 383 GLU A N 1
ATOM 2994 C CA . GLU A 1 383 ? 53.833 -18.749 -17.410 1.00 51.34 383 GLU A CA 1
ATOM 2995 C C . GLU A 1 383 ? 52.881 -19.915 -17.756 1.00 51.34 383 GLU A C 1
ATOM 2997 O O . GLU A 1 383 ? 52.994 -21.009 -17.194 1.00 51.34 383 GLU A O 1
ATOM 3002 N N . LYS A 1 384 ? 51.990 -19.742 -18.745 1.00 53.78 384 LYS A N 1
ATOM 3003 C CA . LYS A 1 384 ? 51.085 -20.805 -19.235 1.00 53.78 384 LYS A CA 1
ATOM 3004 C C . LYS A 1 384 ? 51.756 -21.864 -20.117 1.00 53.78 384 LYS A C 1
ATOM 3006 O O . LYS A 1 384 ? 51.178 -22.936 -20.302 1.00 53.78 384 LYS A O 1
ATOM 3011 N N . ALA A 1 385 ? 52.951 -21.606 -20.648 1.00 50.09 385 ALA A N 1
ATOM 3012 C CA . ALA A 1 385 ? 53.650 -22.498 -21.581 1.00 50.09 385 ALA A CA 1
ATOM 3013 C C . ALA A 1 385 ? 54.656 -23.472 -20.923 1.00 50.09 385 ALA A C 1
ATOM 3015 O O . ALA A 1 385 ? 55.467 -24.076 -21.624 1.00 50.09 385 ALA A O 1
ATOM 3016 N N . GLY A 1 386 ?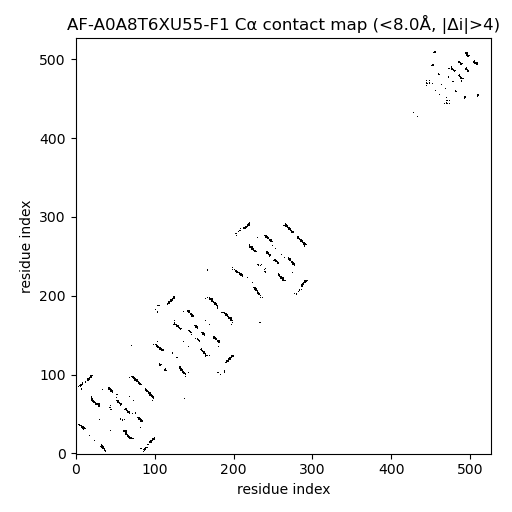 54.614 -23.636 -19.595 1.00 42.75 386 GLY A N 1
ATOM 3017 C CA . GLY A 1 386 ? 55.626 -24.327 -18.786 1.00 42.75 386 GLY A CA 1
ATOM 3018 C C . GLY A 1 386 ? 56.326 -25.547 -19.413 1.00 42.75 386 GLY A C 1
ATOM 3019 O O . GLY A 1 386 ? 55.746 -26.627 -19.523 1.00 42.75 386 GLY A O 1
ATOM 3020 N N . ILE A 1 387 ? 57.625 -25.391 -19.701 1.00 36.91 387 ILE A N 1
ATOM 3021 C CA . ILE A 1 387 ? 58.628 -26.467 -19.741 1.00 36.91 387 ILE A CA 1
ATOM 3022 C C . ILE A 1 387 ? 59.904 -25.965 -19.038 1.00 36.91 387 ILE A C 1
ATOM 3024 O O . ILE A 1 387 ? 60.530 -25.003 -19.478 1.00 36.91 387 ILE A O 1
ATOM 3028 N N . GLU A 1 388 ? 60.307 -26.641 -17.956 1.00 43.66 388 GLU A N 1
ATOM 3029 C CA . GLU A 1 388 ? 61.633 -26.520 -17.327 1.00 43.66 388 GLU A CA 1
ATOM 3030 C C . GLU A 1 388 ? 62.754 -26.853 -18.326 1.00 43.66 388 GLU A C 1
ATOM 3032 O O . GLU A 1 388 ? 62.746 -27.967 -18.838 1.00 43.66 388 GLU A O 1
ATOM 3037 N N . VAL A 1 389 ? 63.776 -25.991 -18.485 1.00 31.53 389 VAL A N 1
ATOM 3038 C CA . VAL A 1 389 ? 65.205 -26.383 -18.377 1.00 31.53 389 VAL A CA 1
ATOM 3039 C C . VAL A 1 389 ? 66.070 -25.185 -17.940 1.00 31.53 389 VAL A C 1
ATOM 3041 O O . VAL A 1 389 ? 65.981 -24.080 -18.464 1.00 31.53 389 VAL A O 1
ATOM 3044 N N . ALA A 1 390 ? 66.944 -25.470 -16.978 1.00 31.66 390 ALA A N 1
ATOM 3045 C CA . ALA A 1 390 ? 67.981 -24.658 -16.356 1.00 31.66 390 ALA A CA 1
ATOM 3046 C C . ALA A 1 390 ? 68.865 -23.760 -17.259 1.00 31.66 390 ALA A C 1
ATOM 3048 O O . ALA A 1 390 ? 69.416 -24.198 -18.262 1.00 31.66 390 ALA A O 1
ATOM 3049 N N . GLY A 1 391 ? 69.160 -22.568 -16.722 1.00 37.66 391 GLY A N 1
ATOM 3050 C CA . GLY A 1 391 ? 70.516 -22.035 -16.539 1.00 37.66 391 GLY A CA 1
ATOM 3051 C C . GLY A 1 391 ? 71.308 -21.571 -17.766 1.00 37.66 391 GLY A C 1
ATOM 3052 O O . GLY A 1 391 ? 71.950 -22.364 -18.440 1.00 37.66 391 GLY A O 1
ATOM 3053 N N . THR A 1 392 ? 71.442 -20.254 -17.932 1.00 28.69 392 THR A N 1
ATOM 3054 C CA . THR A 1 392 ? 72.737 -19.535 -17.976 1.00 28.69 392 THR A CA 1
ATOM 3055 C C . THR A 1 392 ? 72.482 -18.034 -18.114 1.00 28.69 392 THR A C 1
ATOM 3057 O O . THR A 1 392 ? 71.615 -17.599 -18.862 1.00 28.69 392 THR A O 1
ATOM 3060 N N . GLY A 1 393 ? 73.190 -17.241 -17.308 1.00 39.91 393 GLY A N 1
ATOM 3061 C CA . GLY A 1 393 ? 72.948 -15.808 -17.187 1.00 39.91 393 GLY A CA 1
ATOM 3062 C C . GLY A 1 393 ? 73.453 -14.987 -18.367 1.00 39.91 393 GLY A C 1
ATOM 3063 O O . GLY A 1 393 ? 74.383 -15.386 -19.061 1.00 39.91 393 GLY A O 1
ATOM 3064 N N . MET A 1 394 ? 72.911 -13.778 -18.504 1.00 28.81 394 MET A N 1
ATOM 3065 C CA . MET A 1 394 ? 73.644 -12.642 -19.054 1.00 28.81 394 MET A CA 1
ATOM 3066 C C . MET A 1 394 ? 73.060 -11.316 -18.547 1.00 28.81 394 MET A C 1
ATOM 3068 O O . MET A 1 394 ? 71.865 -11.161 -18.333 1.00 28.81 394 MET A O 1
ATOM 3072 N N . VAL A 1 395 ? 73.992 -10.408 -18.286 1.00 39.41 395 VAL A N 1
ATOM 3073 C CA . VAL A 1 395 ? 73.917 -9.107 -17.607 1.00 39.41 395 VAL A CA 1
ATOM 3074 C C . VAL A 1 395 ? 72.861 -8.169 -18.223 1.00 39.41 395 VAL A C 1
ATOM 3076 O O . VAL A 1 395 ? 72.800 -8.094 -19.452 1.00 39.41 395 VAL A O 1
ATOM 3079 N N . PRO A 1 396 ? 72.091 -7.379 -17.439 1.00 36.09 396 PRO A N 1
ATOM 3080 C CA . PRO A 1 396 ? 71.205 -6.386 -18.026 1.00 36.09 396 PRO A CA 1
ATOM 3081 C C . PRO A 1 396 ? 72.017 -5.216 -18.594 1.00 36.09 396 PRO A C 1
ATOM 3083 O O . PRO A 1 396 ? 72.803 -4.565 -17.905 1.00 36.09 396 PRO A O 1
ATOM 3086 N N . SER A 1 397 ? 71.813 -4.986 -19.890 1.00 38.59 397 SER A N 1
ATOM 3087 C CA . SER A 1 397 ? 72.321 -3.864 -20.678 1.00 38.59 397 SER A CA 1
ATOM 3088 C C . SER A 1 397 ? 72.036 -2.514 -20.005 1.00 38.59 397 SER A C 1
ATOM 3090 O O . SER A 1 397 ? 70.941 -2.268 -19.496 1.00 38.59 397 SER A O 1
ATOM 3092 N N . ALA A 1 398 ? 73.013 -1.607 -20.086 1.00 35.56 398 ALA A N 1
ATOM 3093 C CA . ALA A 1 398 ? 73.009 -0.243 -19.548 1.00 35.56 398 ALA A CA 1
ATOM 3094 C C . ALA A 1 398 ? 71.809 0.642 -19.973 1.00 35.56 398 ALA A C 1
ATOM 3096 O O . ALA A 1 398 ? 71.634 1.734 -19.434 1.00 35.56 398 ALA A O 1
ATOM 3097 N N . GLN A 1 399 ? 70.962 0.187 -20.904 1.00 34.91 399 GLN A N 1
ATOM 3098 C CA . GLN A 1 399 ? 69.719 0.861 -21.291 1.00 34.91 399 GLN A CA 1
ATOM 3099 C C . GLN A 1 399 ? 68.601 0.745 -20.239 1.00 34.91 399 GLN A C 1
ATOM 3101 O O . GLN A 1 399 ? 67.824 1.688 -20.090 1.00 34.91 399 GLN A O 1
ATOM 3106 N N . ALA A 1 400 ? 68.544 -0.344 -19.460 1.00 34.47 400 ALA A N 1
ATOM 3107 C CA . ALA A 1 400 ? 67.519 -0.520 -18.422 1.00 34.47 400 ALA A CA 1
ATOM 3108 C C . ALA A 1 400 ? 67.723 0.456 -17.246 1.00 34.47 400 ALA A C 1
ATOM 3110 O O . ALA A 1 400 ? 66.781 1.075 -16.753 1.00 34.47 400 ALA A O 1
ATOM 3111 N N . SER A 1 401 ? 68.983 0.682 -16.862 1.00 38.50 401 SER A N 1
ATOM 3112 C CA . SER A 1 401 ? 69.357 1.581 -15.762 1.00 38.50 401 SER A CA 1
ATOM 3113 C C . SER A 1 401 ? 69.148 3.067 -16.086 1.00 38.50 401 SER A C 1
ATOM 3115 O O . SER A 1 401 ? 69.055 3.885 -15.172 1.00 38.50 401 SER A O 1
ATOM 3117 N N . HIS A 1 402 ? 69.076 3.436 -17.371 1.00 34.16 402 HIS A N 1
ATOM 3118 C CA . HIS A 1 402 ? 68.784 4.808 -17.798 1.00 34.16 402 HIS A CA 1
ATOM 3119 C C . HIS A 1 402 ? 67.272 5.075 -17.872 1.00 34.16 402 HIS A C 1
ATOM 3121 O O . HIS A 1 402 ? 66.834 6.149 -17.466 1.00 34.16 402 HIS A O 1
ATOM 3127 N N . LYS A 1 403 ? 66.470 4.083 -18.296 1.00 37.78 403 LYS A N 1
ATOM 3128 C CA . LYS A 1 403 ? 64.999 4.168 -18.311 1.00 37.78 403 LYS A CA 1
ATOM 3129 C C . LYS A 1 403 ? 64.399 4.259 -16.901 1.00 37.78 403 LYS A C 1
ATOM 3131 O O . LYS A 1 403 ? 63.568 5.132 -16.675 1.00 37.78 403 LYS A O 1
ATOM 3136 N N . MET A 1 404 ? 64.885 3.465 -15.938 1.00 35.75 404 MET A N 1
ATOM 3137 C CA . MET A 1 404 ? 64.414 3.537 -14.538 1.00 35.75 404 MET A CA 1
ATOM 3138 C C . MET A 1 404 ? 64.664 4.908 -13.892 1.00 35.75 404 MET A C 1
ATOM 3140 O O . MET A 1 404 ? 63.816 5.432 -13.182 1.00 35.75 404 MET A O 1
ATOM 3144 N N . ARG A 1 405 ? 65.811 5.536 -14.179 1.00 39.19 405 ARG A N 1
ATOM 3145 C CA . ARG A 1 405 ? 66.145 6.863 -13.635 1.00 39.19 405 ARG A CA 1
ATOM 3146 C C . ARG A 1 405 ? 65.307 8.001 -14.223 1.00 39.19 405 ARG A C 1
ATOM 3148 O O . ARG A 1 405 ? 65.199 9.054 -13.598 1.00 39.19 405 ARG A O 1
ATOM 3155 N N . LEU A 1 406 ? 64.763 7.813 -15.425 1.00 38.88 406 LEU A N 1
ATOM 3156 C CA . LEU A 1 406 ? 63.871 8.771 -16.080 1.00 38.88 406 LEU A CA 1
ATOM 3157 C C . LEU A 1 406 ? 62.420 8.598 -15.605 1.00 38.88 406 LEU A C 1
ATOM 3159 O O . LEU A 1 406 ? 61.741 9.604 -15.416 1.00 38.88 406 LEU A O 1
ATOM 3163 N N . SER A 1 407 ? 61.975 7.366 -15.324 1.00 40.19 407 SER A N 1
ATOM 3164 C CA . SER A 1 407 ? 60.633 7.108 -14.781 1.00 40.19 407 SER A CA 1
ATOM 3165 C C . SER A 1 407 ? 60.477 7.577 -13.332 1.00 40.19 407 SER A C 1
ATOM 3167 O O . SER A 1 407 ? 59.434 8.112 -12.977 1.00 40.19 407 SER A O 1
ATOM 3169 N N . GLU A 1 408 ? 61.520 7.450 -12.506 1.00 40.81 408 GLU A N 1
ATOM 3170 C CA . GLU A 1 408 ? 61.510 7.930 -11.112 1.00 40.81 408 GLU A CA 1
ATOM 3171 C C . GLU A 1 408 ? 61.379 9.463 -11.045 1.00 40.81 408 GLU A C 1
ATOM 3173 O O . GLU A 1 408 ? 60.575 10.000 -10.290 1.00 40.81 408 GLU A O 1
ATOM 3178 N N . LYS A 1 409 ? 62.092 10.180 -11.928 1.00 46.06 409 LYS A N 1
ATOM 3179 C CA . LYS A 1 409 ? 62.006 11.646 -12.031 1.00 46.06 409 LYS A CA 1
ATOM 3180 C C . LYS A 1 409 ? 60.655 12.136 -12.562 1.00 46.06 409 LYS A C 1
ATOM 3182 O O . LYS A 1 409 ? 60.170 13.165 -12.102 1.00 46.06 409 LYS A O 1
ATOM 3187 N N . ALA A 1 410 ? 60.055 11.404 -13.502 1.00 44.78 410 ALA A N 1
ATOM 3188 C CA . ALA A 1 410 ? 58.726 11.707 -14.031 1.00 44.78 410 ALA A CA 1
ATOM 3189 C C . ALA A 1 410 ? 57.610 11.421 -13.006 1.00 44.78 410 ALA A C 1
ATOM 3191 O O . ALA A 1 410 ? 56.617 12.146 -12.965 1.00 44.78 410 ALA A O 1
ATOM 3192 N N . SER A 1 411 ? 57.793 10.413 -12.145 1.00 47.81 411 SER A N 1
ATOM 3193 C CA . SER A 1 411 ? 56.883 10.086 -11.037 1.00 47.81 411 SER A CA 1
ATOM 3194 C C . SER A 1 411 ? 56.888 11.157 -9.940 1.00 47.81 411 SER A C 1
ATOM 3196 O O . SER A 1 411 ? 55.834 11.507 -9.415 1.00 47.81 411 SER A O 1
ATOM 3198 N N . ASP A 1 412 ? 58.054 11.716 -9.611 1.00 47.69 412 ASP A N 1
ATOM 3199 C CA . ASP A 1 412 ? 58.159 12.776 -8.600 1.00 47.69 412 ASP A CA 1
ATOM 3200 C C . ASP A 1 412 ? 57.565 14.110 -9.085 1.00 47.69 412 ASP A C 1
ATOM 3202 O O . ASP A 1 412 ? 56.950 14.839 -8.305 1.00 47.69 412 ASP A O 1
ATOM 3206 N N . GLU A 1 413 ? 57.714 14.441 -10.374 1.00 51.62 413 GLU A N 1
ATOM 3207 C CA . GLU A 1 413 ? 57.129 15.657 -10.958 1.00 51.62 413 GLU A CA 1
ATOM 3208 C C . GLU A 1 413 ? 55.610 15.549 -11.140 1.00 51.62 413 GLU A C 1
ATOM 3210 O O . GLU A 1 413 ? 54.898 16.519 -10.879 1.00 51.62 413 GLU A O 1
ATOM 3215 N N . THR A 1 414 ? 55.095 14.367 -11.495 1.00 46.97 414 THR A N 1
ATOM 3216 C CA . THR A 1 414 ? 53.645 14.120 -11.563 1.00 46.97 414 THR A CA 1
ATOM 3217 C C . THR A 1 414 ? 53.009 14.132 -10.177 1.00 46.97 414 THR A C 1
ATOM 3219 O O . THR A 1 414 ? 52.009 14.820 -9.996 1.00 46.97 414 THR A O 1
ATOM 3222 N N . ALA A 1 415 ? 53.609 13.496 -9.166 1.00 48.12 415 ALA A N 1
ATOM 3223 C CA . ALA A 1 415 ? 53.113 13.555 -7.786 1.00 48.12 415 ALA A CA 1
ATOM 3224 C C . ALA A 1 415 ? 53.045 14.994 -7.236 1.00 48.12 415 ALA A C 1
ATOM 3226 O O . ALA A 1 415 ? 52.125 15.343 -6.495 1.00 48.12 415 ALA A O 1
ATOM 3227 N N . LYS A 1 416 ? 53.984 15.856 -7.645 1.00 54.53 416 LYS A N 1
ATOM 3228 C CA . LYS A 1 416 ? 53.961 17.288 -7.318 1.00 54.53 416 LYS A CA 1
ATOM 3229 C C . LYS A 1 416 ? 52.825 18.035 -8.020 1.00 54.53 416 LYS A C 1
ATOM 3231 O O . LYS A 1 416 ? 52.190 18.876 -7.394 1.00 54.53 416 LYS A O 1
ATOM 3236 N N . LEU A 1 417 ? 52.552 17.699 -9.282 1.00 48.59 417 LEU A N 1
ATOM 3237 C CA . LEU A 1 417 ? 51.458 18.278 -10.065 1.00 48.59 417 LEU A CA 1
ATOM 3238 C C . LEU A 1 417 ? 50.084 17.915 -9.482 1.00 48.59 417 LEU A C 1
ATOM 3240 O O . LEU A 1 417 ? 49.223 18.780 -9.364 1.00 48.59 417 LEU A O 1
ATOM 3244 N N . TRP A 1 418 ? 49.901 16.663 -9.052 1.00 47.47 418 TRP A N 1
ATOM 3245 C CA . TRP A 1 418 ? 48.674 16.209 -8.389 1.00 47.47 418 TRP A CA 1
ATOM 3246 C C . TRP A 1 418 ? 48.451 16.919 -7.045 1.00 47.47 418 TRP A C 1
ATOM 3248 O O . TRP A 1 418 ? 47.342 17.371 -6.770 1.00 47.47 418 TRP A O 1
ATOM 3258 N N . ALA A 1 419 ? 49.510 17.114 -6.251 1.00 52.38 419 ALA A N 1
ATOM 3259 C CA . ALA A 1 419 ? 49.434 17.836 -4.978 1.00 52.38 419 ALA A CA 1
ATOM 3260 C C . ALA A 1 419 ? 49.141 19.344 -5.129 1.00 52.38 419 ALA A C 1
ATOM 3262 O O . ALA A 1 419 ? 48.587 19.957 -4.213 1.00 52.38 419 ALA A O 1
ATOM 3263 N N . ASP A 1 420 ? 49.519 19.950 -6.259 1.00 53.78 420 ASP A N 1
ATOM 3264 C CA . ASP A 1 420 ? 49.208 21.349 -6.567 1.00 53.78 420 ASP A CA 1
ATOM 3265 C C . ASP A 1 420 ? 47.812 21.504 -7.207 1.00 53.78 420 ASP A C 1
ATOM 3267 O O . ASP A 1 420 ? 47.118 22.469 -6.895 1.00 53.78 420 ASP A O 1
ATOM 3271 N N . MET A 1 421 ? 47.334 20.522 -7.983 1.00 46.78 421 MET A N 1
ATOM 3272 C CA . MET A 1 421 ? 45.957 20.487 -8.510 1.00 46.78 421 MET A CA 1
ATOM 3273 C C . MET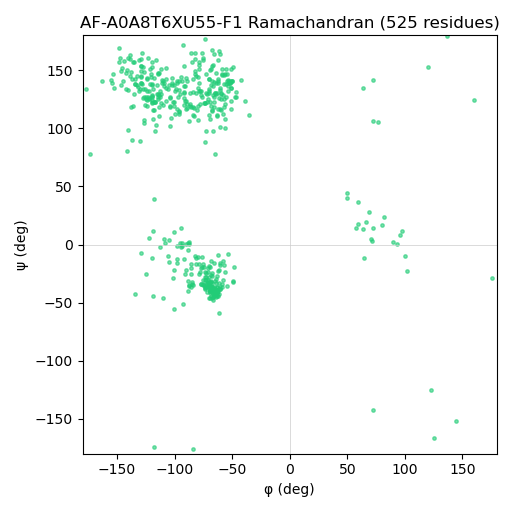 A 1 421 ? 44.901 20.232 -7.423 1.00 46.78 421 MET A C 1
ATOM 3275 O O . MET A 1 421 ? 43.796 20.767 -7.487 1.00 46.78 421 MET A O 1
ATOM 3279 N N . GLU A 1 422 ? 45.228 19.457 -6.387 1.00 47.81 422 GLU A N 1
ATOM 3280 C CA . GLU A 1 422 ? 44.319 19.198 -5.263 1.00 47.81 422 GLU A CA 1
ATOM 3281 C C . GLU A 1 422 ? 44.109 20.434 -4.367 1.00 47.81 422 GLU A C 1
ATOM 3283 O O . GLU A 1 422 ? 43.100 20.537 -3.671 1.00 47.81 422 GLU A O 1
ATOM 3288 N N . LYS A 1 423 ? 45.006 21.427 -4.454 1.00 47.50 423 LYS A N 1
ATOM 3289 C CA . LYS A 1 423 ? 44.847 22.745 -3.815 1.00 47.50 423 LYS A CA 1
ATOM 3290 C C . LYS A 1 423 ? 43.956 23.717 -4.598 1.00 47.50 423 LYS A C 1
ATOM 3292 O O . LYS A 1 423 ? 43.591 24.745 -4.035 1.00 47.50 423 LYS A O 1
ATOM 3297 N N . GLU A 1 424 ? 43.609 23.417 -5.853 1.00 44.00 424 GLU A N 1
ATOM 3298 C CA . GLU A 1 424 ? 42.827 24.302 -6.738 1.00 44.00 424 GLU A CA 1
ATOM 3299 C C . GLU A 1 424 ? 41.390 23.824 -7.012 1.00 44.00 424 GLU A C 1
ATOM 3301 O O . GLU A 1 424 ? 40.660 24.479 -7.759 1.00 44.00 424 GLU A O 1
ATOM 3306 N N . LYS A 1 425 ? 40.914 22.741 -6.378 1.00 40.88 425 LYS A N 1
ATOM 3307 C CA . LYS A 1 425 ? 39.470 22.448 -6.381 1.00 40.88 425 LYS A CA 1
ATOM 3308 C C . LYS A 1 425 ? 38.724 23.604 -5.696 1.00 40.88 425 LYS A C 1
ATOM 3310 O O . LYS A 1 425 ? 39.040 23.901 -4.542 1.00 40.88 425 LYS A O 1
ATOM 3315 N N . PRO A 1 426 ? 37.715 24.230 -6.333 1.00 43.06 426 PRO A N 1
ATOM 3316 C CA . PRO A 1 426 ? 36.813 25.099 -5.600 1.00 43.06 426 PRO A CA 1
ATOM 3317 C C . PRO A 1 426 ? 36.083 24.217 -4.588 1.00 43.06 426 PRO A C 1
ATOM 3319 O O . PRO A 1 426 ? 35.336 23.308 -4.954 1.00 43.06 426 PRO A O 1
ATOM 3322 N N . ALA A 1 427 ? 36.376 24.429 -3.309 1.00 45.09 427 ALA A N 1
ATOM 3323 C CA . ALA A 1 427 ? 35.609 23.838 -2.234 1.00 45.09 427 ALA A CA 1
ATOM 3324 C C . ALA A 1 427 ? 34.154 24.279 -2.432 1.00 45.09 427 ALA A C 1
ATOM 3326 O O . ALA A 1 427 ? 33.870 25.474 -2.408 1.00 45.09 427 ALA A O 1
ATOM 3327 N N . VAL A 1 428 ? 33.239 23.328 -2.640 1.00 51.00 428 VAL A N 1
ATOM 3328 C CA . VAL A 1 428 ? 31.852 23.546 -2.223 1.00 51.00 428 VAL A CA 1
ATOM 3329 C C . VAL A 1 428 ? 31.966 23.855 -0.741 1.00 51.00 428 VAL A C 1
ATOM 3331 O O . VAL A 1 428 ? 32.412 23.001 0.033 1.00 51.00 428 VAL A O 1
ATOM 3334 N N . ASP A 1 429 ? 31.740 25.122 -0.414 1.00 56.50 429 ASP A N 1
ATOM 3335 C CA . ASP A 1 429 ? 32.096 25.717 0.861 1.00 56.50 429 ASP A CA 1
ATOM 3336 C C . ASP A 1 429 ? 31.445 24.866 1.959 1.00 56.50 429 ASP A C 1
ATOM 3338 O O . ASP A 1 429 ? 30.245 24.597 1.911 1.00 56.50 429 ASP A O 1
ATOM 3342 N N . GLU A 1 430 ? 32.202 24.398 2.953 1.00 56.94 430 GLU A N 1
ATOM 3343 C CA . GLU A 1 430 ? 31.600 23.708 4.109 1.00 56.94 430 GLU A CA 1
ATOM 3344 C C . GLU A 1 430 ? 30.547 24.606 4.785 1.00 56.94 430 GLU A C 1
ATOM 3346 O O . GLU A 1 430 ? 29.571 24.118 5.350 1.00 56.94 430 GLU A O 1
ATOM 3351 N N . ALA A 1 431 ? 30.668 25.926 4.604 1.00 55.47 431 ALA A N 1
ATOM 3352 C CA . ALA A 1 431 ? 29.642 26.901 4.938 1.00 55.47 431 ALA A CA 1
ATOM 3353 C C . ALA A 1 431 ? 28.306 26.671 4.202 1.00 55.47 431 ALA A C 1
ATOM 3355 O O . ALA A 1 431 ? 27.263 26.863 4.813 1.00 55.47 431 ALA A O 1
ATOM 3356 N N . GLU A 1 432 ? 28.306 26.239 2.937 1.00 57.97 432 GLU A N 1
ATOM 3357 C CA . GLU A 1 432 ? 27.105 25.984 2.125 1.00 57.97 432 GLU A CA 1
ATOM 3358 C C . GLU A 1 432 ? 26.414 24.660 2.501 1.00 57.97 432 GLU A C 1
ATOM 3360 O O . GLU A 1 432 ? 25.186 24.561 2.534 1.00 57.97 432 GLU A O 1
ATOM 3365 N N . LYS A 1 433 ? 27.190 23.643 2.896 1.00 55.19 433 LYS A N 1
ATOM 3366 C CA . LYS A 1 433 ? 26.634 22.422 3.504 1.00 55.19 433 LYS A CA 1
ATOM 3367 C C . LYS A 1 433 ? 26.071 22.693 4.895 1.00 55.19 433 LYS A C 1
ATOM 3369 O O . LYS A 1 433 ? 25.014 22.167 5.244 1.00 55.19 433 LYS A O 1
ATOM 3374 N N . GLU A 1 434 ? 26.747 23.521 5.692 1.00 63.06 434 GLU A N 1
ATOM 3375 C CA . GLU A 1 434 ? 26.285 23.888 7.030 1.00 63.06 434 GLU A CA 1
ATOM 3376 C C . GLU A 1 434 ? 25.040 24.789 6.976 1.00 63.06 434 GLU A C 1
ATOM 3378 O O . GLU A 1 434 ? 24.128 24.625 7.793 1.00 63.06 434 GLU A O 1
ATOM 3383 N N . THR A 1 435 ? 24.943 25.703 6.001 1.00 67.31 435 THR A N 1
ATOM 3384 C CA . THR A 1 435 ? 23.729 26.504 5.774 1.00 67.31 435 THR A CA 1
ATOM 3385 C C . THR A 1 435 ? 22.575 25.627 5.312 1.00 67.31 435 THR A C 1
ATOM 3387 O O . THR A 1 435 ? 21.496 25.727 5.896 1.00 67.31 435 THR A O 1
ATOM 3390 N N . LEU A 1 436 ? 22.798 24.705 4.371 1.00 62.62 436 LEU A N 1
ATOM 3391 C CA . LEU A 1 436 ? 21.773 23.764 3.912 1.00 62.62 436 LEU A CA 1
ATOM 3392 C C . LEU A 1 436 ? 21.311 22.825 5.040 1.00 62.62 436 LEU A C 1
ATOM 3394 O O . LEU A 1 436 ? 20.118 22.564 5.189 1.00 62.62 436 LEU A O 1
ATOM 3398 N N . ALA A 1 437 ? 22.227 22.362 5.895 1.00 64.94 437 ALA A N 1
ATOM 3399 C CA . ALA A 1 437 ? 21.898 21.558 7.070 1.00 64.94 437 ALA A CA 1
ATOM 3400 C C . ALA A 1 437 ? 21.097 22.354 8.116 1.00 64.94 437 ALA A C 1
ATOM 3402 O O . ALA A 1 437 ? 20.107 21.848 8.652 1.00 64.94 437 ALA A O 1
ATOM 3403 N N . LYS A 1 438 ? 21.472 23.614 8.383 1.00 68.75 438 LYS A N 1
ATOM 3404 C CA . LYS A 1 438 ? 20.710 24.523 9.259 1.00 68.75 438 LYS A CA 1
ATOM 3405 C C . LYS A 1 438 ? 19.322 24.818 8.700 1.00 68.75 438 LYS A C 1
ATOM 3407 O O . LYS A 1 438 ? 18.359 24.843 9.463 1.00 68.75 438 LYS A O 1
ATOM 3412 N N . GLU A 1 439 ? 19.202 25.006 7.392 1.00 65.50 439 GLU A N 1
ATOM 3413 C CA . GLU A 1 439 ? 17.934 25.295 6.728 1.00 65.50 439 GLU A CA 1
ATOM 3414 C C . GLU A 1 439 ? 17.013 24.069 6.695 1.00 65.50 439 GLU A C 1
ATOM 3416 O O . GLU A 1 439 ? 15.834 24.179 7.034 1.00 65.50 439 GLU A O 1
ATOM 3421 N N . ASN A 1 440 ? 17.558 22.877 6.442 1.00 64.56 440 ASN A N 1
ATOM 3422 C CA . ASN A 1 440 ? 16.830 21.613 6.562 1.00 64.56 440 ASN A CA 1
ATOM 3423 C C . ASN A 1 440 ? 16.386 21.339 8.004 1.00 64.56 440 ASN A C 1
ATOM 3425 O O . ASN A 1 440 ? 15.249 20.922 8.226 1.00 64.56 440 ASN A O 1
ATOM 3429 N N . ARG A 1 441 ? 17.238 21.617 9.001 1.00 69.75 441 ARG A N 1
ATOM 3430 C CA . ARG A 1 441 ? 16.873 21.494 10.422 1.00 69.75 441 ARG A CA 1
ATOM 3431 C C . ARG A 1 441 ? 15.771 22.480 10.798 1.00 69.75 441 ARG A C 1
ATOM 3433 O O . ARG A 1 441 ? 14.803 22.084 11.438 1.00 69.75 441 ARG A O 1
ATOM 3440 N N . ARG A 1 442 ? 15.860 23.734 10.347 1.00 68.31 442 ARG A N 1
ATOM 3441 C CA . ARG A 1 442 ? 14.819 24.750 10.561 1.00 68.31 442 ARG A CA 1
ATOM 3442 C C . ARG A 1 442 ? 13.494 24.345 9.914 1.00 68.31 442 ARG A C 1
ATOM 3444 O O . ARG A 1 442 ? 12.457 24.470 10.553 1.00 68.31 442 ARG A O 1
ATOM 3451 N N . ARG A 1 443 ? 13.526 23.803 8.692 1.00 66.19 443 ARG A N 1
ATOM 3452 C CA . ARG A 1 443 ? 12.338 23.303 7.983 1.00 66.19 443 ARG A CA 1
ATOM 3453 C C . ARG A 1 443 ? 11.708 22.107 8.705 1.00 66.19 443 ARG A C 1
ATOM 3455 O O . ARG A 1 443 ? 10.491 22.076 8.853 1.00 66.19 443 ARG A O 1
ATOM 3462 N N . LYS A 1 444 ? 12.521 21.181 9.230 1.00 64.44 444 LYS A N 1
ATOM 3463 C CA . LYS A 1 444 ? 12.050 20.060 10.063 1.00 64.44 444 LYS A CA 1
ATOM 3464 C C . LYS A 1 444 ? 11.423 20.532 11.374 1.00 64.44 444 LYS A C 1
ATOM 3466 O O . LYS A 1 444 ? 10.338 20.074 11.695 1.00 64.44 444 LYS A O 1
ATOM 3471 N N . ILE A 1 445 ? 12.045 21.475 12.086 1.00 61.84 445 ILE A N 1
ATOM 3472 C CA . ILE A 1 445 ? 11.483 22.050 13.322 1.00 61.84 445 ILE A CA 1
ATOM 3473 C C . ILE A 1 445 ? 10.172 22.788 13.024 1.00 61.84 445 ILE A C 1
ATOM 3475 O O . ILE A 1 445 ? 9.199 22.629 13.746 1.00 61.84 445 ILE A O 1
ATOM 3479 N N . GLN A 1 446 ? 10.099 23.547 11.932 1.00 58.91 446 GLN A N 1
ATOM 3480 C CA . GLN A 1 446 ? 8.888 24.281 11.562 1.00 58.91 446 GLN A CA 1
ATOM 3481 C C . GLN A 1 446 ? 7.744 23.352 11.123 1.00 58.91 446 GLN A C 1
ATOM 3483 O O . GLN A 1 446 ? 6.593 23.594 11.478 1.00 58.91 446 GLN A O 1
ATOM 3488 N N . SER A 1 447 ? 8.061 22.253 10.432 1.00 56.00 447 SER A N 1
ATOM 3489 C CA . SER A 1 447 ? 7.117 21.163 10.154 1.00 56.00 447 SER A CA 1
ATOM 3490 C C . SER A 1 447 ? 6.693 20.436 11.433 1.00 56.00 447 SER A C 1
ATOM 3492 O O . SER A 1 447 ? 5.530 20.081 11.574 1.00 56.00 447 SER A O 1
ATOM 3494 N N . ALA A 1 448 ? 7.615 20.241 12.378 1.00 53.50 448 ALA A N 1
ATOM 3495 C CA . ALA A 1 448 ? 7.353 19.607 13.663 1.00 53.50 448 ALA A CA 1
ATOM 3496 C C . ALA A 1 448 ? 6.448 20.473 14.553 1.00 53.50 448 ALA A C 1
ATOM 3498 O O . ALA A 1 448 ? 5.561 19.931 15.193 1.00 53.50 448 ALA A O 1
ATOM 3499 N N . ILE A 1 449 ? 6.590 21.806 14.530 1.00 57.38 449 ILE A N 1
ATOM 3500 C CA . ILE A 1 449 ? 5.678 22.745 15.213 1.00 57.38 449 ILE A CA 1
ATOM 3501 C C . ILE A 1 449 ? 4.246 22.613 14.678 1.00 57.38 449 ILE A C 1
ATOM 3503 O O . ILE A 1 449 ? 3.300 22.682 15.454 1.00 57.38 449 ILE A O 1
ATOM 3507 N N . GLN A 1 450 ? 4.079 22.403 13.368 1.00 52.44 450 GLN A N 1
ATOM 3508 C CA . GLN A 1 450 ? 2.764 22.180 12.751 1.00 52.44 450 GLN A CA 1
ATOM 3509 C C . GLN A 1 450 ? 2.207 20.769 12.995 1.00 52.44 450 GLN A C 1
ATOM 3511 O O . GLN A 1 450 ? 1.004 20.567 12.863 1.00 52.44 450 GLN A O 1
ATOM 3516 N N . ALA A 1 451 ? 3.070 19.818 13.358 1.00 46.19 451 ALA A N 1
ATOM 3517 C CA . ALA A 1 451 ? 2.723 18.442 13.704 1.00 46.19 451 ALA A CA 1
ATOM 3518 C C . ALA A 1 451 ? 2.626 18.201 15.222 1.00 46.19 451 ALA A C 1
ATOM 3520 O O . ALA A 1 451 ? 2.321 17.082 15.639 1.00 46.19 451 ALA A O 1
ATOM 3521 N N . LEU A 1 452 ? 2.879 19.224 16.053 1.00 52.72 452 LEU A N 1
ATOM 3522 C CA . LEU A 1 452 ? 2.617 19.148 17.486 1.00 52.72 452 LEU A CA 1
ATOM 3523 C C . LEU A 1 452 ? 1.117 18.872 17.668 1.00 52.72 452 LEU A C 1
ATOM 3525 O O . LEU A 1 452 ? 0.301 19.621 17.122 1.00 52.72 452 LEU A O 1
ATOM 3529 N N . PRO A 1 453 ? 0.728 17.818 18.402 1.00 43.56 453 PRO A N 1
ATOM 3530 C CA . PRO A 1 453 ? -0.680 17.520 18.605 1.00 43.56 453 PRO A CA 1
ATOM 3531 C C . PRO A 1 453 ? -1.364 18.712 19.289 1.00 43.56 453 PRO A C 1
ATOM 3533 O O . PRO A 1 453 ? -0.880 19.230 20.301 1.00 43.56 453 PRO A O 1
ATOM 3536 N N . TYR A 1 454 ? -2.498 19.154 18.739 1.00 39.53 454 TYR A N 1
ATOM 3537 C CA . TYR A 1 454 ? -3.440 20.005 19.464 1.00 39.53 454 TYR A CA 1
ATOM 3538 C C . TYR A 1 454 ? -3.909 19.204 20.684 1.00 39.53 454 TYR A C 1
ATOM 3540 O O . TYR A 1 454 ? -4.715 18.294 20.542 1.00 39.53 454 TYR A O 1
ATOM 3548 N N . GLY A 1 455 ? -3.355 19.480 21.867 1.00 42.94 455 GLY A N 1
ATOM 3549 C CA . GLY A 1 455 ? -3.651 18.644 23.031 1.00 42.94 455 GLY A CA 1
ATOM 3550 C C . GLY A 1 455 ? -2.904 18.973 24.321 1.00 42.94 455 GLY A C 1
ATOM 3551 O O . GLY A 1 455 ? -3.478 18.768 25.382 1.00 42.94 455 GLY A O 1
ATOM 3552 N N . ILE A 1 456 ? -1.687 19.528 24.276 1.00 49.78 456 ILE A N 1
ATOM 3553 C CA . ILE A 1 456 ? -0.934 19.857 25.504 1.00 49.78 456 ILE A CA 1
ATOM 3554 C C . ILE A 1 456 ? -1.540 21.117 26.163 1.00 49.78 456 ILE A C 1
ATOM 3556 O O . ILE A 1 456 ? -1.580 22.170 25.517 1.00 49.78 456 ILE A O 1
ATOM 3560 N N . PRO A 1 457 ? -2.006 21.077 27.429 1.00 46.69 457 PRO A N 1
ATOM 3561 C CA . PRO A 1 457 ? -2.684 22.208 28.051 1.00 46.69 457 PRO A CA 1
ATOM 3562 C C . PRO A 1 457 ? -1.732 23.403 28.177 1.00 46.69 457 PRO A C 1
ATOM 3564 O O . PRO A 1 457 ? -0.648 23.287 28.748 1.00 46.69 457 PRO A O 1
ATOM 3567 N N . ALA A 1 458 ? -2.150 24.589 27.726 1.00 44.06 458 ALA A N 1
ATOM 3568 C CA . ALA A 1 458 ? -1.356 25.822 27.829 1.00 44.06 458 ALA A CA 1
ATOM 3569 C C . ALA A 1 458 ? -0.773 26.121 29.240 1.00 44.06 458 ALA A C 1
ATOM 3571 O O . ALA A 1 458 ? 0.322 26.683 29.317 1.00 44.06 458 ALA A O 1
ATOM 3572 N N . PRO A 1 459 ? -1.426 25.749 30.366 1.00 47.81 459 PRO A N 1
ATOM 3573 C CA . PRO A 1 459 ? -0.837 25.867 31.702 1.00 47.81 459 PRO A CA 1
ATOM 3574 C C . PRO A 1 459 ? 0.397 24.982 31.948 1.00 47.81 459 PRO A C 1
ATOM 3576 O O . PRO A 1 459 ? 1.275 25.410 32.692 1.00 47.81 459 PRO A O 1
ATOM 3579 N N . ALA A 1 460 ? 0.483 23.799 31.325 1.00 46.91 460 ALA A N 1
ATOM 3580 C CA . ALA A 1 460 ? 1.608 22.859 31.447 1.00 46.91 460 ALA A CA 1
ATOM 3581 C C . ALA A 1 460 ? 2.835 23.290 30.621 1.00 46.91 460 ALA A C 1
ATOM 3583 O O . ALA A 1 460 ? 3.959 22.907 30.924 1.00 46.91 460 ALA A O 1
ATOM 3584 N N . LEU A 1 461 ? 2.625 24.155 29.623 1.00 54.12 461 LEU A N 1
ATOM 3585 C CA . LEU A 1 461 ? 3.676 24.808 28.834 1.00 54.12 461 LEU A CA 1
ATOM 3586 C C . LEU A 1 461 ? 4.171 26.119 29.459 1.00 54.12 461 LEU A C 1
ATOM 3588 O O . LEU A 1 461 ? 5.016 26.806 28.879 1.00 54.12 461 LEU A O 1
ATOM 3592 N N . ARG A 1 462 ? 3.662 26.514 30.637 1.00 48.66 462 ARG A N 1
ATOM 3593 C CA . ARG A 1 462 ? 4.211 27.666 31.362 1.00 48.66 462 ARG A CA 1
ATOM 3594 C C . ARG A 1 462 ? 5.691 27.374 31.602 1.00 48.66 462 ARG A C 1
ATOM 3596 O O . ARG A 1 462 ? 6.012 26.477 32.364 1.00 48.66 462 ARG A O 1
ATOM 3603 N N . HIS A 1 463 ? 6.559 28.142 30.940 1.00 56.06 463 HIS A N 1
ATOM 3604 C CA . HIS A 1 463 ? 8.031 28.059 30.946 1.00 56.06 463 HIS A CA 1
ATOM 3605 C C . HIS A 1 463 ? 8.707 27.216 29.843 1.00 56.06 463 HIS A C 1
ATOM 3607 O O . HIS A 1 463 ? 9.935 27.220 29.801 1.00 56.06 463 HIS A O 1
ATOM 3613 N N . ILE A 1 464 ? 7.969 26.596 28.912 1.00 62.88 464 ILE A N 1
ATOM 3614 C CA . ILE A 1 464 ? 8.540 25.852 27.769 1.00 62.88 464 ILE A CA 1
ATOM 3615 C C . ILE A 1 464 ? 7.956 26.402 26.461 1.00 62.88 464 ILE A C 1
ATOM 3617 O O . ILE A 1 464 ? 6.739 26.506 26.310 1.00 62.88 464 ILE A O 1
ATOM 3621 N N . SER A 1 465 ? 8.809 26.791 25.507 1.00 63.19 465 SER A N 1
ATOM 3622 C CA . SER A 1 465 ? 8.339 27.285 24.206 1.00 63.19 465 SER A CA 1
ATOM 3623 C C . SER A 1 465 ? 8.009 26.127 23.257 1.00 63.19 465 SER A C 1
ATOM 3625 O O . SER A 1 465 ? 8.653 25.078 23.284 1.00 63.19 465 SER A O 1
ATOM 3627 N N . ALA A 1 466 ? 7.036 26.331 22.364 1.00 59.75 466 ALA A N 1
ATOM 3628 C CA . ALA A 1 466 ? 6.678 25.347 21.336 1.00 59.75 466 ALA A CA 1
ATOM 3629 C C . ALA A 1 466 ? 7.866 24.987 20.420 1.00 59.75 466 ALA A C 1
ATOM 3631 O O . ALA A 1 466 ? 7.983 23.857 19.957 1.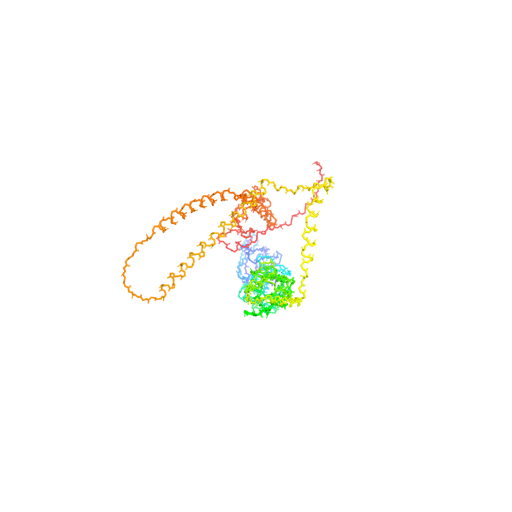00 59.75 466 ALA A O 1
ATOM 3632 N N . GLU A 1 467 ? 8.782 25.934 20.198 1.00 63.00 467 GLU A N 1
ATOM 3633 C CA . GLU A 1 467 ? 10.017 25.721 19.435 1.00 63.00 467 GLU A CA 1
ATOM 3634 C C . GLU A 1 467 ? 10.992 24.786 20.159 1.00 63.00 467 GLU A C 1
ATOM 3636 O O . GLU A 1 467 ? 11.650 23.967 19.516 1.00 63.00 467 GLU A O 1
ATOM 3641 N N . GLN A 1 468 ? 11.071 24.878 21.488 1.00 69.19 468 GLN A N 1
ATOM 3642 C CA . GLN A 1 468 ? 11.925 24.015 22.297 1.00 69.19 468 GLN A CA 1
ATOM 3643 C C . GLN A 1 468 ? 11.393 22.576 22.290 1.00 69.19 468 GLN A C 1
ATOM 3645 O O . GLN A 1 468 ? 12.139 21.651 21.978 1.00 69.19 468 GLN A O 1
ATOM 3650 N N . LEU A 1 469 ? 10.080 22.407 22.478 1.00 67.69 469 LEU A N 1
ATOM 3651 C CA . LEU A 1 469 ? 9.421 21.100 22.416 1.00 67.69 469 LEU A CA 1
ATOM 3652 C C . LEU A 1 469 ? 9.532 20.457 21.018 1.00 67.69 469 LEU A C 1
ATOM 3654 O O . LEU A 1 469 ? 9.802 19.267 20.887 1.00 67.69 469 LEU A O 1
ATOM 3658 N N . ALA A 1 470 ? 9.373 21.239 19.947 1.00 64.25 470 ALA A N 1
ATOM 3659 C CA . ALA A 1 470 ? 9.532 20.741 18.580 1.00 64.25 470 ALA A CA 1
ATOM 3660 C C . ALA A 1 470 ? 10.986 20.366 18.247 1.00 64.25 470 ALA A C 1
ATOM 3662 O O . ALA A 1 470 ? 11.221 19.439 17.474 1.00 64.25 470 ALA A O 1
ATOM 3663 N N . THR A 1 471 ? 11.964 21.064 18.830 1.00 70.50 471 THR A N 1
ATOM 3664 C CA . THR A 1 471 ? 13.387 20.735 18.658 1.00 70.50 471 THR A CA 1
ATOM 3665 C C . THR A 1 471 ? 13.713 19.393 19.306 1.00 70.50 471 THR A C 1
ATOM 3667 O O . THR A 1 471 ? 14.298 18.531 18.655 1.00 70.50 471 THR A O 1
ATOM 3670 N N . GLU A 1 472 ? 13.264 19.182 20.542 1.00 72.50 472 GLU A N 1
ATOM 3671 C CA . GLU A 1 472 ? 13.463 17.926 21.272 1.00 72.50 472 GLU A CA 1
ATOM 3672 C C . GLU A 1 472 ? 12.751 16.743 20.593 1.00 72.50 472 GLU A C 1
ATOM 3674 O O . GLU A 1 472 ? 13.286 15.635 20.544 1.00 72.50 472 GLU A O 1
ATOM 3679 N N . MET A 1 473 ? 11.603 16.996 19.955 1.00 67.69 473 MET A N 1
ATOM 3680 C CA . MET A 1 473 ? 10.883 16.000 19.159 1.00 67.69 473 MET A CA 1
ATOM 3681 C C . MET A 1 473 ? 11.653 15.563 17.905 1.00 67.69 473 MET A C 1
ATOM 3683 O O . MET A 1 473 ? 11.680 14.381 17.566 1.00 67.69 473 MET A O 1
ATOM 3687 N N . VAL A 1 474 ? 12.303 16.508 17.215 1.00 67.00 474 VAL A N 1
ATOM 3688 C CA . VAL A 1 474 ? 13.149 16.220 16.041 1.00 67.00 474 VAL A CA 1
ATOM 3689 C C . VAL A 1 474 ? 14.417 15.457 16.437 1.00 67.00 474 VAL A C 1
ATOM 3691 O O . VAL A 1 474 ? 14.965 14.710 15.627 1.00 67.00 474 VAL A O 1
ATOM 3694 N N . GLU A 1 475 ? 14.870 15.623 17.677 1.00 70.44 475 GLU A N 1
ATOM 3695 C CA . GLU A 1 475 ? 16.045 14.947 18.233 1.00 70.44 475 GLU A CA 1
ATOM 3696 C C . GLU A 1 475 ? 15.719 13.585 18.869 1.00 70.44 475 GLU A C 1
ATOM 3698 O O . GLU A 1 475 ? 16.640 12.862 19.245 1.00 70.44 475 GLU A O 1
ATOM 3703 N N . GLY A 1 476 ? 14.435 13.201 18.939 1.00 62.53 476 GLY A N 1
ATOM 3704 C CA . GLY A 1 476 ? 13.994 11.925 19.515 1.00 62.53 476 GLY A CA 1
ATOM 3705 C C . GLY A 1 476 ? 14.192 11.845 21.031 1.00 62.53 476 GLY A C 1
ATOM 3706 O O . GLY A 1 476 ? 14.430 10.763 21.564 1.00 62.53 476 GLY A O 1
ATOM 3707 N N . ALA A 1 477 ? 14.166 12.989 21.716 1.00 71.06 477 ALA A N 1
ATOM 3708 C CA . ALA A 1 477 ? 14.395 13.073 23.152 1.00 71.06 477 ALA A CA 1
ATOM 3709 C C . ALA A 1 477 ? 13.131 12.743 23.968 1.00 71.06 477 ALA A C 1
ATOM 3711 O O . ALA A 1 477 ? 12.009 12.734 23.461 1.00 71.06 477 ALA A O 1
ATOM 3712 N N . THR A 1 478 ? 13.321 12.485 25.261 1.00 70.38 478 THR A N 1
ATOM 3713 C CA . THR A 1 478 ? 12.243 12.389 26.255 1.00 70.38 478 THR A CA 1
ATOM 3714 C C . THR A 1 478 ? 12.119 13.706 27.013 1.00 70.38 478 THR A C 1
ATOM 3716 O O . THR A 1 478 ? 13.145 14.290 27.365 1.00 70.38 478 THR A O 1
ATOM 3719 N N . HIS A 1 479 ? 10.901 14.145 27.319 1.00 75.12 479 HIS A N 1
ATOM 3720 C CA . HIS A 1 479 ? 10.647 15.393 28.037 1.00 75.12 479 HIS A CA 1
ATOM 3721 C C . HIS A 1 479 ? 9.680 15.175 29.200 1.00 75.12 479 HIS A C 1
ATOM 3723 O O . HIS A 1 479 ? 8.632 14.574 29.014 1.00 75.12 479 HIS A O 1
ATOM 3729 N N . GLU A 1 480 ? 9.998 15.675 30.391 1.00 76.31 480 GLU A N 1
ATOM 3730 C CA . GLU A 1 480 ? 9.130 15.554 31.569 1.00 76.31 480 GLU A CA 1
ATOM 3731 C C . GLU A 1 480 ? 8.373 16.868 31.802 1.00 76.31 480 GLU A C 1
ATOM 3733 O O . GLU A 1 480 ? 8.979 17.934 31.926 1.00 76.31 480 GLU A O 1
ATOM 3738 N N . LEU A 1 481 ? 7.041 16.801 31.825 1.00 70.38 481 LEU A N 1
ATOM 3739 C CA . LEU A 1 481 ? 6.173 17.949 32.072 1.00 70.38 481 LEU A CA 1
ATOM 3740 C C . LEU A 1 481 ? 6.163 18.334 33.566 1.00 70.38 481 LEU A C 1
ATOM 3742 O O . LEU A 1 481 ? 6.428 17.498 34.429 1.00 70.38 481 LEU A O 1
ATOM 3746 N N . PRO A 1 482 ? 5.794 19.583 33.918 1.00 63.19 482 PRO A N 1
ATOM 3747 C CA . PRO A 1 482 ? 5.764 20.043 35.313 1.00 63.19 482 PRO A CA 1
ATOM 3748 C C . PRO A 1 482 ? 4.817 19.275 36.253 1.00 63.19 482 PRO A C 1
ATOM 3750 O O . PRO A 1 482 ? 4.924 19.424 37.469 1.00 63.19 482 PRO A O 1
ATOM 3753 N N . ASP A 1 483 ? 3.878 18.500 35.709 1.00 63.84 483 ASP A N 1
ATOM 3754 C CA . ASP A 1 483 ? 2.963 17.626 36.452 1.00 63.84 483 ASP A CA 1
ATOM 3755 C C . ASP A 1 483 ? 3.527 16.210 36.698 1.00 63.84 483 ASP A C 1
ATOM 3757 O O . ASP A 1 483 ? 2.861 15.393 37.331 1.00 63.84 483 ASP A O 1
ATOM 3761 N N . GLY A 1 484 ? 4.761 15.939 36.250 1.00 66.12 484 GLY A N 1
ATOM 3762 C CA . GLY A 1 484 ? 5.450 14.650 36.377 1.00 66.12 484 GLY A CA 1
ATOM 3763 C C . GLY A 1 484 ? 5.202 13.687 35.213 1.00 66.12 484 GLY A C 1
ATOM 3764 O O . GLY A 1 484 ? 5.699 12.563 35.230 1.00 66.12 484 GLY A O 1
ATOM 3765 N N . THR A 1 485 ? 4.444 14.096 34.192 1.00 67.62 485 THR A N 1
ATOM 3766 C CA . THR A 1 485 ? 4.196 13.264 33.010 1.00 67.62 485 THR A CA 1
ATOM 3767 C C . THR A 1 485 ? 5.439 13.203 32.126 1.00 67.62 485 THR A C 1
ATOM 3769 O O . THR A 1 485 ? 5.896 14.226 31.618 1.00 67.62 485 THR A O 1
ATOM 3772 N N . VAL A 1 486 ? 5.957 12.001 31.876 1.00 70.19 486 VAL A N 1
ATOM 3773 C CA . VAL A 1 486 ? 7.047 11.788 30.915 1.00 70.19 486 VAL A CA 1
ATOM 3774 C C . VAL A 1 486 ? 6.468 11.671 29.508 1.00 70.19 486 VAL A C 1
ATOM 3776 O O . VAL A 1 486 ? 5.528 10.913 29.281 1.00 70.19 486 VAL A O 1
ATOM 3779 N N . LEU A 1 487 ? 7.042 12.408 28.564 1.00 71.56 487 LEU A N 1
ATOM 3780 C CA . LEU A 1 487 ? 6.754 12.344 27.139 1.00 71.56 487 LEU A CA 1
ATOM 3781 C C . LEU A 1 487 ? 7.942 11.745 26.390 1.00 71.56 487 LEU A C 1
ATOM 3783 O O . LEU A 1 487 ? 9.098 12.064 26.676 1.00 71.56 487 LEU A O 1
ATOM 3787 N N . VAL A 1 488 ? 7.664 10.916 25.391 1.00 67.62 488 VAL A N 1
ATOM 3788 C CA . VAL A 1 488 ? 8.683 10.299 24.534 1.00 67.62 488 VAL A CA 1
ATOM 3789 C C . VAL A 1 488 ? 8.398 10.659 23.084 1.00 67.62 488 VAL A C 1
ATOM 3791 O O . VAL A 1 488 ? 7.281 10.470 22.597 1.00 67.62 488 VAL A O 1
ATOM 3794 N N . ALA A 1 489 ? 9.404 11.198 22.393 1.00 62.97 489 ALA A N 1
ATOM 3795 C CA . ALA A 1 489 ? 9.295 11.530 20.982 1.00 62.97 489 ALA A CA 1
ATOM 3796 C C . ALA A 1 489 ? 9.570 10.294 20.125 1.00 62.97 489 ALA A C 1
ATOM 3798 O O . ALA A 1 489 ? 10.703 9.821 20.029 1.00 62.97 489 ALA A O 1
ATOM 3799 N N . ILE A 1 490 ? 8.535 9.798 19.449 1.00 57.06 490 ILE A N 1
ATOM 3800 C CA . ILE A 1 490 ? 8.646 8.664 18.531 1.00 57.06 490 ILE A CA 1
ATOM 3801 C C . ILE A 1 490 ? 8.126 9.110 17.171 1.00 57.06 490 ILE A C 1
ATOM 3803 O O . ILE A 1 490 ? 6.974 9.514 17.027 1.00 57.06 490 ILE A O 1
ATOM 3807 N N . ARG A 1 491 ? 9.000 9.065 16.156 1.00 56.47 491 ARG A N 1
ATOM 3808 C CA . ARG A 1 491 ? 8.674 9.393 14.753 1.00 56.47 491 ARG A CA 1
ATOM 3809 C C . ARG A 1 491 ? 7.937 10.737 14.578 1.00 56.47 491 ARG A C 1
ATOM 3811 O O . ARG A 1 491 ? 7.034 10.853 13.756 1.00 56.47 491 ARG A O 1
ATOM 3818 N N . GLY A 1 492 ? 8.338 11.765 15.331 1.00 55.28 492 GLY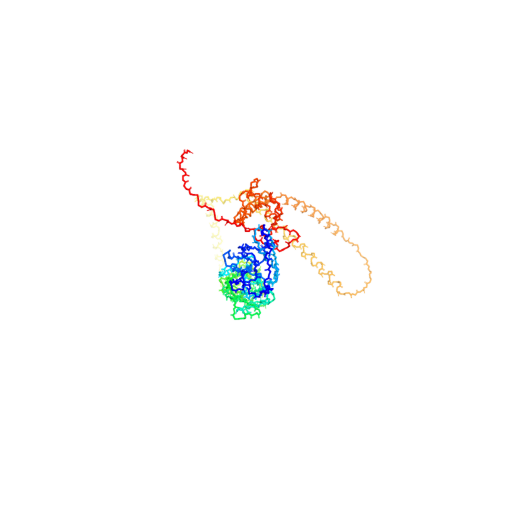 A N 1
ATOM 3819 C CA . GLY A 1 492 ? 7.794 13.122 15.186 1.00 55.28 492 GLY A CA 1
ATOM 3820 C C . GLY A 1 492 ? 6.443 13.361 15.868 1.00 55.28 492 GLY A C 1
ATOM 3821 O O . GLY A 1 492 ? 5.781 14.342 15.538 1.00 55.28 492 GLY A O 1
ATOM 3822 N N . LYS A 1 493 ? 6.040 12.489 16.800 1.00 57.50 493 LYS A N 1
ATOM 3823 C CA . LYS A 1 493 ? 4.891 12.678 17.696 1.00 57.50 493 LYS A CA 1
ATOM 3824 C C . LYS A 1 493 ? 5.302 12.429 19.149 1.00 57.50 493 LYS A C 1
ATOM 3826 O O . LYS A 1 493 ? 6.247 11.681 19.405 1.00 57.50 493 LYS A O 1
ATOM 3831 N N . TRP A 1 494 ? 4.584 13.054 20.079 1.00 63.72 494 TRP A N 1
ATOM 3832 C CA . TRP A 1 494 ? 4.759 12.863 21.519 1.00 63.72 494 TRP A CA 1
ATOM 3833 C C . TRP A 1 494 ? 3.772 11.826 22.050 1.00 63.72 494 TRP A C 1
ATOM 3835 O O . TRP A 1 494 ? 2.571 11.947 21.812 1.00 63.72 494 TRP A O 1
ATOM 3845 N N . TYR A 1 495 ? 4.291 10.852 22.790 1.00 62.94 495 TYR A N 1
ATOM 3846 C CA . TYR A 1 495 ? 3.519 9.821 23.483 1.00 62.94 495 TYR A CA 1
ATOM 3847 C C . TYR A 1 495 ? 3.769 9.899 24.984 1.00 62.94 495 TYR A C 1
ATOM 3849 O O . TYR A 1 495 ? 4.819 10.396 25.403 1.00 62.94 495 TYR A O 1
ATOM 3857 N N . HIS A 1 496 ? 2.837 9.391 25.791 1.00 63.34 496 HIS A N 1
ATOM 3858 C CA . HIS A 1 496 ? 3.109 9.165 27.208 1.00 63.34 496 HIS A CA 1
ATOM 3859 C C . HIS A 1 496 ? 4.236 8.141 27.359 1.00 63.34 496 HIS A C 1
ATOM 3861 O O . HIS A 1 496 ? 4.337 7.194 26.598 1.00 63.34 496 HIS A O 1
ATOM 3867 N N . GLY A 1 497 ? 5.125 8.363 28.314 1.00 55.16 497 GLY A N 1
ATOM 3868 C CA . GLY A 1 497 ? 6.361 7.613 28.482 1.00 55.16 497 GLY A CA 1
ATOM 3869 C C . GLY A 1 497 ? 6.438 6.879 29.802 1.00 55.16 497 GLY A C 1
ATOM 3870 O O . GLY A 1 497 ? 7.500 6.925 30.412 1.00 55.16 497 GLY A O 1
ATOM 3871 N N . ASP A 1 498 ? 5.341 6.291 30.284 1.00 58.44 498 ASP A N 1
ATOM 3872 C CA . ASP A 1 498 ? 5.367 5.529 31.536 1.00 58.44 498 ASP A CA 1
ATOM 3873 C C . ASP A 1 498 ? 6.159 4.222 31.327 1.00 58.44 498 ASP A C 1
ATOM 3875 O O . ASP A 1 498 ? 5.721 3.358 30.562 1.00 58.44 498 ASP A O 1
ATOM 3879 N N . PRO A 1 499 ? 7.348 4.061 31.941 1.00 45.28 499 PRO A N 1
ATOM 3880 C CA . PRO A 1 499 ? 8.186 2.891 31.716 1.00 45.28 499 PRO A CA 1
ATOM 3881 C C . PRO A 1 499 ? 7.684 1.638 32.450 1.00 45.28 499 PRO A C 1
ATOM 3883 O O . PRO A 1 499 ? 8.205 0.553 32.187 1.00 45.28 499 PRO A O 1
ATOM 3886 N N . GLU A 1 500 ? 6.708 1.761 33.358 1.00 42.81 500 GLU A N 1
ATOM 3887 C CA . GLU A 1 500 ? 6.107 0.621 34.067 1.00 42.81 500 GLU A CA 1
ATOM 3888 C C . GLU A 1 500 ? 4.786 0.146 33.438 1.00 42.81 500 GLU A C 1
ATOM 3890 O O . GLU A 1 500 ? 4.330 -0.956 33.744 1.00 42.81 500 GLU A O 1
ATOM 3895 N N . ASP A 1 501 ? 4.206 0.927 32.519 1.00 48.34 501 ASP A N 1
ATOM 3896 C CA . ASP A 1 501 ? 2.922 0.639 31.875 1.00 48.34 501 ASP A CA 1
ATOM 3897 C C . ASP A 1 501 ? 2.970 0.929 30.364 1.00 48.34 501 ASP A C 1
ATOM 3899 O O . ASP A 1 501 ? 2.664 2.023 29.879 1.00 48.34 501 ASP A O 1
ATOM 3903 N N . SER A 1 502 ? 3.342 -0.095 29.591 1.00 42.69 502 SER A N 1
ATOM 3904 C CA . SER A 1 502 ? 3.472 -0.008 28.132 1.00 42.69 502 SER A CA 1
ATOM 3905 C C . SER A 1 502 ? 2.149 0.243 27.402 1.00 42.69 502 SER A C 1
ATOM 3907 O O . SER A 1 502 ? 2.179 0.638 26.239 1.00 42.69 502 SER A O 1
ATOM 3909 N N . SER A 1 503 ? 1.001 0.040 28.060 1.00 42.94 503 SER A N 1
ATOM 3910 C CA . SER A 1 503 ? -0.319 0.320 27.475 1.00 42.94 503 SER A CA 1
ATOM 3911 C C . SER A 1 503 ? -0.573 1.823 27.321 1.00 42.94 503 SER A C 1
ATOM 3913 O O . SER A 1 503 ? -1.245 2.258 26.389 1.00 42.94 503 SER A O 1
ATOM 3915 N N . LYS A 1 504 ? 0.054 2.638 28.178 1.00 45.00 504 LYS A N 1
ATOM 3916 C CA . LYS A 1 504 ? 0.045 4.103 28.080 1.00 45.00 504 LYS A CA 1
ATOM 3917 C C . LYS A 1 504 ? 1.135 4.631 27.160 1.00 45.00 504 LYS A C 1
ATOM 3919 O O . LYS A 1 504 ? 1.003 5.741 26.657 1.00 45.00 504 LYS A O 1
ATOM 3924 N N . PHE A 1 505 ? 2.172 3.833 26.893 1.00 44.19 505 PHE A N 1
ATOM 3925 C CA . PHE A 1 505 ? 3.326 4.225 26.080 1.00 44.19 505 PHE A CA 1
ATOM 3926 C C . PHE A 1 505 ? 2.971 4.620 24.632 1.00 44.19 505 PHE A C 1
ATOM 3928 O O . PHE A 1 505 ? 3.756 5.270 23.946 1.00 44.19 505 PHE A O 1
ATOM 3935 N N . LEU A 1 506 ? 1.781 4.231 24.158 1.00 48.06 506 LEU A N 1
ATOM 3936 C CA . LEU A 1 506 ? 1.312 4.464 22.790 1.00 48.06 506 LEU A CA 1
ATOM 3937 C C . LEU A 1 506 ? -0.005 5.249 22.703 1.00 48.06 506 LEU A C 1
ATOM 3939 O O . LEU A 1 506 ? -0.501 5.456 21.596 1.00 48.06 506 LEU A O 1
ATOM 3943 N N . MET A 1 507 ? -0.551 5.741 23.820 1.00 48.69 507 MET A N 1
ATOM 3944 C CA . MET A 1 507 ? -1.738 6.598 23.760 1.00 48.69 507 MET A CA 1
ATOM 3945 C C . MET A 1 507 ? -1.349 8.018 23.311 1.00 48.69 507 MET A C 1
ATOM 3947 O O . MET A 1 507 ? -0.436 8.618 23.900 1.00 48.69 507 MET A O 1
ATOM 3951 N N . PRO A 1 508 ? -2.021 8.589 22.292 1.00 51.88 508 PRO A N 1
ATOM 3952 C CA . PRO A 1 508 ? -1.921 10.011 21.996 1.00 51.88 508 PRO A CA 1
ATOM 3953 C C . PRO A 1 508 ? -2.331 10.815 23.234 1.00 51.88 508 PRO A C 1
ATOM 3955 O O . PRO A 1 508 ? -3.307 10.479 23.900 1.00 51.88 508 PRO A O 1
ATOM 3958 N N . TYR A 1 509 ? -1.604 11.888 23.549 1.00 45.47 509 TYR A N 1
ATOM 3959 C CA . TYR A 1 509 ? -2.018 12.803 24.613 1.00 45.47 509 TYR A CA 1
ATOM 3960 C C . TYR A 1 509 ? -3.318 13.511 24.187 1.00 45.47 509 TYR A C 1
ATOM 3962 O O . TYR A 1 509 ? -3.279 14.490 23.438 1.00 45.47 509 TYR A O 1
ATOM 3970 N N . GLU A 1 510 ? -4.471 13.025 24.644 1.00 43.72 510 GLU A N 1
ATOM 3971 C CA . GLU A 1 510 ? -5.765 13.680 24.450 1.00 43.72 510 GLU A CA 1
ATOM 3972 C C . GLU A 1 510 ? -6.109 14.521 25.682 1.00 43.72 510 GLU A C 1
ATOM 3974 O O . GLU A 1 510 ? -6.362 14.003 26.773 1.00 43.72 510 GLU A O 1
ATOM 3979 N N . SER A 1 511 ? -6.137 15.851 25.535 1.00 37.47 511 SER A N 1
ATOM 3980 C CA . SER A 1 511 ? -6.749 16.679 26.574 1.00 37.47 511 SER A CA 1
ATOM 3981 C C . SER A 1 511 ? -8.262 16.533 26.499 1.00 37.47 511 SER A C 1
ATOM 3983 O O . SER A 1 511 ? -8.890 16.881 25.500 1.00 37.47 511 SER A O 1
ATOM 3985 N N . LYS A 1 512 ? -8.869 16.088 27.603 1.00 35.78 512 LYS A N 1
ATOM 3986 C CA . LYS A 1 512 ? -10.292 16.323 27.856 1.00 35.78 512 LYS A CA 1
ATOM 3987 C C . LYS A 1 512 ? -10.535 17.834 27.813 1.00 35.78 512 LYS A C 1
ATOM 3989 O O . LYS A 1 512 ? -10.251 18.540 28.779 1.00 35.78 512 LYS A O 1
ATOM 3994 N N . MET A 1 513 ? -11.055 18.347 26.700 1.00 28.03 513 MET A N 1
ATOM 3995 C CA . MET A 1 513 ? -11.720 19.644 26.710 1.00 28.03 513 MET A CA 1
ATOM 3996 C C . MET A 1 513 ? -13.056 19.457 27.423 1.00 28.03 513 MET A C 1
ATOM 3998 O O . MET A 1 513 ? -14.040 19.035 26.819 1.00 28.03 513 MET A O 1
ATOM 4002 N N . GLU A 1 514 ? -13.110 19.787 28.712 1.00 30.89 514 GLU A N 1
ATOM 4003 C CA . GLU A 1 514 ? -14.391 20.187 29.283 1.00 30.89 514 GLU A CA 1
ATOM 4004 C C . GLU A 1 514 ? -14.882 21.417 28.503 1.00 30.89 514 GLU A C 1
ATOM 4006 O O . GLU A 1 514 ? -14.112 22.370 28.316 1.00 30.89 514 GLU A O 1
ATOM 4011 N N . PRO A 1 515 ? -16.134 21.434 28.012 1.00 30.81 515 PRO A N 1
ATOM 4012 C CA . PRO A 1 515 ? -16.680 22.623 27.388 1.00 30.81 515 PRO A CA 1
ATOM 4013 C C . PRO A 1 515 ? -16.674 23.744 28.425 1.00 30.81 515 PRO A C 1
ATOM 4015 O O . PRO A 1 515 ? -17.337 23.656 29.460 1.00 30.81 515 PRO A O 1
ATOM 4018 N N . ALA A 1 516 ? -15.904 24.798 28.145 1.00 32.50 516 ALA A N 1
ATOM 4019 C CA . ALA A 1 516 ? -15.884 25.997 28.962 1.00 32.50 516 ALA A CA 1
ATOM 4020 C C . ALA A 1 516 ? -17.328 26.467 29.170 1.00 32.50 516 ALA A C 1
ATOM 4022 O O . ALA A 1 516 ? -18.035 26.800 28.214 1.00 32.50 516 ALA A O 1
ATOM 4023 N N . ALA A 1 517 ? -17.763 26.460 30.431 1.00 36.28 517 ALA A N 1
ATOM 4024 C CA . ALA A 1 517 ? -19.026 27.036 30.843 1.00 36.28 517 ALA A CA 1
ATOM 4025 C C . ALA A 1 517 ? -19.158 28.427 30.211 1.00 36.28 517 ALA A C 1
ATOM 4027 O O . ALA A 1 517 ? -18.259 29.264 30.322 1.00 36.28 517 ALA A O 1
ATOM 4028 N N . SER A 1 518 ? -20.272 28.653 29.513 1.00 30.72 518 SER A N 1
ATOM 4029 C CA . SER A 1 518 ? -20.596 29.961 28.950 1.00 30.72 518 SER A CA 1
ATOM 4030 C C . SER A 1 518 ? -20.465 31.026 30.044 1.00 30.72 518 SER A C 1
ATOM 4032 O O . SER A 1 518 ? -21.143 30.902 31.068 1.00 30.72 518 SER A O 1
ATOM 4034 N N . PRO A 1 519 ? -19.649 32.081 29.867 1.00 35.16 519 PRO A N 1
ATOM 4035 C CA . PRO A 1 519 ? -19.663 33.192 30.796 1.00 35.16 519 PRO A CA 1
ATOM 4036 C C . PRO A 1 519 ? -20.992 33.918 30.612 1.00 35.16 519 PRO A C 1
ATOM 4038 O O . PRO A 1 519 ? -21.248 34.580 29.604 1.00 35.16 519 PRO A O 1
ATOM 4041 N N . SER A 1 520 ? -21.870 33.765 31.595 1.00 36.44 520 SER A N 1
ATOM 4042 C CA . SER A 1 520 ? -22.995 34.661 31.776 1.00 36.44 520 SER A CA 1
ATOM 4043 C C . SER A 1 520 ? -22.463 36.067 32.072 1.00 36.44 520 SER A C 1
ATOM 4045 O O . SER A 1 520 ? -21.958 36.297 33.162 1.00 36.44 520 SER A O 1
ATOM 4047 N N . GLY A 1 521 ? -22.639 36.988 31.123 1.00 34.25 521 GLY A N 1
ATOM 4048 C CA . GLY A 1 521 ? -22.872 38.418 31.366 1.00 34.25 521 GLY A CA 1
ATOM 4049 C C . GLY A 1 521 ? -21.712 39.303 31.858 1.00 34.25 521 GLY A C 1
ATOM 4050 O O . GLY A 1 521 ? -20.976 38.944 32.767 1.00 34.25 521 GLY A O 1
ATOM 4051 N N . SER A 1 522 ? -21.703 40.538 31.321 1.00 35.53 522 SER A N 1
ATOM 4052 C CA . SER A 1 522 ? -20.958 41.756 31.737 1.00 35.53 522 SER A CA 1
ATOM 4053 C C . SER A 1 522 ? -19.426 41.668 31.662 1.00 35.53 522 SER A C 1
ATOM 4055 O O . SER A 1 522 ? -18.843 40.687 32.082 1.00 35.53 522 SER A O 1
ATOM 4057 N N . GLU A 1 523 ? -18.661 42.625 31.145 1.00 33.88 523 GLU A N 1
ATOM 4058 C CA . GLU A 1 523 ? -18.842 44.052 30.871 1.00 33.88 523 GLU A CA 1
ATOM 4059 C C . GLU A 1 523 ? -17.720 44.440 29.887 1.00 33.88 523 GLU A C 1
ATOM 4061 O O . GLU A 1 523 ? -16.595 43.955 30.007 1.00 33.88 523 GLU A O 1
ATOM 4066 N N . TRP A 1 524 ? -18.022 45.282 28.899 1.00 31.95 524 TRP A N 1
ATOM 4067 C CA . TRP A 1 524 ? -17.007 45.929 28.069 1.00 31.95 524 TRP A CA 1
ATOM 4068 C C . TRP A 1 524 ? -16.523 47.183 28.801 1.00 31.95 524 TRP A C 1
ATOM 4070 O O . TRP A 1 524 ? -17.322 48.097 28.987 1.00 31.95 524 TRP A O 1
ATOM 4080 N N . GLU A 1 525 ? -15.240 47.261 29.146 1.00 36.72 525 GLU A N 1
ATOM 4081 C CA . GLU A 1 525 ? -14.547 48.542 29.314 1.00 36.72 525 GLU A CA 1
ATOM 4082 C C . GLU A 1 525 ? -13.268 48.535 28.468 1.00 36.72 525 GLU A C 1
ATOM 4084 O O . GLU A 1 525 ? -12.468 47.600 28.509 1.00 36.72 525 GLU A O 1
ATOM 4089 N N . GLU A 1 526 ? -13.174 49.570 27.634 1.00 44.22 526 GLU A N 1
ATOM 4090 C CA . GLU A 1 526 ? -12.054 49.934 26.771 1.00 44.22 526 GLU A CA 1
ATOM 4091 C C . GLU A 1 526 ? -10.826 50.327 27.606 1.00 44.22 526 GLU A C 1
ATOM 4093 O O . GLU A 1 526 ? -10.970 51.064 28.579 1.00 44.22 526 GLU A O 1
ATOM 4098 N N . GLU A 1 527 ? -9.632 49.909 27.176 1.00 36.62 527 GLU A N 1
ATOM 4099 C CA . GLU A 1 527 ? -8.502 50.801 26.840 1.00 36.62 527 GLU A CA 1
ATOM 4100 C C . GLU A 1 527 ? -7.374 50.045 26.120 1.00 36.62 527 GLU A C 1
ATOM 4102 O O . GLU A 1 527 ? -6.990 48.942 26.577 1.00 36.62 527 GLU A O 1
#

Mean predicted aligned error: 20.53 Å

Secondary structure (DSSP, 8-state):
-PPPPPPEESSPPPPPEEETT--EEEEEEGGGTEE-TT-PPPEEEESSPPSSEEEEE-TTT-EEEEEEPTT--EEEEEEEEEE-SS-EEEEEEEEEEEP-PPPPEEEEETTEE--S-EEEEEEETTPPEEE-EEE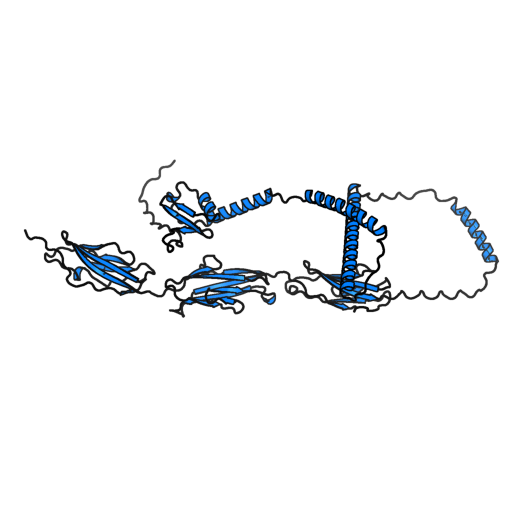E-TT-PPPEEEES-SSSEE-TTT--EEE---GGG-EEEEEEEEEE-SS-SS--EEEEEEEEEE--PPPPPPPEEEESPTTEEE-TT-EEEEEEE---GGGGGT---EEEEEETTTEEEEESSEEEEE--S-EEEEEEEEEE-SS-EEEEEEEEEEPPPPPPPPPPPPPP-----THHHHHHHHHHHHHHHHTTS------PPPPPP----HHHHHHHHHHHHHHHHHHHHHHHHHHHHHHHHHHHHHHHT---------PPPHHHHHHHHHHHHHHHHHHHHHHHHTTSS----HHHHHHHHHHHHHHHHHHHHHHS-TTS-TTTTTT--HHHHHHHHHTT-EEE-TTS-EEEEETTEEEE--TT-TTTTT-B-----PPPPP---------

Nearest PDB structures (foldseek):
  5vh2-assembly4_D  TM=5.238E-01  e=3.267E-08  Mus musculus
  5vh2-assembly3_C  TM=5.192E-01  e=1.078E-07  Mus musculus
  4x9b-assembly1_B  TM=2.979E-01  e=1.886E-10  Drosophila melanogaster
  5vh2-assembly2_B  TM=5.015E-01  e=1.339E-07  Mus musculus
  8uf4-assembly1_A  TM=6.946E-01  e=3.897E-04  Homo sapiens

Foldseek 3Di:
DPDFDAKDFPDAQEAAEEEAPDKDQPRDWVVVGIDGPVRAQKAKDKPPQWDFWHWDADGPGRGIMTHGDHLDFAKDKIKMWIDRPPDIDIHIHIYGYDYDWDWKDWQDKQPHGDDQDEAEAEDEAQDKDKIFTDIDTSVRFQKAKDKPDPQWDADRRGRIIMHHHHLVPAAWDKIKMWMGGPPDPPDIDMYIYIYHYHYDFDDKDAKAWPPDAAAAEEEAQDKGKTAIDIDGSCVVVPFDKKKWKAKPPPGTQDIDRIDIGGDRDFAKIWMKIWIDRPPDIHIDIGIYGYHHDPDDDDPDDPPPCPDDPPVVVVVVVVVVVVVVVVVPPDDDDDDDDDDDDDDDDPVVVVVVVVVVVVVVVVVVVVVVVVVVVVVVVVVVVVVVVDDDDDDDDDDDDPVVVVVVVVVVVVVVVVVVVVVVVVVPPPPPDVVVVVVVVVVVLVVQLVVLLVVADPADDPVQCVPPDSSNVSNCLVVQHWDATPVRFIWTRDPSYTFTDDPVDVVRRPDHRHDPPPPPDPDPDDDDDDD

Solvent-accessible surface area (backbone atoms only — not comparable to full-atom values): 31566 Å² total; per-residue (Å²): 129,87,75,88,63,61,51,45,72,72,54,85,72,76,62,49,77,45,55,29,78,42,74,48,66,78,83,47,45,50,62,75,33,43,48,41,88,82,66,60,71,61,47,77,48,64,56,74,80,66,91,55,48,47,74,48,65,41,80,90,60,31,38,33,31,45,30,42,38,76,88,45,58,48,75,50,77,47,35,41,34,45,28,56,87,87,41,75,42,73,52,67,34,51,39,36,31,40,80,62,94,70,74,61,41,70,52,24,49,68,88,34,79,51,89,76,62,75,47,78,46,77,42,47,43,72,41,73,47,74,44,45,47,41,73,48,42,89,84,70,57,64,64,45,55,45,66,74,43,87,77,50,47,69,40,57,90,59,54,33,33,38,39,66,42,46,87,90,53,57,44,76,50,73,41,38,42,36,39,24,43,73,87,51,74,88,52,68,45,70,46,42,38,40,34,37,33,41,88,64,91,73,82,57,54,83,64,40,71,75,28,65,54,74,68,39,78,44,54,44,62,38,78,42,63,40,29,47,51,67,55,46,93,45,46,87,79,71,53,61,79,45,31,41,36,33,28,85,76,76,41,76,67,53,68,48,52,62,44,76,40,62,49,77,71,59,43,80,35,47,36,38,40,39,38,32,62,87,84,56,76,50,78,42,78,38,37,34,35,30,36,66,70,78,76,75,76,76,75,77,78,75,75,79,84,76,70,80,60,74,67,58,62,57,52,54,57,55,51,56,62,54,55,66,65,62,74,77,76,78,85,92,83,88,82,85,83,83,82,82,77,85,76,72,50,81,64,56,52,51,48,51,56,49,50,55,48,51,51,53,49,51,53,52,51,54,49,52,52,50,54,51,51,53,52,50,52,50,52,54,53,60,64,73,64,76,74,94,79,84,88,82,90,82,81,86,59,77,65,58,69,52,50,53,60,52,51,55,56,51,50,54,54,47,54,50,50,52,62,55,53,68,72,65,60,81,70,79,47,68,65,57,57,50,48,51,50,50,49,52,50,49,50,50,32,55,52,32,51,72,49,52,70,91,35,75,56,73,78,66,40,67,95,54,55,68,68,56,56,19,45,40,28,76,69,53,38,72,49,72,41,88,88,72,50,39,32,33,27,56,97,60,39,65,19,36,45,49,91,91,40,71,80,48,38,73,39,71,66,73,56,84,76,72,78,77,75,79,82,78,74,89,80,92,77,91,134